Protein 6OZB (pdb70)

Sequence (565 aa):
VSLNQESVLRRITARIRQSLELEDIITATTTAEVRALLGTDRVMIYKFHPDGSGQVIAESIHENRLPSLLGLNFPADDDIPPQARELLVKSKVRSIVDVATGMIGQSPVHDEDICCYRPVDSCHVEYLTTAMGVKSSVVAPIFCQDELWGLLVSHHSENRTVSEDELEAMQMIVDQLAVAIAQSHLEHHHVSLNQESVLRRITARIRQSLELEDIITATTAEVRALLGTDRVMIYKFHPDGSGQVIAESIHENRLPSLLGLNFPADDIPPQARELLVKSKVRSIVDVATGMIGQSPVHISEDICCYRPVDSCHVEYLTAMGVKSSVVAPIFCQDELWGLLVSHHSENRTVSEDELEAMQMIVDQLAVAIAQSHLEHHVSLNQESVLRRITTARIRQSLELEDIITATTTAEVRALLGTDRVMIYKFHPDGSGQVIAESIHENRLPSLLGLNFPADDIPPQARELLVKSKVRSIVDVATGMIGQSPVHDLETGELISEDICCYRPVDSSCHVEYLTAMGVKSSVVAPIFCQDELWGLLVSHHSENNRTVSEDELEAMQMIVDQLAVAIAQSHLEHH

Nearest PDB structures (foldseek):
  6ozb-assembly1_A  TM=1.005E+00  e=5.981E-39  Nostoc sp. PCC 7120 = FACHB-418
  6ozb-assembly1_B  TM=9.951E-01  e=2.845E-36  Nostoc sp. PCC 7120 = FACHB-418
  4bwi-assembly1_B  TM=8.768E-01  e=5.166E-19  Synechocystis sp.
  4bwi-assembly1_A  TM=8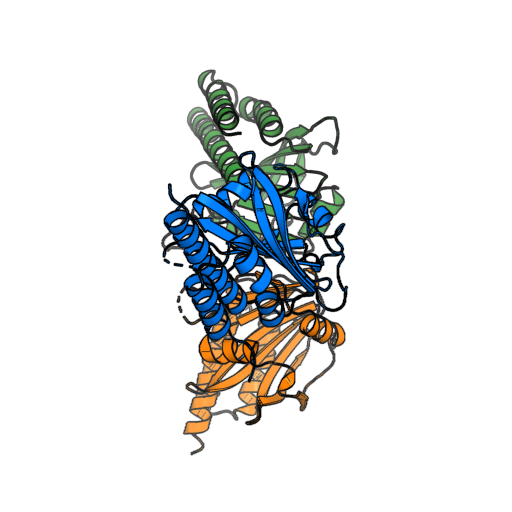.788E-01  e=8.853E-19  Synechocystis sp.
  6xhg-assembly2_B  TM=8.440E-01  e=4.360E-13  [Leptolyngbya] sp. JSC-1

CATH classification: 3.30.450.40

Organism: Nostoc sp. (strain PCC 7120 / SAG 25.82 / UTEX 2576) (NCBI:txid103690)

Secondary structure (DSSP, 8-state):
----HHHHHHHHHHHHHTT--HHHHHHHHHHHHHHHH--SEEEEEEE-TTS-EEEEEEEESTT-S---TT-EE-GGGS-HHHHHHHHHH--EEEEETTTTEEEEE-------EEEEPPHHHHHHHHHTT-SEEEEEEEEETTEEEEEEEEEESS-----HHHHHHHHHHHHHHHHHHHHHHHHT--/----HHHHHHHHHHHHHTT--HHHHHHHHHHHHHHHH--SEEEEEEE-TTS-EEEEEEEESTT-S---TT-EE-GGGS-HHHHHHHHHH--EEEEETTTTEEEEE------S-EEEEPPHHHHHHHHHHT-SEEEEEEEEETTEEEEEEEEEESS-----HHHHHHHHHHHHHHHHHHHHHHHHT-/-HHHHHHHHHHHHHHHHTT--HHHHHHHHHHHHHHHH--SEEEEEEE-TTS-EEEEEEEESTT-S---TT-EE-GGGS-HHHHHHHHHH--EEEEETTTTEEEEE-SS-STTS-------EEEEPPHHHHHHHHHTT-SEEEEEEEEETTEEEEEEEEEESS-----HHHHHHHHHHHHHHHHHHHHHHHHT-

InterPro domains:
  IPR003018 GAF domain [PF01590] (31-195)
  IPR003018 GAF domain [PF01590] (465-612)
  IPR003018 GAF domain [SM00065] (31-205)
  IPR003018 GAF domain [SM00065] (209-426)
  IPR003018 GAF domain [SM00065] (465-622)
  IPR003594 Histidine kinase/HSP90-like ATPase domain [PF02518] (796-914)
  IPR003594 Histidine kinase/HSP90-like ATPase domain [SM00387] (792-915)
  IPR003661 Signal transduction histidine kinase, dimerisation/phosphoacceptor domain [SM00388] (650-747)
  IPR003661 Signal transduction histidine kinase, dimerisation/phosphoacceptor domain [cd00082] (648-743)
  IPR004358 Signal transduction histidine kinase-related protein, C-terminal [PR00344] (843-857)
  IPR004358 Signal transduction histidine kinase-related protein, C-terminal [PR00344] (861-871)
  IPR004358 Signal transduction histidine kinase-related protein, C-terminal [PR00344] (874-892)
  IPR004358 Signal transduction histidine kinase-related protein, C-terminal [PR00344] (899-912)
  IPR005467 Histidine kinase domain [PS50109] (657-915)
  IPR013515 Phytochrome, central region [PF00360] (334-418)
  IPR016132 Phytochrome chromophore attachment domain [PS50046] (31-190)
  IPR016132 Phytochrome chromophore attachment domain [PS50046] (465-607)
  IPR029016 GAF-like domain superfamily [G3DSA:3.30.450.40] (10-211)
  IPR029016 GAF-like domain superfamily [G3DSA:3.30.450.40] (228-428)
  IPR029016 GAF-like domain superfamily [G3DSA:3.30.450.40] (429-637)

B-factor: mean 32.23, std 26.5, range [9.59, 204.29]

Solvent-accessible surface area: 28506 Å² total; per-residue (Å²): 208,95,66,70,30,89,16,0,32,154,82,0,49,30,32,22,179,122,66,64,83,18,106,77,4,3,84,43,0,1,56,31,1,33,54,40,21,46,2,0,1,0,7,0,18,82,23,63,148,110,12,20,0,54,4,46,3,37,20,43,68,135,138,90,10,86,74,21,100,38,89,96,32,80,31,129,51,34,69,114,124,40,52,88,64,13,67,152,35,85,6,30,16,5,4,8,35,76,17,16,0,11,0,32,8,45,59,137,192,205,68,17,58,11,84,11,15,63,51,93,63,32,112,76,3,77,93,36,33,1,86,3,4,0,28,0,4,1,16,12,153,110,117,33,29,0,12,0,12,0,8,23,21,96,62,56,54,16,39,104,106,27,3,90,10,0,28,66,0,4,71,28,1,22,81,1,1,28,69,11,97,128,91,105,149,215,208,87,76,69,30,96,17,0,34,153,87,0,59,25,31,25,170,115,57,82,95,33,121,77,5,6,78,37,0,0,47,33,0,33,52,41,20,47,2,6,1,0,9,0,19,79,20,70,146,108,12,20,0,57,3,54,2,36,23,46,67,106,144,140,11,84,78,22,100,38,88,95,43,76,33,127,49,33,69,113,115,40,50,101,60,12,57,150,19,80,6,7,16,4,3,9,32,70,17,16,1,12,0,30,0,34,43,152,193,58,75,100,20,38,13,75,10,17,68,71,93,64,32,114,80,3,80,92,40,38,1,96,3,4,2,28,1,4,0,12,15,142,108,114,36,24,0,11,0,12,2,9,31,31,109,60,57,47,13,38,92,107,24,3,86,9,0,25,73,0,4,77,31,2,21,80,2,1,23,62,14,94,129,84,124,212,96,62,163,86,10,75,26,9,29,150,130,0,30,43,25,34,192,127,91,66,100,22,116,78,6,5,80,39,0,2,52,49,0,35,69,29,24,46,2,12,2,0,8,0,18,81,21,69,149,111,12,20,0,53,3,49,3,36,19,42,74,141,141,125,12,93,74,22,98,38,86,96,42,75,35,124,51,31,70,112,119,40,51,94,62,14,51,105,5,75,6,23,15,6,5,10,30,74,16,15,1,12,0,29,0,16,37,86,42,107,97,157,37,145,83,92,72,78,113,18,56,13,76,9,16,65,47,91,64,32,112,83,2,78,92,45,39,1,96,2,4,0,27,0,5,1,21,11,161,112,117,30,23,0,11,0,12,1,10,30,8,106,64,52,52,14,39,80,79,23,1,97,0,0,31,42,0,3,77,30,1,23,80,2,0,29,74,19,91,134,121,131,208

Radius of gyration: 27.57 Å; Cα contacts (8 Å, |Δi|>4): 1089; chains: 3; bounding box: 80×82×38 Å

Structure (mmCIF, N/CA/C/O backbone):
data_6OZB
#
_entry.id   6OZB
#
_cell.length_a   78.967
_cell.length_b   78.967
_cell.length_c   209.299
_cell.angle_alpha   90.000
_cell.angle_beta   90.000
_cell.angle_gamma   120.000
#
_symmetry.space_group_name_H-M   'P 31 2 1'
#
loop_
_entity.id
_entity.type
_entity.pdbx_description
1 polymer 'Two-component sensor histidine kinase'
2 non-polymer PHYCOERYTHROBILIN
3 water water
#
loop_
_atom_site.group_PDB
_atom_site.id
_atom_site.type_symbol
_atom_site.label_atom_id
_atom_site.label_alt_id
_atom_site.label_comp_id
_atom_site.label_asym_id
_atom_site.label_entity_id
_atom_site.label_seq_id
_atom_site.pdbx_PDB_ins_code
_atom_site.Cartn_x
_atom_site.Cartn_y
_atom_site.Cartn_z
_atom_site.occupancy
_atom_site.B_iso_or_equiv
_atom_site.auth_seq_id
_atom_site.auth_comp_id
_atom_site.auth_asym_id
_atom_site.auth_atom_id
_atom_site.pdbx_PDB_model_num
ATOM 1 N N . VAL A 1 11 ? 47.713 -11.567 92.397 1.00 110.12 11 VAL A N 1
ATOM 2 C CA . VAL A 1 11 ? 47.772 -12.079 91.031 1.00 109.10 11 VAL A CA 1
ATOM 3 C C . VAL A 1 11 ? 49.025 -11.600 90.294 1.00 103.94 11 VAL A C 1
ATOM 4 O O . VAL A 1 11 ? 49.620 -12.364 89.532 1.00 93.60 11 VAL A O 1
ATOM 16 N N . SER A 1 12 ? 49.433 -10.352 90.513 1.00 107.32 12 SER A N 1
ATOM 17 C CA . SER A 1 12 ? 50.658 -9.851 89.888 1.00 104.27 12 SER A CA 1
ATOM 18 C C . SER A 1 12 ? 51.858 -9.945 90.832 1.00 84.61 12 SER A C 1
ATOM 19 O O . SER A 1 12 ? 51.724 -10.127 92.048 1.00 76.42 12 SER A O 1
ATOM 27 N N . LEU A 1 13 ? 53.033 -9.807 90.235 1.00 61.79 13 LEU A N 1
ATOM 28 C CA . LEU A 1 13 ? 54.300 -9.844 90.941 1.00 43.41 13 LEU A CA 1
ATOM 29 C C . LEU A 1 13 ? 54.415 -8.641 91.862 1.00 29.28 13 LEU A C 1
ATOM 30 O O . LEU A 1 13 ? 54.043 -7.547 91.477 1.00 29.73 13 LEU A O 1
ATOM 46 N N . ASN A 1 14 ? 54.820 -8.829 93.112 1.00 31.40 14 ASN A N 1
ATOM 47 C CA . ASN A 1 14 ? 55.184 -7.657 93.894 1.00 25.75 14 ASN A CA 1
ATOM 48 C C . ASN A 1 14 ? 56.593 -7.835 94.444 1.00 23.74 14 ASN A C 1
ATOM 49 O O . ASN A 1 14 ? 57.194 -8.921 94.352 1.00 20.11 14 ASN A O 1
ATOM 60 N N . GLN A 1 15 ? 57.111 -6.770 95.028 1.00 21.77 15 GLN A N 1
ATOM 61 C CA . GLN A 1 15 ? 58.454 -6.792 95.564 1.00 23.94 15 GLN A CA 1
ATOM 62 C C . GLN A 1 15 ? 58.585 -7.831 96.673 1.00 17.37 15 GLN A C 1
ATOM 63 O O . GLN A 1 15 ? 59.611 -8.499 96.751 1.00 20.02 15 GLN A O 1
ATOM 77 N N . GLU A 1 16 ? 57.549 -8.020 97.495 1.00 15.24 16 GLU A N 1
ATOM 78 C CA . GLU A 1 16 ? 57.654 -8.971 98.585 1.00 14.05 16 GLU A CA 1
ATOM 79 C C . GLU A 1 16 ? 57.878 -10.405 98.084 1.00 20.82 16 GLU A C 1
ATOM 80 O O . GLU A 1 16 ? 58.776 -11.098 98.607 1.00 15.78 16 GLU A O 1
ATOM 92 N N . SER A 1 17 ? 57.132 -10.828 97.044 1.00 17.51 17 SER A N 1
ATOM 93 C CA . SER A 1 17 ? 57.251 -12.207 96.539 1.00 15.37 17 SER A CA 1
ATOM 94 C C . SER A 1 17 ? 58.591 -12.352 95.808 1.00 14.94 17 SER A C 1
ATOM 95 O O . SER A 1 17 ? 59.217 -13.426 95.880 1.00 17.30 17 SER A O 1
ATOM 103 N N . VAL A 1 18 ? 59.082 -11.295 95.146 1.00 14.17 18 VAL A N 1
ATOM 104 C CA . VAL A 1 18 ? 60.399 -11.356 94.527 1.00 16.16 18 VAL A CA 1
ATOM 105 C C . VAL A 1 18 ? 61.470 -11.571 95.606 1.00 18.06 18 VAL A C 1
ATOM 106 O O . VAL A 1 18 ? 62.373 -12.383 95.429 1.00 13.59 18 VAL A O 1
ATOM 119 N N . LEU A 1 19 ? 61.385 -10.860 96.726 1.00 16.05 19 LEU A N 1
ATOM 120 C CA . LEU A 1 19 ? 62.374 -11.065 97.791 1.00 16.31 19 LEU A CA 1
ATOM 121 C C . LEU A 1 19 ? 62.295 -12.457 98.416 1.00 18.66 19 LEU A C 1
ATOM 122 O O . LEU A 1 19 ? 63.343 -13.045 98.783 1.00 15.40 19 LEU A O 1
ATOM 138 N N . ARG A 1 20 ? 61.087 -13.004 98.561 1.00 12.51 20 ARG A N 1
ATOM 139 C CA . ARG A 1 20 ? 60.944 -14.346 99.115 1.00 14.33 20 ARG A CA 1
ATOM 140 C C . ARG A 1 20 ? 61.673 -15.365 98.232 1.00 17.29 20 ARG A C 1
ATOM 141 O O . ARG A 1 20 ? 62.279 -16.295 98.737 1.00 16.45 20 ARG A O 1
ATOM 162 N N . ARG A 1 21 ? 61.614 -15.202 96.917 1.00 13.65 21 ARG A N 1
ATOM 163 C CA . ARG A 1 21 ? 62.299 -16.164 96.035 1.00 12.35 21 ARG A CA 1
ATOM 164 C C . ARG A 1 21 ? 63.816 -15.968 96.057 1.00 14.71 21 ARG A C 1
ATOM 165 O O . ARG A 1 21 ? 64.586 -16.947 95.988 1.00 15.90 21 ARG A O 1
ATOM 186 N N . ILE A 1 22 ? 64.283 -14.735 96.211 1.00 13.44 22 ILE A N 1
ATOM 187 C CA . ILE A 1 22 ? 65.725 -14.556 96.361 1.00 11.25 22 ILE A CA 1
ATOM 188 C C . ILE A 1 22 ? 66.166 -15.245 97.650 1.00 11.46 22 ILE A C 1
ATOM 189 O O . ILE A 1 22 ? 67.211 -15.904 97.695 1.00 14.07 22 ILE A O 1
ATOM 205 N N . THR A 1 23 ? 65.389 -15.081 98.708 1.00 11.72 23 THR A N 1
ATOM 206 C CA . THR A 1 23 ? 65.706 -15.691 99.992 1.00 11.77 23 THR A CA 1
ATOM 207 C C . THR A 1 23 ? 65.745 -17.238 99.845 1.00 16.00 23 THR A C 1
ATOM 208 O O . THR A 1 23 ? 66.632 -17.902 100.371 1.00 14.20 23 THR A O 1
ATOM 219 N N . ALA A 1 24 ? 64.825 -17.808 99.078 1.00 15.44 24 ALA A N 1
ATOM 220 C CA . ALA A 1 24 ? 64.805 -19.257 98.898 1.00 18.45 24 ALA A CA 1
ATOM 221 C C . ALA A 1 24 ? 66.070 -19.715 98.160 1.00 13.75 24 ALA A C 1
ATOM 222 O O . ALA A 1 24 ? 66.642 -20.779 98.472 1.00 15.86 24 ALA A O 1
ATOM 229 N N . ARG A 1 25 ? 66.501 -18.940 97.173 1.00 13.25 25 ARG A N 1
ATOM 230 C CA . ARG A 1 25 ? 67.720 -19.262 96.428 1.00 17.94 25 ARG A CA 1
ATOM 231 C C . ARG A 1 25 ? 68.949 -19.213 97.351 1.00 16.42 25 ARG A C 1
ATOM 232 O O . ARG A 1 25 ? 69.845 -20.022 97.245 1.00 14.82 25 ARG A O 1
ATOM 253 N N . ILE A 1 26 ? 68.978 -18.251 98.260 1.00 13.64 26 ILE A N 1
ATOM 254 C CA . ILE A 1 26 ? 70.052 -18.186 99.249 1.00 14.96 26 ILE A CA 1
ATOM 255 C C . ILE A 1 26 ? 70.054 -19.471 100.108 1.00 20.97 26 ILE A C 1
ATOM 256 O O . ILE A 1 26 ? 71.126 -20.036 100.417 1.00 16.62 26 ILE A O 1
ATOM 272 N N . ARG A 1 27 ? 68.866 -19.937 100.501 1.00 17.96 27 ARG A N 1
ATOM 273 C CA . ARG A 1 27 ? 68.763 -21.142 101.335 1.00 15.02 27 ARG A CA 1
ATOM 274 C C . ARG A 1 27 ? 69.293 -22.377 100.635 1.00 13.58 27 ARG A C 1
ATOM 275 O O . ARG A 1 27 ? 69.700 -23.333 101.284 1.00 21.18 27 ARG A O 1
ATOM 296 N N . GLN A 1 28 ? 69.222 -22.389 99.315 1.00 13.80 28 GLN A N 1
ATOM 297 C CA . GLN A 1 28 ? 69.727 -23.501 98.541 1.00 15.65 28 GLN A CA 1
ATOM 298 C C . GLN A 1 28 ? 71.238 -23.462 98.327 1.00 16.32 28 GLN A C 1
ATOM 299 O O . GLN A 1 28 ? 71.816 -24.438 97.840 1.00 15.05 28 GLN A O 1
ATOM 313 N N . SER A 1 29 ? 71.881 -22.379 98.752 1.00 15.06 29 SER A N 1
ATOM 314 C CA . SER A 1 29 ? 73.340 -22.193 98.582 1.00 14.40 29 SER A CA 1
ATOM 315 C C . SER A 1 29 ? 73.786 -22.347 97.123 1.00 14.95 29 SER A C 1
ATOM 316 O O . SER A 1 29 ? 74.869 -22.898 96.828 1.00 16.04 29 SER A O 1
ATOM 324 N N . LEU A 1 30 ? 72.952 -21.849 96.225 1.00 17.28 30 LEU A N 1
ATOM 325 C CA . LEU A 1 30 ? 73.296 -21.728 94.817 1.00 17.23 30 LEU A CA 1
ATOM 326 C C . LEU A 1 30 ? 74.518 -20.807 94.701 1.00 17.86 30 LEU A C 1
ATOM 327 O O . LEU A 1 30 ? 74.672 -19.899 95.514 1.00 14.82 30 LEU A O 1
ATOM 343 N N . GLU A 1 31 ? 75.365 -21.043 93.704 1.00 20.00 31 GLU A N 1
ATOM 344 C CA . GLU A 1 31 ? 76.455 -20.127 93.387 1.00 15.19 31 GLU A CA 1
ATOM 345 C C . GLU A 1 31 ? 75.864 -18.744 93.145 1.00 16.77 31 GLU A C 1
ATOM 346 O O . GLU A 1 31 ? 74.752 -18.594 92.630 1.00 18.17 31 GLU A O 1
ATOM 358 N N . LEU A 1 32 ? 76.580 -17.726 93.597 1.00 17.47 32 LEU A N 1
ATOM 359 C CA . LEU A 1 32 ? 76.066 -16.362 93.542 1.00 14.17 32 LEU A CA 1
ATOM 360 C C . LEU A 1 32 ? 75.614 -15.954 92.134 1.00 15.11 32 LEU A C 1
ATOM 361 O O . LEU A 1 32 ? 74.525 -15.402 91.947 1.00 17.68 32 LEU A O 1
ATOM 377 N N . GLU A 1 33 ? 76.403 -16.310 91.142 1.00 13.79 33 GLU A N 1
ATOM 378 C CA . GLU A 1 33 ? 76.105 -15.952 89.748 1.00 15.17 33 GLU A CA 1
ATOM 379 C C . GLU A 1 33 ? 74.743 -16.539 89.345 1.00 15.68 33 GLU A C 1
ATOM 380 O O . GLU A 1 33 ? 73.978 -15.903 88.607 1.00 19.02 33 GLU A O 1
ATOM 392 N N . ASP A 1 34 ? 74.445 -17.744 89.830 1.00 19.64 34 ASP A N 1
ATOM 393 C CA . ASP A 1 34 ? 73.176 -18.398 89.516 1.00 19.19 34 ASP A CA 1
ATOM 394 C C . ASP A 1 34 ? 71.995 -17.770 90.237 1.00 20.34 34 ASP A C 1
ATOM 395 O O . ASP A 1 34 ? 70.915 -17.679 89.668 1.00 20.16 34 ASP A O 1
ATOM 404 N N . ILE A 1 35 ? 72.192 -17.307 91.462 1.00 16.31 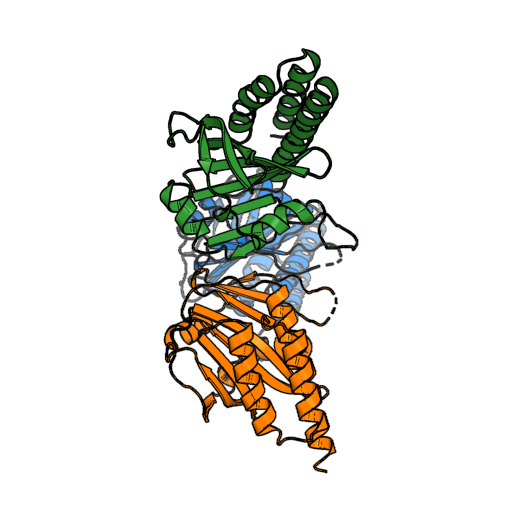35 ILE A N 1
ATOM 405 C CA . ILE A 1 35 ? 71.133 -16.568 92.153 1.00 14.82 35 ILE A CA 1
ATOM 406 C C . ILE A 1 35 ? 70.784 -15.307 91.373 1.00 19.95 35 ILE A C 1
ATOM 407 O O . ILE A 1 35 ? 69.612 -14.956 91.174 1.00 19.19 35 ILE A O 1
ATOM 423 N N . ILE A 1 36 ? 71.829 -14.624 90.942 1.00 17.13 36 ILE A N 1
ATOM 424 C CA . ILE A 1 36 ? 71.674 -13.355 90.252 1.00 20.61 36 ILE A CA 1
ATOM 425 C C . ILE A 1 36 ? 71.014 -13.567 88.882 1.00 20.58 36 ILE A C 1
ATOM 426 O O . ILE A 1 36 ? 70.120 -12.826 88.523 1.00 20.10 36 ILE A O 1
ATOM 442 N N . THR A 1 37 ? 71.433 -14.587 88.154 1.00 16.48 37 THR A N 1
ATOM 443 C CA . THR A 1 37 ? 70.851 -14.930 86.834 1.00 17.59 37 THR A CA 1
ATOM 444 C C . THR A 1 37 ? 69.359 -15.267 86.968 1.00 25.61 37 THR A C 1
ATOM 445 O O . THR A 1 37 ? 68.525 -14.800 86.192 1.00 24.72 37 THR A O 1
ATOM 456 N N . ALA A 1 38 ? 69.041 -16.071 87.974 1.00 23.79 38 ALA A N 1
ATOM 457 C CA . ALA A 1 38 ? 67.685 -16.519 88.246 1.00 24.29 38 ALA A CA 1
ATOM 458 C C . ALA A 1 38 ? 66.778 -15.382 88.714 1.00 28.17 38 ALA A C 1
ATOM 459 O O . ALA A 1 38 ? 65.568 -15.552 88.753 1.00 37.87 38 ALA A O 1
ATOM 466 N N . THR A 1 39 ? 67.368 -14.303 89.218 1.00 19.36 39 THR A N 1
ATOM 467 C CA . THR A 1 39 ? 66.616 -13.179 89.768 1.00 20.04 39 THR A CA 1
ATOM 468 C C . THR A 1 39 ? 66.261 -12.064 88.766 1.00 30.28 39 THR A C 1
ATOM 469 O O . THR A 1 39 ? 65.184 -11.467 88.837 1.00 21.90 39 THR A O 1
ATOM 480 N N A THR A 1 40 ? 67.177 -11.795 87.850 0.61 27.71 40 THR A N 1
ATOM 481 N N B THR A 1 40 ? 67.164 -11.767 87.833 0.39 27.12 40 THR A N 1
ATOM 482 C CA A THR A 1 40 ? 67.018 -10.695 86.909 0.61 25.90 40 THR A CA 1
ATOM 483 C CA B THR A 1 40 ? 66.927 -10.658 86.898 0.39 23.29 40 THR A CA 1
ATOM 484 C C A THR A 1 40 ? 65.715 -10.778 86.078 0.61 16.64 40 THR A C 1
ATOM 485 C C B THR A 1 40 ? 65.611 -10.770 86.144 0.39 17.96 40 THR A C 1
ATOM 486 O O A THR A 1 40 ? 65.118 -9.748 85.785 0.61 22.50 40 THR A O 1
ATOM 487 O O B THR A 1 40 ? 64.921 -9.771 85.958 0.39 20.31 40 THR A O 1
ATOM 508 N N . ALA A 1 41 ? 65.238 -11.962 85.692 1.00 20.00 41 ALA A N 1
ATOM 509 C CA . ALA A 1 41 ? 64.004 -12.065 84.910 1.00 22.38 41 ALA A CA 1
ATOM 510 C C . ALA A 1 41 ? 62.757 -11.622 85.682 1.00 22.06 41 ALA A C 1
ATOM 511 O O . ALA A 1 41 ? 61.871 -10.981 85.124 1.00 16.78 41 ALA A O 1
ATOM 519 N N . GLU A 1 42 ? 62.696 -11.944 86.975 1.00 27.05 42 GLU A N 1
ATOM 520 C CA . GLU A 1 42 ? 61.540 -11.563 87.773 1.00 21.36 42 GLU A CA 1
ATOM 521 C C . GLU A 1 42 ? 61.577 -10.076 88.042 1.00 13.92 42 GLU A C 1
ATOM 522 O O . GLU A 1 42 ? 60.523 -9.426 88.112 1.00 20.36 42 GLU A O 1
ATOM 534 N N . VAL A 1 43 ? 62.784 -9.551 88.200 1.00 15.49 43 VAL A N 1
ATOM 535 C CA . VAL A 1 43 ? 62.962 -8.117 88.441 1.00 13.30 43 VAL A CA 1
ATOM 536 C C . VAL A 1 43 ? 62.485 -7.351 87.201 1.00 14.01 43 VAL A C 1
ATOM 537 O O . VAL A 1 43 ? 61.747 -6.386 87.316 1.00 13.89 43 VAL A O 1
ATOM 550 N N . ARG A 1 44 ? 62.838 -7.820 86.012 1.00 14.03 44 ARG A N 1
ATOM 551 C CA . ARG A 1 44 ? 62.363 -7.153 84.808 1.00 12.96 44 ARG A CA 1
ATOM 552 C C . ARG A 1 44 ? 60.843 -7.216 84.717 1.00 14.40 44 ARG A C 1
ATOM 553 O O . ARG A 1 44 ? 60.200 -6.229 84.341 1.00 18.13 44 ARG A O 1
ATOM 574 N N . ALA A 1 45 ? 60.257 -8.360 85.031 1.00 17.49 45 ALA A N 1
ATOM 575 C CA . ALA A 1 45 ? 58.788 -8.477 84.963 1.00 24.61 45 ALA A CA 1
ATOM 576 C C . ALA A 1 45 ? 58.110 -7.532 85.979 1.00 27.12 45 ALA A C 1
ATOM 577 O O . ALA A 1 45 ? 57.055 -6.930 85.706 1.00 22.83 45 ALA A O 1
ATOM 584 N N . LEU A 1 46 ? 58.735 -7.393 87.144 1.00 19.98 46 LEU A N 1
ATOM 585 C CA . LEU A 1 46 ? 58.218 -6.500 88.180 1.00 19.99 46 LEU A CA 1
ATOM 586 C C . LEU A 1 46 ? 58.249 -5.037 87.726 1.00 18.54 46 LEU A C 1
ATOM 587 O O . LEU A 1 46 ? 57.260 -4.326 87.842 1.00 20.76 46 LEU A O 1
ATOM 603 N N . LEU A 1 47 ? 59.385 -4.590 87.212 1.00 20.39 47 LEU A N 1
ATOM 604 C CA . LEU A 1 47 ? 59.563 -3.189 86.849 1.00 17.26 47 LEU A CA 1
ATOM 605 C C . LEU A 1 47 ? 58.920 -2.858 85.503 1.00 17.65 47 LEU A C 1
ATOM 606 O O . LEU A 1 47 ? 58.553 -1.716 85.258 1.00 22.48 47 LEU A O 1
ATOM 622 N N . GLY A 1 48 ? 58.781 -3.862 84.650 1.00 22.65 48 GLY A N 1
ATOM 623 C CA . GLY A 1 48 ? 58.077 -3.718 83.379 1.00 21.55 48 GLY A CA 1
ATOM 624 C C . GLY A 1 48 ? 58.882 -3.060 82.256 1.00 24.47 48 GLY A C 1
ATOM 625 O O . GLY A 1 48 ? 58.345 -2.727 81.195 1.00 27.83 48 GLY A O 1
ATOM 629 N N . THR A 1 49 ? 60.178 -2.918 82.457 1.00 18.00 49 THR A N 1
ATOM 630 C CA . THR A 1 49 ? 61.007 -2.204 81.495 1.00 14.96 49 THR A CA 1
ATOM 631 C C . THR A 1 49 ? 61.585 -3.161 80.447 1.00 16.91 49 THR A C 1
ATOM 632 O O . THR A 1 49 ? 61.541 -4.386 80.617 1.00 14.47 49 THR A O 1
ATOM 643 N N . ASP A 1 50 ? 62.149 -2.606 79.372 1.00 15.14 50 ASP A N 1
ATOM 644 C CA . ASP A 1 50 ? 62.622 -3.422 78.273 1.00 13.64 50 ASP A CA 1
ATOM 645 C C . ASP A 1 50 ? 63.853 -4.250 78.613 1.00 12.46 50 ASP A C 1
ATOM 646 O O . ASP A 1 50 ? 64.028 -5.326 78.060 1.00 16.14 50 ASP A O 1
ATOM 655 N N . ARG A 1 51 ? 64.709 -3.749 79.499 1.00 12.84 51 ARG A N 1
ATOM 656 C CA . ARG A 1 51 ? 65.975 -4.404 79.773 1.00 13.83 51 ARG A CA 1
ATOM 657 C C . ARG A 1 51 ? 66.408 -4.131 81.196 1.00 18.63 51 ARG A C 1
ATOM 658 O O . ARG A 1 51 ? 66.570 -2.962 81.600 1.00 17.87 51 ARG A O 1
ATOM 679 N N . VAL A 1 52 ? 66.586 -5.205 81.959 1.00 12.02 52 VAL A N 1
ATOM 680 C CA . VAL A 1 52 ? 67.170 -5.096 83.305 1.00 10.71 52 VAL A CA 1
ATOM 681 C C . VAL A 1 52 ? 68.472 -5.886 83.325 1.00 13.40 52 VAL A C 1
ATOM 682 O O . VAL A 1 52 ? 68.535 -6.999 82.812 1.00 15.47 52 VAL A O 1
ATOM 695 N N . MET A 1 53 ? 69.504 -5.281 83.890 1.00 13.78 53 MET A N 1
ATOM 696 C CA . MET A 1 53 ? 70.841 -5.870 83.968 1.00 14.95 53 MET A CA 1
ATOM 697 C C . MET A 1 53 ? 71.399 -5.739 85.367 1.00 13.47 53 MET A C 1
ATOM 698 O O . MET A 1 53 ? 71.086 -4.779 86.100 1.00 15.28 53 MET A O 1
ATOM 712 N N . ILE A 1 54 ? 72.243 -6.698 85.741 1.00 13.37 54 ILE A N 1
ATOM 713 C CA . ILE A 1 54 ? 73.080 -6.540 86.924 1.00 12.65 54 ILE A CA 1
ATOM 714 C C . ILE A 1 54 ? 74.517 -6.398 86.446 1.00 12.11 54 ILE A C 1
ATOM 715 O O . ILE A 1 54 ? 75.035 -7.213 85.649 1.00 16.58 54 ILE A O 1
ATOM 731 N N . TYR A 1 55 ? 75.134 -5.316 86.904 1.00 12.99 55 TYR A N 1
ATOM 732 C CA . TYR A 1 55 ? 76.473 -4.894 86.494 1.00 15.59 55 TYR A CA 1
ATOM 733 C C . TYR A 1 55 ? 77.412 -5.099 87.671 1.00 14.77 55 TYR A C 1
ATOM 734 O O . TYR A 1 55 ? 77.121 -4.604 88.743 1.00 18.60 55 TYR A O 1
ATOM 752 N N . LYS A 1 56 ? 78.505 -5.829 87.493 1.00 14.28 56 LYS A N 1
ATOM 753 C CA . LYS A 1 56 ? 79.422 -6.080 88.594 1.00 15.15 56 LYS A CA 1
ATOM 754 C C . LYS A 1 56 ? 80.746 -5.372 88.373 1.00 18.18 56 LYS A C 1
ATOM 755 O O . LYS A 1 56 ? 81.344 -5.481 87.300 1.00 17.95 56 LYS A O 1
ATOM 774 N N . PHE A 1 57 ? 81.196 -4.642 89.387 1.00 14.70 57 PHE A N 1
ATOM 775 C CA . PHE A 1 57 ? 82.456 -3.893 89.277 1.00 14.68 57 PHE A CA 1
ATOM 776 C C . PHE A 1 57 ? 83.661 -4.773 89.448 1.00 23.77 57 PHE A C 1
ATOM 777 O O . PHE A 1 57 ? 83.710 -5.665 90.316 1.00 21.67 57 PHE A O 1
ATOM 794 N N . HIS A 1 58 ? 84.643 -4.501 88.604 1.00 24.97 58 HIS A N 1
ATOM 795 C CA . HIS A 1 58 ? 85.993 -4.998 88.807 1.00 24.04 58 HIS A CA 1
ATOM 796 C C . HIS A 1 58 ? 86.746 -4.106 89.769 1.00 23.05 58 HIS A C 1
ATOM 797 O O . HIS A 1 58 ? 86.378 -2.950 89.987 1.00 24.51 58 HIS A O 1
ATOM 811 N N . PRO A 1 59 ? 87.846 -4.619 90.318 1.00 32.22 59 PRO A N 1
ATOM 812 C CA . PRO A 1 59 ? 88.647 -3.799 91.230 1.00 35.00 59 PRO A CA 1
ATOM 813 C C . PRO A 1 59 ? 89.097 -2.435 90.651 1.00 37.42 59 PRO A C 1
ATOM 814 O O . PRO A 1 59 ? 89.156 -1.471 91.410 1.00 35.77 59 PRO A O 1
ATOM 825 N N . ASP A 1 60 ? 89.381 -2.327 89.354 1.00 36.16 60 ASP A N 1
ATOM 826 C CA . ASP A 1 60 ? 89.835 -1.047 88.803 1.00 33.44 60 ASP A CA 1
ATOM 827 C C . ASP A 1 60 ? 88.687 -0.101 88.460 1.00 29.46 60 ASP A C 1
ATOM 828 O O . ASP A 1 60 ? 88.936 0.995 87.946 1.00 31.63 60 ASP A O 1
ATOM 837 N N . GLY A 1 61 ? 87.447 -0.519 88.748 1.00 24.50 61 GLY A N 1
ATOM 838 C CA . GLY A 1 61 ? 86.295 0.337 88.552 1.00 27.13 61 GLY A CA 1
ATOM 839 C C . GLY A 1 61 ? 85.582 0.112 87.236 1.00 25.48 61 GLY A C 1
ATOM 840 O O . GLY A 1 61 ? 84.486 0.633 87.021 1.00 23.53 61 GLY A O 1
ATOM 844 N N . SER A 1 62 ? 86.214 -0.636 86.338 1.00 25.44 62 SER A N 1
ATOM 845 C CA . SER A 1 62 ? 85.520 -1.137 85.160 1.00 25.61 62 SER A CA 1
ATOM 846 C C . SER A 1 62 ? 84.500 -2.140 85.648 1.00 25.46 62 SER A C 1
ATOM 847 O O . SER A 1 62 ? 84.440 -2.442 86.837 1.00 23.08 62 SER A O 1
ATOM 855 N N . GLY A 1 63 ? 83.701 -2.673 84.742 1.00 18.23 63 GLY A N 1
ATOM 856 C CA . GLY A 1 63 ? 82.681 -3.620 85.144 1.00 16.30 63 GLY A CA 1
ATOM 857 C C . GLY A 1 63 ? 82.162 -4.461 83.997 1.00 19.58 63 GLY A C 1
ATOM 858 O O . GLY A 1 63 ? 82.548 -4.282 82.838 1.00 21.99 63 GLY A O 1
ATOM 862 N N . GLN A 1 64 ? 81.296 -5.393 84.349 1.00 17.38 64 GLN A N 1
ATOM 863 C CA . GLN A 1 64 ? 80.774 -6.364 83.403 1.00 19.76 64 GLN A CA 1
ATOM 864 C C . GLN A 1 64 ? 79.296 -6.595 83.636 1.00 15.37 64 GLN A C 1
ATOM 865 O O . GLN A 1 64 ? 78.846 -6.618 84.786 1.00 14.53 64 GLN A O 1
ATOM 879 N N . VAL A 1 65 ? 78.521 -6.714 82.556 1.00 13.62 65 VAL A N 1
ATOM 880 C CA . VAL A 1 65 ? 77.130 -7.134 82.678 1.00 15.37 65 VAL A CA 1
ATOM 881 C C . VAL A 1 65 ? 77.118 -8.632 82.909 1.00 16.58 65 VAL A C 1
ATOM 882 O O . VAL A 1 65 ? 77.511 -9.388 82.039 1.00 18.11 65 VAL A O 1
ATOM 895 N N . ILE A 1 66 ? 76.723 -9.058 84.108 1.00 15.33 66 ILE A N 1
ATOM 896 C CA . ILE A 1 66 ? 76.787 -10.468 84.463 1.00 15.57 66 ILE A CA 1
ATOM 897 C C . ILE A 1 66 ? 75.415 -11.136 84.433 1.00 16.60 66 ILE A C 1
ATOM 898 O O . ILE A 1 66 ? 75.322 -12.362 84.463 1.00 16.88 66 ILE A O 1
ATOM 914 N N . ALA A 1 67 ? 74.343 -10.344 84.345 1.00 15.51 67 ALA A N 1
ATOM 915 C CA . ALA A 1 67 ? 73.010 -10.927 84.170 1.00 13.90 67 ALA A CA 1
ATOM 916 C C . ALA A 1 67 ? 72.106 -9.931 83.452 1.00 16.47 67 ALA A C 1
ATOM 917 O O . ALA A 1 67 ? 72.281 -8.714 83.590 1.00 15.66 67 ALA A O 1
ATOM 924 N N . GLU A 1 68 ? 71.148 -10.446 82.694 1.00 17.22 68 GLU A N 1
ATOM 925 C CA . GLU A 1 68 ? 70.324 -9.591 81.845 1.00 14.89 68 GLU A CA 1
ATOM 926 C C . GLU A 1 68 ? 69.004 -10.267 81.505 1.00 18.86 68 GLU A C 1
ATOM 927 O O . GLU A 1 68 ? 68.975 -11.463 81.237 1.00 16.49 68 GLU A O 1
ATOM 939 N N . SER A 1 69 ? 67.918 -9.502 81.530 1.00 17.58 69 SER A N 1
ATOM 940 C CA . SER A 1 69 ? 66.627 -9.966 81.035 1.00 17.85 69 SER A CA 1
ATOM 941 C C . SER A 1 69 ? 66.004 -8.881 80.155 1.00 14.91 69 SER A C 1
ATOM 942 O O . SER A 1 69 ? 65.906 -7.733 80.584 1.00 15.34 69 SER A O 1
ATOM 950 N N . ILE A 1 70 ? 65.623 -9.261 78.936 1.00 15.76 70 ILE A N 1
ATOM 951 C CA . ILE A 1 70 ? 65.069 -8.343 77.948 1.00 15.99 70 ILE A CA 1
ATOM 952 C C . ILE A 1 70 ? 63.683 -8.777 77.501 1.00 17.05 70 ILE A C 1
ATOM 953 O O . ILE A 1 70 ? 63.439 -9.958 77.265 1.00 19.04 70 ILE A O 1
ATOM 969 N N . HIS A 1 71 ? 62.784 -7.808 77.361 1.00 16.82 71 HIS A N 1
ATOM 970 C CA . HIS A 1 71 ? 61.428 -8.065 76.874 1.00 16.83 71 HIS A CA 1
ATOM 971 C C . HIS A 1 71 ? 61.369 -8.021 75.344 1.00 15.95 71 HIS A C 1
ATOM 972 O O . HIS A 1 71 ? 61.604 -6.971 74.777 1.00 19.55 71 HIS A O 1
ATOM 986 N N . GLU A 1 72 ? 61.097 -9.164 74.720 1.00 18.04 72 GLU A N 1
ATOM 987 C CA . GLU A 1 72 ? 60.827 -9.252 73.275 1.00 21.21 72 GLU A CA 1
ATOM 988 C C . GLU A 1 72 ? 61.907 -8.581 72.415 1.00 18.47 72 GLU A C 1
ATOM 989 O O . GLU A 1 72 ? 61.603 -7.963 71.398 1.00 18.10 72 GLU A O 1
ATOM 1001 N N . ASN A 1 73 ? 63.167 -8.740 72.806 1.00 20.63 73 ASN A N 1
ATOM 1002 C CA . ASN A 1 73 ? 64.279 -8.167 72.034 1.00 17.39 73 ASN A CA 1
ATOM 1003 C C . ASN A 1 73 ? 64.163 -6.671 71.739 1.00 19.64 73 ASN A C 1
ATOM 1004 O O . ASN A 1 73 ? 64.558 -6.212 70.664 1.00 19.79 73 ASN A O 1
ATOM 1015 N N . ARG A 1 74 ? 63.592 -5.920 72.677 1.00 17.08 74 ARG A N 1
ATOM 1016 C CA . ARG A 1 74 ? 63.269 -4.514 72.436 1.00 15.17 74 ARG A CA 1
ATOM 1017 C C . ARG A 1 74 ? 64.508 -3.635 72.551 1.00 16.63 74 ARG A C 1
ATOM 1018 O O . ARG A 1 74 ? 64.521 -2.475 72.130 1.00 17.91 74 ARG A O 1
ATOM 1039 N N . LEU A 1 75 ? 65.513 -4.173 73.217 1.00 14.57 75 LEU A N 1
ATOM 1040 C CA . LEU A 1 75 ? 66.836 -3.588 73.254 1.00 15.57 75 LEU A CA 1
ATOM 1041 C C . LEU A 1 75 ? 67.868 -4.688 73.023 1.00 18.76 75 LEU A C 1
ATOM 1042 O O . LEU A 1 75 ? 67.584 -5.846 73.328 1.00 17.33 75 LEU A O 1
ATOM 1058 N N . PRO A 1 76 ? 69.068 -4.345 72.514 1.00 16.16 76 PRO A N 1
ATOM 1059 C CA . PRO A 1 76 ? 70.104 -5.362 72.301 1.00 14.87 76 PRO A CA 1
ATOM 1060 C C . PRO A 1 76 ? 70.608 -5.966 73.591 1.00 15.88 76 PRO A C 1
ATOM 1061 O O . PRO A 1 76 ? 70.442 -5.404 74.673 1.00 17.99 76 PRO A O 1
ATOM 1072 N N . SER A 1 77 ? 71.196 -7.144 73.466 1.00 16.78 77 SER A N 1
ATOM 1073 C CA . SER A 1 77 ? 71.789 -7.815 74.616 1.00 21.84 77 SER A CA 1
ATOM 1074 C C . SER A 1 77 ? 73.224 -7.337 74.874 1.00 18.37 77 SER A C 1
ATOM 1075 O O . SER A 1 77 ? 74.069 -7.342 73.962 1.00 20.85 77 SER A O 1
ATOM 1083 N N . LEU A 1 78 ? 73.482 -6.937 76.110 1.00 17.37 78 LEU A N 1
ATOM 1084 C CA . LEU A 1 78 ? 74.814 -6.510 76.539 1.00 16.20 78 LEU A CA 1
ATOM 1085 C C . LEU A 1 78 ? 75.476 -7.536 77.481 1.00 19.53 78 LEU A C 1
ATOM 1086 O O . LEU A 1 78 ? 76.540 -7.285 78.021 1.00 17.79 78 LEU A O 1
ATOM 1102 N N . LEU A 1 79 ? 74.846 -8.687 77.650 1.00 21.45 79 LEU A N 1
ATOM 1103 C CA . LEU A 1 79 ? 75.345 -9.726 78.558 1.00 21.20 79 LEU A CA 1
ATOM 1104 C C . LEU A 1 79 ? 76.791 -10.102 78.252 1.00 22.48 79 LEU A C 1
ATOM 1105 O O . LEU A 1 79 ? 77.144 -10.354 77.107 1.00 20.05 79 LEU A O 1
ATOM 1121 N N . GLY A 1 80 ? 77.618 -10.144 79.288 1.00 20.78 80 GLY A N 1
ATOM 1122 C CA . GLY A 1 80 ? 79.004 -10.520 79.147 1.00 19.71 80 GLY A CA 1
ATOM 1123 C C . GLY A 1 80 ? 79.931 -9.399 78.745 1.00 23.39 80 GLY A C 1
ATOM 1124 O O . GLY A 1 80 ? 81.133 -9.586 78.828 1.00 24.74 80 GLY A O 1
ATOM 1128 N N . LEU A 1 81 ? 79.397 -8.253 78.305 1.00 26.02 81 LEU A N 1
ATOM 1129 C CA . LEU A 1 81 ? 80.244 -7.152 77.850 1.00 21.66 81 LEU A CA 1
ATOM 1130 C C . LEU A 1 81 ? 80.856 -6.396 79.028 1.00 22.26 81 LEU A C 1
ATOM 1131 O O . LEU A 1 81 ? 80.226 -6.227 80.084 1.00 18.66 81 LEU A O 1
ATOM 1147 N N . ASN A 1 82 ? 82.094 -5.946 78.819 1.00 24.80 82 ASN A N 1
ATOM 1148 C CA . ASN A 1 82 ? 82.801 -5.126 79.792 1.00 22.32 82 ASN A CA 1
ATOM 1149 C C . ASN A 1 82 ? 82.720 -3.659 79.426 1.00 21.71 82 ASN A C 1
ATOM 1150 O O . ASN A 1 82 ? 82.747 -3.295 78.236 1.00 22.73 82 ASN A O 1
ATOM 1161 N N . PHE A 1 83 ? 82.625 -2.803 80.441 1.00 23.47 83 PHE A N 1
ATOM 1162 C CA . PHE A 1 83 ? 82.638 -1.345 80.234 1.00 23.26 83 PHE A CA 1
ATOM 1163 C C . PHE A 1 83 ? 83.740 -0.696 81.093 1.00 25.94 83 PHE A C 1
ATOM 1164 O O . PHE A 1 83 ? 83.998 -1.127 82.205 1.00 22.12 83 PHE A O 1
ATOM 1181 N N . PRO A 1 84 ? 84.429 0.316 80.559 1.00 22.88 84 PRO A N 1
ATOM 1182 C CA . PRO A 1 84 ? 85.575 0.879 81.283 1.00 26.29 84 PRO A CA 1
ATOM 1183 C C . PRO A 1 84 ? 85.179 1.740 82.485 1.00 26.30 84 PRO A C 1
ATOM 1184 O O . PRO A 1 84 ? 84.044 2.185 82.595 1.00 20.86 84 PRO A O 1
ATOM 1195 N N . ALA A 1 85 ? 86.127 1.953 83.387 1.00 24.48 85 ALA A N 1
ATOM 1196 C CA . ALA A 1 85 ? 85.887 2.765 84.571 1.00 24.81 85 ALA A CA 1
ATOM 1197 C C . ALA A 1 85 ? 85.396 4.185 84.250 1.00 25.68 85 ALA A C 1
ATOM 1198 O O . ALA A 1 85 ? 84.518 4.709 84.931 1.00 27.23 85 ALA A O 1
ATOM 1205 N N A ASP A 1 86 ? 85.962 4.789 83.216 0.52 21.27 86 ASP A N 1
ATOM 1206 N N B ASP A 1 86 ? 85.945 4.789 83.194 0.48 21.70 86 ASP A N 1
ATOM 1207 C CA A ASP A 1 86 ? 85.668 6.176 82.877 0.52 25.48 86 ASP A CA 1
ATOM 1208 C CA B ASP A 1 86 ? 85.649 6.189 82.875 0.48 25.53 86 ASP A CA 1
ATOM 1209 C C A ASP A 1 86 ? 84.207 6.416 82.465 0.52 24.28 86 ASP A C 1
ATOM 1210 C C B ASP A 1 86 ? 84.223 6.416 82.368 0.48 24.16 86 ASP A C 1
ATOM 1211 O O A ASP A 1 86 ? 83.785 7.567 82.331 0.52 27.43 86 ASP A O 1
ATOM 1212 O O B ASP A 1 86 ? 83.832 7.555 82.104 0.48 26.14 86 ASP A O 1
ATOM 1229 N N . ASP A 1 87 ? 83.442 5.348 82.238 1.00 22.71 87 ASP A N 1
ATOM 1230 C CA . ASP A 1 87 ? 82.017 5.494 81.881 1.00 15.80 87 ASP A CA 1
ATOM 1231 C C . ASP A 1 87 ? 81.259 6.117 83.033 1.00 17.76 87 ASP A C 1
ATOM 1232 O O . ASP A 1 87 ? 80.210 6.743 82.837 1.00 21.50 87 ASP A O 1
ATOM 1242 N N . ILE A 1 88 ? 81.809 5.932 84.227 1.00 18.45 88 ILE A N 1
ATOM 1243 C CA . ILE A 1 88 ? 81.259 6.497 85.456 1.00 21.01 88 ILE A CA 1
ATOM 1244 C C . ILE A 1 88 ? 82.331 7.362 86.105 1.00 23.37 88 ILE A C 1
ATOM 1245 O O . ILE A 1 88 ? 83.243 6.825 86.768 1.00 23.55 88 ILE A O 1
ATOM 1261 N N . PRO A 1 89 ? 82.267 8.691 85.899 1.00 22.44 89 PRO A N 1
ATOM 1262 C CA . PRO A 1 89 ? 83.300 9.596 86.431 1.00 21.77 89 PRO A CA 1
ATOM 1263 C C . PRO A 1 89 ? 83.311 9.692 87.944 1.00 27.46 89 PRO A C 1
ATOM 1264 O O . PRO A 1 89 ? 82.353 9.246 88.582 1.00 25.54 89 PRO A O 1
ATOM 1275 N N . PRO A 1 90 ? 84.387 10.265 88.515 1.00 23.95 90 PRO A N 1
ATOM 1276 C CA . PRO A 1 90 ? 84.559 10.328 89.979 1.00 29.08 90 PRO A CA 1
ATOM 1277 C C . PRO A 1 90 ? 83.368 10.947 90.738 1.00 23.46 90 PRO A C 1
ATOM 1278 O O . PRO A 1 90 ? 82.976 10.408 91.787 1.00 27.51 90 PRO A O 1
ATOM 1289 N N . GLN A 1 91 ? 82.827 12.050 90.231 1.00 28.70 91 GLN A N 1
ATOM 1290 C CA . GLN A 1 91 ? 81.680 12.719 90.854 1.00 31.27 91 GLN A CA 1
ATOM 1291 C C . GLN A 1 91 ? 80.493 11.758 90.982 1.00 29.03 91 GLN A C 1
ATOM 1292 O O . GLN A 1 91 ? 79.914 11.596 92.050 1.00 24.27 91 GLN A O 1
ATOM 1306 N N . ALA A 1 92 ? 80.155 11.104 89.878 1.00 22.20 92 ALA A N 1
ATOM 1307 C CA . ALA A 1 92 ? 79.054 10.135 89.852 1.00 25.00 92 ALA A CA 1
ATOM 1308 C C . ALA A 1 92 ? 79.326 8.958 90.777 1.00 23.88 92 ALA A C 1
ATOM 1309 O O . ALA A 1 92 ? 78.455 8.512 91.513 1.00 25.09 92 ALA A O 1
ATOM 1316 N N . ARG A 1 93 ? 80.549 8.453 90.750 1.00 24.36 93 ARG A N 1
ATOM 1317 C CA . ARG A 1 93 ? 80.909 7.299 91.556 1.00 24.70 93 ARG A CA 1
ATOM 1318 C C . ARG A 1 93 ? 80.810 7.632 93.064 1.00 29.75 93 ARG A C 1
ATOM 1319 O O . ARG A 1 93 ? 80.368 6.821 93.877 1.00 28.77 93 ARG A O 1
ATOM 1340 N N . GLU A 1 94 ? 81.182 8.851 93.417 1.00 30.39 94 GLU A N 1
ATOM 1341 C CA . GLU A 1 94 ? 81.142 9.294 94.803 1.00 27.35 94 GLU A CA 1
ATOM 1342 C C . GLU A 1 94 ? 79.709 9.341 95.351 1.00 24.37 94 GLU A C 1
ATOM 1343 O O . GLU A 1 94 ? 79.469 9.007 96.510 1.00 27.85 94 GLU A O 1
ATOM 1355 N N . LEU A 1 95 ? 78.774 9.778 94.514 1.00 24.63 95 LEU A N 1
ATOM 1356 C CA . LEU A 1 95 ? 77.365 9.790 94.874 1.00 26.81 95 LEU A CA 1
ATOM 1357 C C . LEU A 1 95 ? 76.871 8.372 95.145 1.00 26.62 95 LEU A C 1
ATOM 1358 O O . LEU A 1 95 ? 76.107 8.146 96.078 1.00 22.38 95 LEU A O 1
ATOM 1374 N N . LEU A 1 96 ? 77.307 7.417 94.328 1.00 23.05 96 LEU A N 1
ATOM 1375 C CA . LEU A 1 96 ? 76.931 6.034 94.547 1.00 19.84 96 LEU A CA 1
ATOM 1376 C C . LEU A 1 96 ? 77.437 5.553 95.882 1.00 22.58 96 LEU A C 1
ATOM 1377 O O . LEU A 1 96 ? 76.690 5.024 96.697 1.00 28.56 96 LEU A O 1
ATOM 1393 N N . VAL A 1 97 ? 78.724 5.777 96.116 1.00 27.10 97 VAL A N 1
ATOM 1394 C CA . VAL A 1 97 ? 79.401 5.252 97.285 1.00 28.70 97 VAL A CA 1
ATOM 1395 C C . VAL A 1 97 ? 78.929 5.932 98.575 1.00 27.83 97 VAL A C 1
ATOM 1396 O O . VAL A 1 97 ? 78.613 5.265 99.549 1.00 36.38 97 VAL A O 1
ATOM 1409 N N . LYS A 1 98 ? 78.867 7.257 98.579 1.00 27.85 98 LYS A N 1
ATOM 1410 C CA . LYS A 1 98 ? 78.600 7.988 99.816 1.00 36.44 98 LYS A CA 1
ATOM 1411 C C . LYS A 1 98 ? 77.110 8.203 100.118 1.00 32.79 98 LYS A C 1
ATOM 1412 O O . LYS A 1 98 ? 76.708 8.194 101.273 1.00 32.81 98 LYS A O 1
ATOM 1431 N N . SER A 1 99 ? 76.295 8.387 99.088 1.00 27.55 99 SER A N 1
ATOM 1432 C CA . SER A 1 99 ? 74.870 8.631 99.272 1.00 26.11 99 SER A CA 1
ATOM 1433 C C . SER A 1 99 ? 73.978 7.480 98.853 1.00 25.72 99 SER A C 1
ATOM 1434 O O . SER A 1 99 ? 72.758 7.573 98.994 1.00 26.13 99 SER A O 1
ATOM 1442 N N . LYS A 1 100 ? 74.562 6.417 98.307 1.00 18.31 100 LYS A N 1
ATOM 1443 C CA . LYS A 1 100 ? 73.782 5.323 97.754 1.00 17.41 100 LYS A CA 1
ATOM 1444 C C . LYS A 1 100 ? 72.714 5.900 96.821 1.00 18.18 100 LYS A C 1
ATOM 1445 O O . LYS A 1 100 ? 71.599 5.418 96.775 1.00 15.92 100 LYS A O 1
ATOM 1464 N N . VAL A 1 101 ? 73.085 6.910 96.040 1.00 17.14 101 VAL A N 1
ATOM 1465 C CA . VAL A 1 101 ? 72.107 7.576 95.174 1.00 15.58 101 VAL A CA 1
ATOM 1466 C C . VAL A 1 101 ? 71.443 6.638 94.167 1.00 17.41 101 VAL A C 1
ATOM 1467 O O . VAL A 1 101 ? 72.069 5.756 93.595 1.00 16.92 101 VAL A O 1
ATOM 1480 N N . ARG A 1 102 ? 70.144 6.856 93.974 1.00 14.91 102 ARG A N 1
ATOM 1481 C CA . ARG A 1 102 ? 69.378 6.250 92.900 1.00 14.04 102 ARG A CA 1
ATOM 1482 C C . ARG A 1 102 ? 69.185 7.332 91.851 1.00 12.66 102 ARG A C 1
ATOM 1483 O O . ARG A 1 102 ? 68.865 8.466 92.206 1.00 15.32 102 ARG A O 1
ATOM 1504 N N . SER A 1 103 ? 69.370 6.988 90.576 1.00 13.30 103 SER A N 1
ATOM 1505 C CA . SER A 1 103 ? 69.350 7.953 89.476 1.00 15.75 103 SER A CA 1
ATOM 1506 C C . SER A 1 103 ? 68.380 7.568 88.380 1.00 15.85 103 SER A C 1
ATOM 1507 O O . SER A 1 103 ? 68.373 6.430 87.898 1.00 17.72 103 SER A O 1
ATOM 1515 N N . ILE A 1 104 ? 67.593 8.563 87.967 1.00 12.70 104 ILE A N 1
ATOM 1516 C CA . ILE A 1 104 ? 66.621 8.449 86.911 1.00 11.81 104 ILE A CA 1
ATOM 1517 C C . ILE A 1 104 ? 66.986 9.412 85.785 1.00 15.00 104 ILE A C 1
ATOM 1518 O O . ILE A 1 104 ? 66.935 10.628 86.001 1.00 16.13 104 ILE A O 1
ATOM 1534 N N . VAL A 1 105 ? 67.347 8.900 84.609 1.00 13.38 105 VAL A N 1
ATOM 1535 C CA . VAL A 1 105 ? 67.618 9.761 83.450 1.00 14.74 105 VAL A CA 1
ATOM 1536 C C . VAL A 1 105 ? 66.445 9.751 82.495 1.00 14.36 105 VAL A C 1
ATOM 1537 O O . VAL A 1 105 ? 65.927 8.672 82.122 1.00 15.77 105 VAL A O 1
ATOM 1550 N N . ASP A 1 106 ? 66.003 10.966 82.148 1.00 13.92 106 ASP A N 1
ATOM 1551 C CA . ASP A 1 106 ? 64.913 11.206 81.213 1.00 14.79 106 ASP A CA 1
ATOM 1552 C C . ASP A 1 106 ? 65.454 11.904 79.975 1.00 13.21 106 ASP A C 1
ATOM 1553 O O . ASP A 1 106 ? 65.729 13.109 79.983 1.00 15.60 106 ASP A O 1
ATOM 1562 N N . VAL A 1 107 ? 65.630 11.139 78.903 1.00 13.67 107 VAL A N 1
ATOM 1563 C CA . VAL A 1 107 ? 66.237 11.660 77.714 1.00 16.12 107 VAL A CA 1
ATOM 1564 C C . VAL A 1 107 ? 65.396 12.767 77.095 1.00 14.54 107 VAL A C 1
ATOM 1565 O O . VAL A 1 107 ? 65.953 13.776 76.651 1.00 16.00 107 VAL A O 1
ATOM 1578 N N . ALA A 1 108 ? 64.073 12.614 77.067 1.00 17.26 108 ALA A N 1
ATOM 1579 C CA . ALA A 1 108 ? 63.233 13.619 76.417 1.00 16.81 108 ALA A CA 1
ATOM 1580 C C . ALA A 1 108 ? 63.392 15.028 76.994 1.00 15.67 108 ALA A C 1
ATOM 1581 O O . ALA A 1 108 ? 63.409 16.011 76.243 1.00 17.37 108 ALA A O 1
ATOM 1588 N N . THR A 1 109 ? 63.531 15.130 78.305 1.00 13.55 109 THR A N 1
ATOM 1589 C CA . THR A 1 109 ? 63.686 16.426 78.972 1.00 16.64 109 THR A CA 1
ATOM 1590 C C . THR A 1 109 ? 65.154 16.798 79.210 1.00 16.39 109 THR A C 1
ATOM 1591 O O . THR A 1 109 ? 65.447 17.936 79.583 1.00 18.41 109 THR A O 1
ATOM 1602 N N . GLY A 1 110 ? 66.055 15.836 79.039 1.00 17.08 110 GLY A N 1
ATOM 1603 C CA . GLY A 1 110 ? 67.470 16.072 79.282 1.00 16.91 110 GLY A CA 1
ATOM 1604 C C . GLY A 1 110 ? 67.813 16.230 80.754 1.00 18.38 110 GLY A C 1
ATOM 1605 O O . GLY A 1 110 ? 68.817 16.878 81.110 1.00 17.19 110 GLY A O 1
ATOM 1609 N N . MET A 1 111 ? 66.991 15.628 81.614 1.00 13.70 111 MET A N 1
ATOM 1610 C CA . MET A 1 111 ? 67.159 15.751 83.052 1.00 13.03 111 MET A CA 1
ATOM 1611 C C . MET A 1 111 ? 67.510 14.425 83.734 1.00 16.88 111 MET A C 1
ATOM 1612 O O . MET A 1 111 ? 67.172 13.338 83.258 1.00 17.96 111 MET A O 1
ATOM 1626 N N . ILE A 1 112 ? 68.208 14.543 84.857 1.00 16.20 112 ILE A N 1
ATOM 1627 C CA . ILE A 1 112 ? 68.482 13.397 85.711 1.00 13.87 112 ILE A CA 1
ATOM 1628 C C . ILE A 1 112 ? 67.975 13.698 87.092 1.00 17.68 112 ILE A C 1
ATOM 1629 O O . ILE A 1 112 ? 68.192 14.782 87.621 1.00 15.63 112 ILE A O 1
ATOM 1645 N N . GLY A 1 113 ? 67.254 12.743 87.664 1.00 15.78 113 GLY A N 1
ATOM 1646 C CA . GLY A 1 113 ? 66.720 12.908 88.990 1.00 15.40 113 GLY A CA 1
ATOM 1647 C C . GLY A 1 113 ? 67.455 11.999 89.947 1.00 17.29 113 GLY A C 1
ATOM 1648 O O . GLY A 1 113 ? 67.680 10.839 89.632 1.00 19.57 113 GLY A O 1
ATOM 1652 N N . GLN A 1 114 ? 67.820 12.521 91.107 1.00 14.21 114 GLN A N 1
ATOM 1653 C CA . GLN A 1 114 ? 68.632 11.761 92.029 1.00 16.87 114 GLN A CA 1
ATOM 1654 C C . GLN A 1 114 ? 68.004 11.780 93.394 1.00 19.48 114 GLN A C 1
ATOM 1655 O O . GLN A 1 114 ? 67.492 12.804 93.863 1.00 17.95 114 GLN A O 1
ATOM 1669 N N . SER A 1 115 ? 68.043 10.603 94.005 1.00 16.36 115 SER A N 1
ATOM 1670 C CA . SER A 1 115 ? 67.407 10.342 95.279 1.00 16.12 115 SER A CA 1
ATOM 1671 C C . SER A 1 115 ? 68.403 9.608 96.176 1.00 21.51 115 SER A C 1
ATOM 1672 O O . SER A 1 115 ? 68.692 8.429 95.955 1.00 18.66 115 SER A O 1
ATOM 1680 N N . PRO A 1 116 ? 68.921 10.284 97.204 1.00 24.90 116 PRO A N 1
ATOM 1681 C CA . PRO A 1 116 ? 69.795 9.596 98.154 1.00 25.67 116 PRO A CA 1
ATOM 1682 C C . PRO A 1 116 ? 69.005 8.669 99.038 1.00 37.76 116 PRO A C 1
ATOM 1683 O O . PRO A 1 116 ? 67.792 8.801 99.161 1.00 38.99 116 PRO A O 1
ATOM 1694 N N . VAL A 1 117 ? 69.699 7.731 99.653 1.00 37.02 117 VAL A N 1
ATOM 1695 C CA . VAL A 1 117 ? 69.068 6.894 100.658 1.00 38.72 117 VAL A CA 1
ATOM 1696 C C . VAL A 1 117 ? 69.045 7.632 102.002 1.00 59.50 117 VAL A C 1
ATOM 1697 O O . VAL A 1 117 ? 68.056 7.525 102.728 1.00 69.88 117 VAL A O 1
ATOM 1710 N N . HIS A 1 118 ? 70.106 8.374 102.332 1.00 83.64 118 HIS A N 1
ATOM 1711 C CA . HIS A 1 118 ? 70.163 9.107 103.606 1.00 105.03 118 HIS A CA 1
ATOM 1712 C C . HIS A 1 118 ? 69.965 8.122 104.767 1.00 117.70 118 HIS A C 1
ATOM 1713 O O . HIS A 1 118 ? 70.495 7.010 104.736 1.00 118.48 118 HIS A O 1
ATOM 1727 N N . ASP A 1 119 ? 69.252 8.550 105.808 1.00 127.27 119 ASP A N 1
ATOM 1728 C CA . ASP A 1 119 ? 69.210 7.826 107.062 1.00 132.83 119 ASP A CA 1
ATOM 1729 C C . ASP A 1 119 ? 67.769 7.737 107.558 1.00 136.63 119 ASP A C 1
ATOM 1730 O O . ASP A 1 119 ? 67.073 8.751 107.647 1.00 137.09 119 ASP A O 1
ATOM 1739 N N . GLU A 1 128 ? 63.456 13.682 102.183 1.00 112.03 128 GLU A N 1
ATOM 1740 C CA . GLU A 1 128 ? 63.287 14.400 100.923 1.00 116.68 128 GLU A CA 1
ATOM 1741 C C . GLU A 1 128 ? 62.943 13.506 99.735 1.00 117.22 128 GLU A C 1
ATOM 1742 O O . GLU A 1 128 ? 62.978 12.279 99.812 1.00 117.87 128 GLU A O 1
ATOM 1753 N N . ASP A 1 129 ? 62.622 14.172 98.633 1.00 107.85 129 ASP A N 1
ATOM 1754 C CA . ASP A 1 129 ? 62.239 13.536 97.384 1.00 99.91 129 ASP A CA 1
ATOM 1755 C C . ASP A 1 129 ? 63.303 13.553 96.268 1.00 73.59 129 ASP A C 1
ATOM 1756 O O . ASP A 1 129 ? 64.504 13.675 96.522 1.00 64.16 129 ASP A O 1
ATOM 1765 N N . ILE A 1 130 ? 62.840 13.339 95.040 1.00 50.09 130 ILE A N 1
ATOM 1766 C CA . ILE A 1 130 ? 63.692 13.266 93.867 1.00 31.44 130 ILE A CA 1
ATOM 1767 C C . ILE A 1 130 ? 63.869 14.651 93.238 1.00 30.47 130 ILE A C 1
ATOM 1768 O O . ILE A 1 130 ? 62.891 15.316 92.826 1.00 34.11 130 ILE A O 1
ATOM 1784 N N A CYS A 1 131 ? 65.126 15.056 93.096 0.58 27.20 131 CYS A N 1
ATOM 1785 N N B CYS A 1 131 ? 65.116 15.097 93.159 0.42 28.25 131 CYS A N 1
ATOM 1786 C CA A CYS A 1 131 ? 65.456 16.395 92.618 0.58 24.00 131 CYS A CA 1
ATOM 1787 C CA B CYS A 1 131 ? 65.411 16.408 92.590 0.42 24.54 131 CYS A CA 1
ATOM 1788 C C A CYS A 1 131 ? 66.082 16.259 91.236 0.58 25.68 131 CYS A C 1
ATOM 1789 C C B CYS A 1 131 ? 66.044 16.228 91.229 0.42 25.35 131 CYS A C 1
ATOM 1790 O O A CYS A 1 131 ? 67.037 15.490 91.055 0.58 22.86 131 CYS A O 1
ATOM 1791 O O B CYS A 1 131 ? 66.977 15.431 91.062 0.42 21.56 131 CYS A O 1
ATOM 1806 N N . TYR A 1 132 ? 65.502 16.946 90.254 1.00 20.54 132 TYR A N 1
ATOM 1807 C CA . TYR A 1 132 ? 65.955 16.842 88.868 1.00 17.88 132 TYR A CA 1
ATOM 1808 C C . TYR A 1 132 ? 66.829 18.032 88.455 1.00 15.60 132 TYR A C 1
ATOM 1809 O O . TYR A 1 132 ? 66.529 19.179 88.761 1.00 19.26 132 TYR A O 1
ATOM 1828 N N . ARG A 1 133 ? 67.883 17.721 87.696 1.00 16.77 133 ARG A N 1
ATOM 1829 C CA . ARG A 1 133 ? 68.828 18.712 87.167 1.00 18.19 133 ARG A CA 1
ATOM 1830 C C . ARG A 1 133 ? 69.234 18.298 85.757 1.00 15.02 133 ARG A C 1
ATOM 1831 O O . ARG A 1 133 ? 68.965 17.191 85.331 1.00 16.81 133 ARG A O 1
ATOM 1852 N N . PRO A 1 134 ? 69.871 19.199 85.011 1.00 15.49 134 PRO A N 1
ATOM 1853 C CA . PRO A 1 134 ? 70.303 18.796 83.667 1.00 15.02 134 PRO A CA 1
ATOM 1854 C C . PRO A 1 134 ? 71.363 17.718 83.720 1.00 19.20 134 PRO A C 1
ATOM 1855 O O . PRO A 1 134 ? 72.258 17.793 84.568 1.00 16.16 134 PRO A O 1
ATOM 1866 N N . VAL A 1 135 ? 71.236 16.717 82.850 1.00 16.80 135 VAL A N 1
ATOM 1867 C CA . VAL A 1 135 ? 72.185 15.613 82.841 1.00 16.48 135 VAL A CA 1
ATOM 1868 C C . VAL A 1 135 ? 73.308 15.921 81.853 1.00 18.90 135 VAL A C 1
ATOM 1869 O O . VAL A 1 135 ? 73.095 16.549 80.833 1.00 17.26 135 VAL A O 1
ATOM 1882 N N . ASP A 1 136 ? 74.518 15.506 82.173 1.00 17.78 136 ASP A N 1
ATOM 1883 C CA . ASP A 1 136 ? 75.647 15.756 81.271 1.00 18.61 136 ASP A CA 1
ATOM 1884 C C . ASP A 1 136 ? 75.382 15.176 79.883 1.00 18.02 136 ASP A C 1
ATOM 1885 O O . ASP A 1 136 ? 74.864 14.054 79.743 1.00 17.40 136 ASP A O 1
ATOM 1894 N N . SER A 1 137 ? 75.691 15.950 78.849 1.00 15.45 137 SER A N 1
ATOM 1895 C CA . SER A 1 137 ? 75.377 15.523 77.489 1.00 18.37 137 SER A CA 1
ATOM 1896 C C . SER A 1 137 ? 76.179 14.273 77.091 1.00 19.60 137 SER A C 1
ATOM 1897 O O . SER A 1 137 ? 75.732 13.513 76.240 1.00 18.37 137 SER A O 1
ATOM 1905 N N . CYS A 1 138 ? 77.336 14.025 77.711 1.00 21.78 138 CYS A N 1
ATOM 1906 C CA . CYS A 1 138 ? 78.069 12.796 77.388 1.00 20.75 138 CYS A CA 1
ATOM 1907 C C . CYS A 1 138 ? 77.247 11.556 77.761 1.00 22.49 138 CYS A C 1
ATOM 1908 O O . CYS A 1 138 ? 77.229 10.550 77.035 1.00 19.41 138 CYS A O 1
ATOM 1915 N N . HIS A 1 139 ? 76.592 11.628 78.919 1.00 19.70 139 HIS A N 1
ATOM 1916 C CA . HIS A 1 139 ? 75.795 10.520 79.415 1.00 19.60 139 HIS A CA 1
ATOM 1917 C C . HIS A 1 139 ? 74.527 10.377 78.607 1.00 18.51 139 HIS A C 1
ATOM 1918 O O . HIS A 1 139 ? 74.085 9.262 78.355 1.00 19.16 139 HIS A O 1
ATOM 1932 N N . VAL A 1 140 ? 73.937 11.496 78.194 1.00 16.62 140 VAL A N 1
ATOM 1933 C CA . VAL A 1 140 ? 72.756 11.454 77.339 1.00 17.88 140 VAL A CA 1
ATOM 1934 C C . VAL A 1 140 ? 73.092 10.698 76.072 1.00 16.39 140 VAL A C 1
ATOM 1935 O O . VAL A 1 140 ? 72.355 9.825 75.609 1.00 21.77 140 VAL A O 1
ATOM 1948 N N . GLU A 1 141 ? 74.222 11.071 75.504 1.00 15.06 141 GLU A N 1
ATOM 1949 C CA . GLU A 1 141 ? 74.656 10.497 74.227 1.00 17.86 141 GLU A CA 1
ATOM 1950 C C . GLU A 1 141 ? 74.961 9.013 74.371 1.00 19.51 141 GLU A C 1
ATOM 1951 O O . GLU A 1 141 ? 74.657 8.228 73.483 1.00 18.50 141 GLU A O 1
ATOM 1963 N N . TYR A 1 142 ? 75.535 8.642 75.509 1.00 18.30 142 TYR A N 1
ATOM 1964 C CA . TYR A 1 142 ? 75.829 7.242 75.848 1.00 17.44 142 TYR A CA 1
ATOM 1965 C C . TYR A 1 142 ? 74.572 6.389 75.834 1.00 14.69 142 TYR A C 1
ATOM 1966 O O . TYR A 1 142 ? 74.552 5.297 75.266 1.00 16.55 142 TYR A O 1
ATOM 1984 N N . LEU A 1 143 ? 73.533 6.893 76.489 1.00 14.81 143 LEU A N 1
ATOM 1985 C CA . LEU A 1 143 ? 72.263 6.193 76.574 1.00 15.93 143 LEU A CA 1
ATOM 1986 C C . LEU A 1 143 ? 71.549 6.140 75.205 1.00 15.83 143 LEU A C 1
ATOM 1987 O O . LEU A 1 143 ? 71.026 5.093 74.831 1.00 17.83 143 LEU A O 1
ATOM 2003 N N A THR A 1 144 ? 71.521 7.269 74.502 0.59 17.59 144 THR A N 1
ATOM 2004 N N B THR A 1 144 ? 71.504 7.243 74.471 0.41 17.03 144 THR A N 1
ATOM 2005 C CA A THR A 1 144 ? 70.886 7.351 73.197 0.59 13.98 144 THR A CA 1
ATOM 2006 C CA B THR A 1 144 ? 70.805 7.226 73.195 0.41 15.36 144 THR A CA 1
ATOM 2007 C C A THR A 1 144 ? 71.546 6.352 72.240 0.59 18.84 144 THR A C 1
ATOM 2008 C C B THR A 1 144 ? 71.547 6.335 72.196 0.41 19.07 144 THR A C 1
ATOM 2009 O O A THR A 1 144 ? 70.850 5.636 71.501 0.59 17.83 144 THR A O 1
ATOM 2010 O O B THR A 1 144 ? 70.910 5.710 71.340 0.41 20.40 144 THR A O 1
ATOM 2031 N N . ALA A 1 145 ? 72.877 6.238 72.310 1.00 14.11 145 ALA A N 1
ATOM 2032 C CA . ALA A 1 145 ? 73.622 5.316 71.434 1.00 19.27 145 ALA A CA 1
ATOM 2033 C C . ALA A 1 145 ? 73.244 3.861 71.704 1.00 15.64 145 ALA A C 1
ATOM 2034 O O . ALA A 1 145 ? 73.395 3.025 70.818 1.00 15.48 145 ALA A O 1
ATOM 2042 N N . MET A 1 146 ? 72.751 3.574 72.915 1.00 15.33 146 MET A N 1
ATOM 2043 C CA . MET A 1 146 ? 72.280 2.234 73.269 1.00 16.44 146 MET A CA 1
ATOM 2044 C C . MET A 1 146 ? 70.811 2.032 72.897 1.00 18.60 146 MET A C 1
ATOM 2045 O O . MET A 1 146 ? 70.277 0.940 73.037 1.00 22.12 146 MET A O 1
ATOM 2059 N N . GLY A 1 147 ? 70.166 3.099 72.445 1.00 14.67 147 GLY A N 1
ATOM 2060 C CA . GLY A 1 147 ? 68.740 3.074 72.126 1.00 15.79 147 GLY A CA 1
ATOM 2061 C C . GLY A 1 147 ? 67.827 3.269 73.334 1.00 15.61 147 GLY A C 1
ATOM 2062 O O . GLY A 1 147 ? 66.625 2.934 73.286 1.00 17.42 147 GLY A O 1
ATOM 2066 N N . VAL A 1 148 ? 68.402 3.808 74.410 1.00 15.80 148 VAL A N 1
ATOM 2067 C CA . VAL A 1 148 ? 67.726 3.976 75.680 1.00 13.06 148 VAL A CA 1
ATOM 2068 C C . VAL A 1 148 ? 67.162 5.373 75.843 1.00 17.34 148 VAL A C 1
ATOM 2069 O O . VAL A 1 148 ? 67.881 6.344 75.632 1.00 18.57 148 VAL A O 1
ATOM 2082 N N . LYS A 1 149 ? 65.877 5.468 76.212 1.00 12.93 149 LYS A N 1
ATOM 2083 C CA . LYS A 1 149 ? 65.240 6.765 76.477 1.00 11.39 149 LYS A CA 1
ATOM 2084 C C . LYS A 1 149 ? 64.980 7.015 77.973 1.00 17.78 149 LYS A C 1
ATOM 2085 O O . LYS A 1 149 ? 64.831 8.163 78.417 1.00 16.06 149 LYS A O 1
ATOM 2104 N N . SER A 1 150 ? 64.981 5.936 78.747 1.00 17.13 150 SER A N 1
ATOM 2105 C CA . SER A 1 150 ? 64.792 5.975 80.191 1.00 12.67 150 SER A CA 1
ATOM 2106 C C . SER A 1 150 ? 65.780 5.043 80.876 1.00 12.82 150 SER A C 1
ATOM 2107 O O . SER A 1 150 ? 65.856 3.885 80.518 1.00 13.56 150 SER A O 1
ATOM 2115 N N . SER A 1 151 ? 66.517 5.549 81.865 1.00 13.14 151 SER A N 1
ATOM 2116 C CA . SER A 1 151 ? 67.425 4.740 82.665 1.00 13.66 151 SER A CA 1
ATOM 2117 C C . SER A 1 151 ? 67.158 4.956 84.142 1.00 13.63 151 SER A C 1
ATOM 2118 O O . SER A 1 151 ? 66.972 6.092 84.590 1.00 13.77 151 SER A O 1
ATOM 2126 N N . VAL A 1 152 ? 67.145 3.864 84.904 1.00 11.41 152 VAL A N 1
ATOM 2127 C CA . VAL A 1 152 ? 67.049 3.948 86.355 1.00 10.17 152 VAL A CA 1
ATOM 2128 C C . VAL A 1 152 ? 68.113 3.037 86.939 1.00 17.40 152 VAL A C 1
ATOM 2129 O O . VAL A 1 152 ? 68.189 1.868 86.553 1.00 13.46 152 VAL A O 1
ATOM 2142 N N . VAL A 1 153 ? 68.955 3.571 87.830 1.00 11.62 153 VAL A N 1
ATOM 2143 C CA . VAL A 1 153 ? 70.089 2.825 88.388 1.00 13.12 153 VAL A CA 1
ATOM 2144 C C . VAL A 1 153 ? 70.103 2.905 89.909 1.00 15.27 153 VAL A C 1
ATOM 2145 O O . VAL A 1 153 ? 69.920 3.982 90.488 1.00 14.12 153 VAL A O 1
ATOM 2158 N N . ALA A 1 154 ? 70.282 1.756 90.558 1.00 9.59 154 ALA A N 1
ATOM 2159 C CA . ALA A 1 154 ? 70.507 1.711 92.004 1.00 11.58 154 ALA A CA 1
ATOM 2160 C C . ALA A 1 154 ? 71.745 0.854 92.309 1.00 10.71 154 ALA A C 1
ATOM 2161 O O . ALA A 1 154 ? 71.888 -0.232 91.753 1.00 12.56 154 ALA A O 1
ATOM 2168 N N . PRO A 1 155 ? 72.618 1.333 93.198 1.00 13.99 155 PRO A N 1
ATOM 2169 C CA . PRO A 1 155 ? 73.841 0.604 93.526 1.00 12.97 155 PRO A CA 1
ATOM 2170 C C . PRO A 1 155 ? 73.589 -0.633 94.389 1.00 17.14 155 PRO A C 1
ATOM 2171 O O . PRO A 1 155 ? 72.628 -0.694 95.180 1.00 16.43 155 PRO A O 1
ATOM 2182 N N . ILE A 1 156 ? 74.457 -1.622 94.196 1.00 17.51 156 ILE A N 1
ATOM 2183 C CA . ILE A 1 156 ? 74.489 -2.832 94.996 1.00 15.01 156 ILE A CA 1
ATOM 2184 C C . ILE A 1 156 ? 75.771 -2.850 95.830 1.00 17.46 156 ILE A C 1
ATOM 2185 O O . ILE A 1 156 ? 76.874 -2.660 95.304 1.00 15.12 156 ILE A O 1
ATOM 2201 N N . PHE A 1 157 ? 75.619 -3.090 97.126 1.00 16.11 157 PHE A N 1
ATOM 2202 C CA . PHE A 1 157 ? 76.728 -3.139 98.067 1.00 14.27 157 PHE A CA 1
ATOM 2203 C C . PHE A 1 157 ? 76.967 -4.538 98.630 1.00 18.03 157 PHE A C 1
ATOM 2204 O O . PHE A 1 157 ? 76.099 -5.414 98.570 1.00 22.38 157 PHE A O 1
ATOM 2221 N N . CYS A 1 158 ? 78.184 -4.759 99.081 1.00 19.47 158 CYS A N 1
ATOM 2222 C CA . CYS A 1 158 ? 78.477 -5.907 99.928 1.00 19.96 158 CYS A CA 1
ATOM 2223 C C . CYS A 1 158 ? 79.120 -5.333 101.144 1.00 25.01 158 CYS A C 1
ATOM 2224 O O . CYS A 1 158 ? 80.209 -4.732 101.070 1.00 20.27 158 CYS A O 1
ATOM 2232 N N . GLN A 1 159 ? 78.416 -5.481 102.260 1.00 28.21 159 GLN A N 1
ATOM 2233 C CA . GLN A 1 159 ? 78.767 -4.765 103.469 1.00 26.23 159 GLN A CA 1
ATOM 2234 C C . GLN A 1 159 ? 78.816 -3.293 103.088 1.00 28.55 159 GLN A C 1
ATOM 2235 O O . GLN A 1 159 ? 77.780 -2.749 102.708 1.00 30.69 159 GLN A O 1
ATOM 2249 N N . ASP A 1 160 ? 79.989 -2.662 103.170 1.00 24.22 160 ASP A N 1
ATOM 2250 C CA . ASP A 1 160 ? 80.147 -1.244 102.853 1.00 30.20 160 ASP A CA 1
ATOM 2251 C C . ASP A 1 160 ? 80.834 -0.937 101.519 1.00 38.59 160 ASP A C 1
ATOM 2252 O O . ASP A 1 160 ? 81.163 0.211 101.249 1.00 36.05 160 ASP A O 1
ATOM 2261 N N . GLU A 1 161 ? 81.088 -1.960 100.714 1.00 29.18 161 GLU A N 1
ATOM 2262 C CA . GLU A 1 161 ? 81.812 -1.817 99.459 1.00 29.30 161 GLU A CA 1
ATOM 2263 C C . GLU A 1 161 ? 80.824 -1.794 98.300 1.00 18.25 161 GLU A C 1
ATOM 2264 O O . GLU A 1 161 ? 79.940 -2.638 98.233 1.00 18.31 161 GLU A O 1
ATOM 2276 N N . LEU A 1 162 ? 81.014 -0.867 97.388 1.00 18.47 162 LEU A N 1
ATOM 2277 C CA . LEU A 1 162 ? 80.216 -0.804 96.163 1.00 20.85 162 LEU A CA 1
ATOM 2278 C C . LEU A 1 162 ? 80.544 -2.014 95.299 1.00 25.28 162 LEU A C 1
ATOM 2279 O O . LEU A 1 162 ? 81.652 -2.134 94.804 1.00 28.09 162 LEU A O 1
ATOM 2295 N N . TRP A 1 163 ? 79.569 -2.895 95.112 1.00 16.06 163 TRP A N 1
ATOM 2296 C CA . TRP A 1 163 ? 79.793 -4.175 94.437 1.00 15.88 163 TRP A CA 1
ATOM 2297 C C . TRP A 1 163 ? 79.324 -4.169 92.983 1.00 16.67 163 TRP A C 1
ATOM 2298 O O . TRP A 1 163 ? 79.930 -4.809 92.117 1.00 15.97 163 TRP A O 1
ATOM 2319 N N . GLY A 1 164 ? 78.230 -3.470 92.711 1.00 16.30 164 GLY A N 1
ATOM 2320 C CA . GLY A 1 164 ? 77.652 -3.451 91.368 1.00 15.84 164 GLY A CA 1
ATOM 2321 C C . GLY A 1 164 ? 76.483 -2.497 91.241 1.00 11.42 164 GLY A C 1
ATOM 2322 O O . GLY A 1 164 ? 76.306 -1.626 92.067 1.00 14.15 164 GLY A O 1
ATOM 2326 N N . LEU A 1 165 ? 75.713 -2.661 90.178 1.00 14.19 165 LEU A N 1
ATOM 2327 C CA . LEU A 1 165 ? 74.546 -1.844 89.903 1.00 14.93 165 LEU A CA 1
ATOM 2328 C C . LEU A 1 165 ? 73.399 -2.709 89.420 1.00 10.86 165 LEU A C 1
ATOM 2329 O O . LEU A 1 165 ? 73.617 -3.657 88.672 1.00 14.69 165 LEU A O 1
ATOM 2345 N N . LEU A 1 166 ? 72.190 -2.322 89.802 1.00 11.45 166 LEU A N 1
ATOM 2346 C CA . LEU A 1 166 ? 70.950 -2.775 89.197 1.00 10.80 166 LEU A CA 1
ATOM 2347 C C . LEU A 1 166 ? 70.548 -1.700 88.185 1.00 12.82 166 LEU A C 1
ATOM 2348 O O . LEU A 1 166 ? 70.354 -0.542 88.560 1.00 13.33 166 LEU A O 1
ATOM 2364 N N . VAL A 1 167 ? 70.459 -2.096 86.927 1.00 11.46 167 VAL A N 1
ATOM 2365 C CA . VAL A 1 167 ? 70.246 -1.135 85.810 1.00 12.88 167 VAL A CA 1
ATOM 2366 C C . VAL A 1 167 ? 68.958 -1.478 85.087 1.00 12.63 167 VAL A C 1
ATOM 2367 O O . VAL A 1 167 ? 68.768 -2.606 84.635 1.00 16.72 167 VAL A O 1
ATOM 2380 N N . SER A 1 168 ? 68.075 -0.495 84.974 1.00 11.42 168 SER A N 1
ATOM 2381 C CA . SER A 1 168 ? 66.800 -0.675 84.320 1.00 11.62 168 SER A CA 1
ATOM 2382 C C . SER A 1 168 ? 66.669 0.320 83.174 1.00 12.40 168 SER A C 1
ATOM 2383 O O . SER A 1 168 ? 66.664 1.521 83.394 1.00 14.60 168 SER A O 1
ATOM 2391 N N . HIS A 1 169 ? 66.614 -0.207 81.951 1.00 11.92 169 HIS A N 1
ATOM 2392 C CA . HIS A 1 169 ? 66.573 0.582 80.731 1.00 11.76 169 HIS A CA 1
ATOM 2393 C C . HIS A 1 169 ? 65.294 0.392 79.959 1.00 16.94 169 HIS A C 1
ATOM 2394 O O . HIS A 1 169 ? 64.799 -0.735 79.837 1.00 15.31 169 HIS A O 1
ATOM 2408 N N . HIS A 1 170 ? 64.814 1.467 79.350 1.00 14.99 170 HIS A N 1
ATOM 2409 C CA . HIS A 1 170 ? 63.629 1.375 78.498 1.00 13.03 170 HIS A CA 1
ATOM 2410 C C . HIS A 1 170 ? 63.836 2.131 77.194 1.00 14.34 170 HIS A C 1
ATOM 2411 O O . HIS A 1 170 ? 64.503 3.156 77.190 1.00 14.12 170 HIS A O 1
ATOM 2425 N N . SER A 1 171 ? 63.295 1.590 76.101 1.00 14.11 171 SER A N 1
ATOM 2426 C CA . SER A 1 171 ? 63.438 2.175 74.762 1.00 15.57 171 SER A CA 1
ATOM 2427 C C . SER A 1 171 ? 62.458 3.326 74.470 1.00 23.36 171 SER A C 1
ATOM 2428 O O . SER A 1 171 ? 62.498 3.903 73.370 1.00 19.15 171 SER A O 1
ATOM 2436 N N . GLU A 1 172 ? 61.548 3.592 75.405 1.00 21.07 172 GLU A N 1
ATOM 2437 C CA . GLU A 1 172 ? 60.590 4.696 75.279 1.00 16.92 172 GLU A CA 1
ATOM 2438 C C . GLU A 1 172 ? 60.577 5.563 76.527 1.00 17.70 172 GLU A C 1
ATOM 2439 O O . GLU A 1 172 ? 60.918 5.091 77.602 1.00 14.74 172 GLU A O 1
ATOM 2451 N N . ASN A 1 173 ? 60.222 6.842 76.387 1.00 21.40 173 ASN A N 1
ATOM 2452 C CA . ASN A 1 173 ? 60.235 7.711 77.567 1.00 23.27 173 ASN A CA 1
ATOM 2453 C C . ASN A 1 173 ? 59.133 7.290 78.508 1.00 17.43 173 ASN A C 1
ATOM 2454 O O . ASN A 1 173 ? 58.138 6.715 78.107 1.00 18.81 173 ASN A O 1
ATOM 2465 N N . ARG A 1 174 ? 59.383 7.482 79.790 1.00 19.30 174 ARG A N 1
ATOM 2466 C CA . ARG A 1 174 ? 58.378 7.183 80.797 1.00 19.86 174 ARG A CA 1
ATOM 2467 C C . ARG A 1 174 ? 58.629 7.988 82.053 1.00 15.68 174 ARG A C 1
ATOM 2468 O O . ARG A 1 174 ? 59.668 8.612 82.193 1.00 21.63 174 ARG A O 1
ATOM 2489 N N . THR A 1 175 ? 57.642 8.026 82.936 1.00 19.01 175 THR A N 1
ATOM 2490 C CA . THR A 1 175 ? 57.807 8.632 84.255 1.00 21.48 175 THR A CA 1
ATOM 2491 C C . THR A 1 175 ? 58.234 7.565 85.266 1.00 23.79 175 THR A C 1
ATOM 2492 O O . THR A 1 175 ? 57.962 6.388 85.081 1.00 20.26 175 THR A O 1
ATOM 2503 N N . VAL A 1 176 ? 58.951 7.969 86.304 1.00 15.35 176 VAL A N 1
ATOM 2504 C CA . VAL A 1 176 ? 59.385 7.051 87.333 1.00 15.38 176 VAL A CA 1
ATOM 2505 C C . VAL A 1 176 ? 58.977 7.610 88.692 1.00 19.24 176 VAL A C 1
ATOM 2506 O O . VAL A 1 176 ? 59.241 8.754 89.002 1.00 19.10 176 VAL A O 1
ATOM 2519 N N . SER A 1 177 ? 58.285 6.782 89.458 1.00 19.83 177 SER A N 1
ATOM 2520 C CA . SER A 1 177 ? 57.758 7.123 90.773 1.00 23.20 177 SER A CA 1
ATOM 2521 C C . SER A 1 177 ? 58.636 6.666 91.926 1.00 20.98 177 SER A C 1
ATOM 2522 O O . SER A 1 177 ? 59.468 5.786 91.779 1.00 20.90 177 SER A O 1
ATOM 2530 N N . GLU A 1 178 ? 58.385 7.214 93.104 1.00 21.20 178 GLU A N 1
ATOM 2531 C CA . GLU A 1 178 ? 59.064 6.731 94.312 1.00 21.88 178 GLU A CA 1
ATOM 2532 C C . GLU A 1 178 ? 58.841 5.253 94.591 1.00 21.96 178 GLU A C 1
ATOM 2533 O O . GLU A 1 178 ? 59.725 4.576 95.091 1.00 22.40 178 GLU A O 1
ATOM 2545 N N . ASP A 1 179 ? 57.660 4.746 94.297 1.00 21.04 179 ASP A N 1
ATOM 2546 C CA . ASP A 1 179 ? 57.388 3.332 94.515 1.00 22.36 179 ASP A CA 1
ATOM 2547 C C . ASP A 1 179 ? 58.333 2.435 93.718 1.00 20.86 179 ASP A C 1
ATOM 2548 O O . ASP A 1 179 ? 58.782 1.398 94.196 1.00 20.82 179 ASP A O 1
ATOM 2557 N N . GLU A 1 180 ? 58.649 2.822 92.497 1.00 14.51 180 GLU A N 1
ATOM 2558 C CA . GLU A 1 180 ? 59.560 2.023 91.694 1.00 11.88 180 GLU A CA 1
ATOM 2559 C C . GLU A 1 180 ? 60.973 2.050 92.303 1.00 14.25 180 GLU A C 1
ATOM 2560 O O . GLU A 1 180 ? 61.701 1.040 92.321 1.00 16.52 180 GLU A O 1
ATOM 2572 N N . LEU A 1 181 ? 61.372 3.200 92.841 1.00 18.33 181 LEU A N 1
ATOM 2573 C CA . LEU A 1 181 ? 62.694 3.275 93.469 1.00 17.52 181 LEU A CA 1
ATOM 2574 C C . LEU A 1 181 ? 62.690 2.406 94.722 1.00 15.09 181 LEU A C 1
ATOM 2575 O O . LEU A 1 181 ? 63.697 1.761 95.027 1.00 15.04 181 LEU A O 1
ATOM 2591 N N . GLU A 1 182 ? 61.569 2.380 95.451 1.00 16.37 182 GLU A N 1
ATOM 2592 C CA . GLU A 1 182 ? 61.477 1.567 96.678 1.00 19.37 182 GLU A CA 1
ATOM 2593 C C . GLU A 1 182 ? 61.636 0.084 96.349 1.00 18.99 182 GLU A C 1
ATOM 2594 O O . GLU A 1 182 ? 62.357 -0.638 97.032 1.00 14.17 182 GLU A O 1
ATOM 2606 N N . ALA A 1 183 ? 61.001 -0.357 95.269 1.00 17.98 183 ALA A N 1
ATOM 2607 C CA . ALA A 1 183 ? 61.142 -1.745 94.815 1.00 14.43 183 ALA A CA 1
ATOM 2608 C C . ALA A 1 183 ? 62.597 -2.058 94.467 1.00 16.53 183 ALA A C 1
ATOM 2609 O O . ALA A 1 183 ? 63.142 -3.098 94.842 1.00 13.93 183 ALA A O 1
ATOM 2616 N N . MET A 1 184 ? 63.236 -1.171 93.713 1.00 13.82 184 MET A N 1
ATOM 2617 C CA . MET A 1 184 ? 64.644 -1.386 93.353 1.00 12.04 184 MET A CA 1
ATOM 2618 C C . MET A 1 184 ? 65.528 -1.422 94.616 1.00 10.59 184 MET A C 1
ATOM 2619 O O . MET A 1 184 ? 66.454 -2.262 94.723 1.00 11.93 184 MET A O 1
ATOM 2633 N N . GLN A 1 185 ? 65.217 -0.569 95.578 1.00 13.08 185 GLN A N 1
ATOM 2634 C CA . GLN A 1 185 ? 66.019 -0.487 96.809 1.00 13.95 185 GLN A CA 1
ATOM 2635 C C . GLN A 1 185 ? 65.854 -1.809 97.606 1.00 15.52 185 GLN A C 1
ATOM 2636 O O . GLN A 1 185 ? 66.840 -2.364 98.122 1.00 12.44 185 GLN A O 1
ATOM 2650 N N . MET A 1 186 ? 64.642 -2.363 97.639 1.00 14.47 186 MET A N 1
ATOM 2651 C CA . MET A 1 186 ? 64.417 -3.639 98.342 1.00 17.19 186 MET A CA 1
ATOM 2652 C C . MET A 1 186 ? 65.216 -4.741 97.661 1.00 13.86 186 MET A C 1
ATOM 2653 O O . MET A 1 186 ? 65.835 -5.595 98.307 1.00 14.11 186 MET A O 1
ATOM 2667 N N . ILE A 1 187 ? 65.174 -4.745 96.333 1.00 12.72 187 ILE A N 1
ATOM 2668 C CA . ILE A 1 187 ? 65.891 -5.758 95.583 1.00 13.41 187 ILE A CA 1
ATOM 2669 C C . ILE A 1 187 ? 67.427 -5.647 95.793 1.00 12.31 187 ILE A C 1
ATOM 2670 O O . ILE A 1 187 ? 68.060 -6.668 96.052 1.00 13.67 187 ILE A O 1
ATOM 2686 N N . VAL A 1 188 ? 68.026 -4.457 95.712 1.00 11.75 188 VAL A N 1
ATOM 2687 C CA . VAL A 1 188 ? 69.482 -4.395 95.907 1.00 11.49 188 VAL A CA 1
ATOM 2688 C C . VAL A 1 188 ? 69.871 -4.688 97.367 1.00 12.16 188 VAL A C 1
ATOM 2689 O O . VAL A 1 188 ? 70.929 -5.261 97.605 1.00 14.19 188 VAL A O 1
ATOM 2702 N N . ASP A 1 189 ? 69.029 -4.333 98.332 1.00 11.35 189 ASP A N 1
ATOM 2703 C CA . ASP A 1 189 ? 69.288 -4.697 99.729 1.00 12.34 189 ASP A CA 1
ATOM 2704 C C . ASP A 1 189 ? 69.259 -6.230 99.909 1.00 13.77 189 ASP A C 1
ATOM 2705 O O . ASP A 1 189 ? 70.053 -6.796 100.664 1.00 13.91 189 ASP A O 1
ATOM 2714 N N . GLN A 1 190 ? 68.345 -6.910 99.230 1.00 11.58 190 GLN A N 1
ATOM 2715 C CA . GLN A 1 190 ? 68.263 -8.376 99.350 1.00 12.15 190 GLN A CA 1
ATOM 2716 C C . GLN A 1 190 ? 69.455 -9.034 98.648 1.00 15.62 190 GLN A C 1
ATOM 2717 O O . GLN A 1 190 ? 69.972 -10.078 99.093 1.00 15.21 190 GLN A O 1
ATOM 2731 N N . LEU A 1 191 ? 69.894 -8.442 97.532 1.00 13.15 191 LEU A N 1
ATOM 2732 C CA . LEU A 1 191 ? 71.064 -8.940 96.844 1.00 12.35 191 LEU A CA 1
ATOM 2733 C C . LEU A 1 191 ? 72.312 -8.757 97.687 1.00 15.54 191 LEU A C 1
ATOM 2734 O O . LEU A 1 191 ? 73.214 -9.620 97.672 1.00 13.72 191 LEU A O 1
ATOM 2750 N N . ALA A 1 192 ? 72.402 -7.645 98.414 1.00 14.03 192 ALA A N 1
ATOM 2751 C CA . ALA A 1 192 ? 73.538 -7.457 99.327 1.00 14.07 192 ALA A CA 1
ATOM 2752 C C . ALA A 1 192 ? 73.610 -8.594 100.344 1.00 16.87 192 ALA A C 1
ATOM 2753 O O . ALA A 1 192 ? 74.691 -9.060 100.708 1.00 15.48 192 ALA A O 1
ATOM 2760 N N . VAL A 1 193 ? 72.451 -9.021 100.823 1.00 13.50 193 VAL A N 1
ATOM 2761 C CA . VAL A 1 193 ? 72.398 -10.162 101.742 1.00 14.83 193 VAL A CA 1
ATOM 2762 C C . VAL A 1 193 ? 72.857 -11.451 101.058 1.00 11.64 193 VAL A C 1
ATOM 2763 O O . VAL A 1 193 ? 73.588 -12.249 101.661 1.00 13.01 193 VAL A O 1
ATOM 2776 N N . ALA A 1 194 ? 72.428 -11.681 99.817 1.00 12.16 194 ALA A N 1
ATOM 2777 C CA . ALA A 1 194 ? 72.865 -12.850 99.086 1.00 16.14 194 ALA A CA 1
ATOM 2778 C C . ALA A 1 194 ? 74.388 -12.865 98.917 1.00 14.84 194 ALA A C 1
ATOM 2779 O O . ALA A 1 194 ? 75.032 -13.900 99.078 1.00 13.06 194 ALA A O 1
ATOM 2786 N N . ILE A 1 195 ? 74.963 -11.725 98.550 1.00 15.06 195 ILE A N 1
ATOM 2787 C CA . ILE A 1 195 ? 76.406 -11.648 98.366 1.00 12.09 195 ILE A CA 1
ATOM 2788 C C . ILE A 1 195 ? 77.142 -11.911 99.661 1.00 13.99 195 ILE A C 1
ATOM 2789 O O . ILE A 1 195 ? 78.049 -12.724 99.705 1.00 15.29 195 ILE A O 1
ATOM 2805 N N . ALA A 1 196 ? 76.742 -11.235 100.732 1.00 12.89 196 ALA A N 1
ATOM 2806 C CA . ALA A 1 196 ? 77.374 -11.441 102.028 1.00 13.66 196 ALA A CA 1
ATOM 2807 C C . ALA A 1 196 ? 77.276 -12.899 102.502 1.00 13.84 196 ALA A C 1
ATOM 2808 O O . ALA A 1 196 ? 78.232 -13.449 103.033 1.00 14.57 196 ALA A O 1
ATOM 2815 N N . GLN A 1 197 ? 76.107 -13.514 102.351 1.00 13.82 197 GLN A N 1
ATOM 2816 C CA . GLN A 1 197 ? 75.929 -14.891 102.784 1.00 14.24 197 GLN A CA 1
ATOM 2817 C C . GLN A 1 197 ? 76.797 -15.800 101.916 1.00 13.71 197 GLN A C 1
ATOM 2818 O O . GLN A 1 197 ? 77.383 -16.732 102.407 1.00 16.09 197 GLN A O 1
ATOM 2832 N N . SER A 1 198 ? 76.884 -15.493 100.629 1.00 13.38 198 SER A N 1
ATOM 2833 C CA . SER A 1 198 ? 77.714 -16.280 99.709 1.00 15.08 198 SER A CA 1
ATOM 2834 C C . SER A 1 198 ? 79.185 -16.212 100.110 1.00 14.62 198 SER A C 1
ATOM 2835 O O . SER A 1 198 ? 79.857 -17.226 100.145 1.00 15.26 198 SER A O 1
ATOM 2843 N N . HIS A 1 199 ? 79.689 -15.028 100.454 1.00 14.83 199 HIS A N 1
ATOM 2844 C CA . HIS A 1 199 ? 81.074 -14.894 100.909 1.00 17.28 199 HIS A CA 1
ATOM 2845 C C . HIS A 1 199 ? 81.353 -15.733 102.161 1.00 16.49 199 HIS A C 1
ATOM 2846 O O . HIS A 1 199 ? 82.371 -16.410 102.274 1.00 17.40 199 HIS A O 1
ATOM 2860 N N . LEU A 1 200 ? 80.411 -15.721 103.102 1.00 16.13 200 LEU A N 1
ATOM 2861 C CA . LEU A 1 200 ? 80.607 -16.452 104.327 1.00 16.80 200 LEU A CA 1
ATOM 2862 C C . LEU A 1 200 ? 80.607 -17.946 104.080 1.00 16.93 200 LEU A C 1
ATOM 2863 O O . LEU A 1 200 ? 81.399 -18.670 104.676 1.00 17.83 200 LEU A O 1
ATOM 2879 N N . GLU A 1 201 ? 79.744 -18.393 103.177 1.00 16.16 201 GLU A N 1
ATOM 2880 C CA . GLU A 1 201 ? 79.614 -19.836 102.955 1.00 16.35 201 GLU A CA 1
ATOM 2881 C C . GLU A 1 201 ? 80.810 -20.381 102.171 1.00 18.79 201 GLU A C 1
ATOM 2882 O O . GLU A 1 201 ? 81.241 -21.527 102.378 1.00 20.93 201 GLU A O 1
ATOM 2894 N N . HIS A 1 202 ? 81.447 -19.519 101.384 1.00 17.76 202 HIS A N 1
ATOM 2895 C CA . HIS A 1 202 ? 82.577 -19.934 100.560 1.00 20.21 202 HIS A CA 1
ATOM 2896 C C . HIS A 1 202 ? 83.919 -19.652 101.222 1.00 23.59 202 HIS A C 1
ATOM 2897 O O . HIS A 1 202 ? 84.955 -19.930 100.647 1.00 32.47 202 HIS A O 1
ATOM 2912 N N . HIS A 1 203 ? 83.889 -19.178 102.467 1.00 19.83 203 HIS A N 1
ATOM 2913 C CA . HIS A 1 203 ? 85.090 -18.874 103.230 1.00 28.18 203 HIS A CA 1
ATOM 2914 C C . HIS A 1 203 ? 85.923 -20.145 103.456 1.00 36.80 203 HIS A C 1
ATOM 2915 O O . HIS A 1 203 ? 85.369 -21.211 103.749 1.00 34.27 203 HIS A O 1
ATOM 2929 N N . HIS A 1 204 ? 87.243 -20.025 103.327 1.00 45.96 204 HIS A N 1
ATOM 2930 C CA . HIS A 1 204 ? 88.145 -21.175 103.461 1.00 68.77 204 HIS A CA 1
ATOM 2931 C C . HIS A 1 204 ? 88.084 -21.793 104.854 1.00 59.91 204 HIS A C 1
ATOM 2932 O O . HIS A 1 204 ? 88.906 -21.480 105.711 1.00 56.41 204 HIS A O 1
ATOM 2946 N N . VAL B 1 11 ? 43.914 50.424 93.653 1.00 103.40 11 VAL B N 1
ATOM 2947 C CA . VAL B 1 11 ? 43.880 50.727 92.225 1.00 108.29 11 VAL B CA 1
ATOM 2948 C C . VAL B 1 11 ? 44.187 49.493 91.370 1.00 107.10 11 VAL 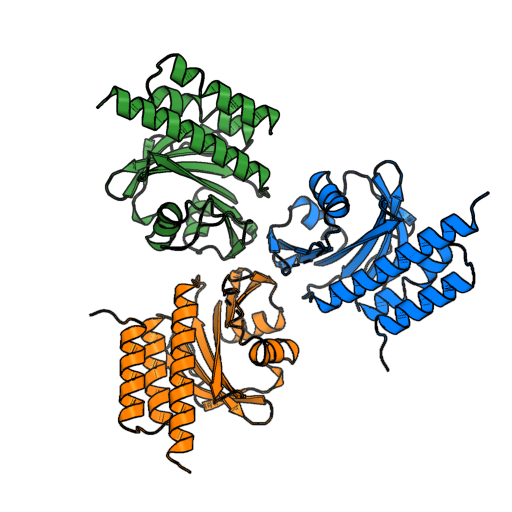B C 1
ATOM 2949 O O . VAL B 1 11 ? 43.532 49.263 90.351 1.00 96.04 11 VAL B O 1
ATOM 2961 N N . SER B 1 12 ? 45.170 48.702 91.793 1.00 113.04 12 SER B N 1
ATOM 2962 C CA . SER B 1 12 ? 45.493 47.442 91.127 1.00 111.00 12 SER B CA 1
ATOM 2963 C C . SER B 1 12 ? 44.881 46.260 91.886 1.00 104.47 12 SER B C 1
ATOM 2964 O O . SER B 1 12 ? 44.755 46.292 93.114 1.00 101.17 12 SER B O 1
ATOM 2972 N N . LEU B 1 13 ? 44.504 45.222 91.145 1.00 92.87 13 LEU B N 1
ATOM 2973 C CA . LEU B 1 13 ? 43.941 44.007 91.725 1.00 74.93 13 LEU B CA 1
ATOM 2974 C C . LEU B 1 13 ? 44.971 43.234 92.540 1.00 45.89 13 LEU B C 1
ATOM 2975 O O . LEU B 1 13 ? 46.079 42.992 92.073 1.00 41.89 13 LEU B O 1
ATOM 2991 N N . ASN B 1 14 ? 44.626 42.899 93.780 1.00 45.40 14 ASN B N 1
ATOM 2992 C CA . ASN B 1 14 ? 45.444 41.985 94.574 1.00 23.34 14 ASN B CA 1
ATOM 2993 C C . ASN B 1 14 ? 44.609 40.876 95.179 1.00 20.46 14 ASN B C 1
ATOM 2994 O O . ASN B 1 14 ? 43.370 40.912 95.187 1.00 21.74 14 ASN B O 1
ATOM 3005 N N . GLN B 1 15 ? 45.287 39.861 95.679 1.00 21.27 15 GLN B N 1
ATOM 3006 C CA . GLN B 1 15 ? 44.569 38.744 96.224 1.00 18.78 15 GLN B CA 1
ATOM 3007 C C . GLN B 1 15 ? 43.717 39.210 97.381 1.00 12.89 15 GLN B C 1
ATOM 3008 O O . GLN B 1 15 ? 42.637 38.660 97.587 1.00 16.68 15 GLN B O 1
ATOM 3022 N N . GLU B 1 16 ? 44.180 40.202 98.145 1.00 13.81 16 GLU B N 1
ATOM 3023 C CA . GLU B 1 16 ? 43.410 40.635 99.322 1.00 17.04 16 GLU B CA 1
ATOM 3024 C C . GLU B 1 16 ? 42.035 41.197 98.908 1.00 15.25 16 GLU B C 1
ATOM 3025 O O . GLU B 1 16 ? 41.003 40.916 99.559 1.00 13.95 16 GLU B O 1
ATOM 3037 N N . SER B 1 17 ? 42.008 41.981 97.835 1.00 15.22 17 SER B N 1
ATOM 3038 C CA . SER B 1 17 ? 40.743 42.624 97.448 1.00 18.37 17 SER B CA 1
ATOM 3039 C C . SER B 1 17 ? 39.825 41.575 96.820 1.00 19.23 17 SER B C 1
ATOM 3040 O O . SER B 1 17 ? 38.608 41.611 97.035 1.00 16.09 17 SER B O 1
ATOM 3048 N N . VAL B 1 18 ? 40.386 40.588 96.120 1.00 15.10 18 VAL B N 1
ATOM 3049 C CA . VAL B 1 18 ? 39.581 39.490 95.580 1.00 14.14 18 VAL B CA 1
ATOM 3050 C C . VAL B 1 18 ? 38.908 38.696 96.709 1.00 16.51 18 VAL B C 1
ATOM 3051 O O . VAL B 1 18 ? 37.703 38.438 96.676 1.00 14.83 18 VAL B O 1
ATOM 3064 N N . LEU B 1 19 ? 39.661 38.366 97.752 1.00 17.33 19 LEU B N 1
ATOM 3065 C CA . LEU B 1 19 ? 39.061 37.677 98.872 1.00 16.24 19 LEU B CA 1
ATOM 3066 C C . LEU B 1 19 ? 38.026 38.502 99.612 1.00 18.89 19 LEU B C 1
ATOM 3067 O O . LEU B 1 19 ? 37.050 37.954 100.109 1.00 16.73 19 LEU B O 1
ATOM 3083 N N . ARG B 1 20 ? 38.250 39.804 99.729 1.00 15.87 20 ARG B N 1
ATOM 3084 C CA . ARG B 1 20 ? 37.311 40.667 100.444 1.00 15.20 20 ARG B CA 1
ATOM 3085 C C . ARG B 1 20 ? 35.966 40.612 99.730 1.00 13.79 20 ARG B C 1
ATOM 3086 O O . ARG B 1 20 ? 34.920 40.559 100.382 1.00 13.49 20 ARG B O 1
ATOM 3107 N N . ARG B 1 21 ? 35.987 40.584 98.398 1.00 14.02 21 ARG B N 1
ATOM 3108 C CA . ARG B 1 21 ? 34.738 40.502 97.651 1.00 14.18 21 ARG B CA 1
ATOM 3109 C C . ARG B 1 21 ? 34.062 39.154 97.746 1.00 14.50 21 ARG B C 1
ATOM 3110 O O . ARG B 1 21 ? 32.836 39.110 97.817 1.00 15.34 21 ARG B O 1
ATOM 3131 N N . ILE B 1 22 ? 34.832 38.064 97.796 1.00 17.03 22 ILE B N 1
ATOM 3132 C CA . ILE B 1 22 ? 34.233 36.753 97.989 1.00 12.57 22 ILE B CA 1
ATOM 3133 C C . ILE B 1 22 ? 33.574 36.739 99.364 1.00 13.05 22 ILE B C 1
ATOM 3134 O O . ILE B 1 22 ? 32.425 36.285 99.509 1.00 16.16 22 ILE B O 1
ATOM 3150 N N . THR B 1 23 ? 34.275 37.265 100.366 1.00 12.32 23 THR B N 1
ATOM 3151 C CA . THR B 1 23 ? 33.723 37.299 101.719 1.00 12.89 23 THR B CA 1
ATOM 3152 C C . THR B 1 23 ? 32.388 38.094 101.786 1.00 14.11 23 THR B C 1
ATOM 3153 O O . THR B 1 23 ? 31.458 37.700 102.491 1.00 14.79 23 THR B O 1
ATOM 3164 N N . ALA B 1 24 ? 32.309 39.222 101.093 1.00 14.09 24 ALA B N 1
ATOM 3165 C CA . ALA B 1 24 ? 31.059 40.007 101.027 1.00 17.69 24 ALA B CA 1
ATOM 3166 C C . ALA B 1 24 ? 29.935 39.219 100.338 1.00 17.11 24 ALA B C 1
ATOM 3167 O O . ALA B 1 24 ? 28.775 39.274 100.744 1.00 15.77 24 ALA B O 1
ATOM 3174 N N . ARG B 1 25 ? 30.281 38.508 99.265 1.00 15.73 25 ARG B N 1
ATOM 3175 C CA . ARG B 1 25 ? 29.306 37.685 98.559 1.00 14.21 25 ARG B CA 1
ATOM 3176 C C . ARG B 1 25 ? 28.728 36.575 99.449 1.00 17.68 25 ARG B C 1
ATOM 3177 O O . ARG B 1 25 ? 27.524 36.312 99.415 1.00 16.65 25 ARG B O 1
ATOM 3198 N N . ILE B 1 26 ? 29.584 35.950 100.247 1.00 15.80 26 ILE B N 1
ATOM 3199 C CA . ILE B 1 26 ? 29.167 34.965 101.222 1.00 13.04 26 ILE B CA 1
ATOM 3200 C C . ILE B 1 26 ? 28.246 35.624 102.267 1.00 15.61 26 ILE B C 1
ATOM 3201 O O . ILE B 1 26 ? 27.197 35.076 102.652 1.00 15.55 26 ILE B O 1
ATOM 3217 N N . ARG B 1 27 ? 28.655 36.802 102.735 1.00 17.67 27 ARG B N 1
ATOM 3218 C CA . ARG B 1 27 ? 27.904 37.534 103.754 1.00 16.88 27 ARG B CA 1
ATOM 3219 C C . ARG B 1 27 ? 26.505 37.900 103.276 1.00 17.18 27 ARG B C 1
ATOM 3220 O O . ARG B 1 27 ? 25.559 37.826 104.060 1.00 15.87 27 ARG B O 1
ATOM 3241 N N . GLN B 1 28 ? 26.375 38.207 101.984 1.00 14.97 28 GLN B N 1
ATOM 3242 C CA . GLN B 1 28 ? 25.090 38.537 101.384 1.00 17.97 28 GLN B CA 1
ATOM 3243 C C . GLN B 1 28 ? 24.312 37.297 100.915 1.00 21.72 28 GLN B C 1
ATOM 3244 O O . GLN B 1 28 ? 23.224 37.424 100.377 1.00 20.23 28 GLN B O 1
ATOM 3258 N N . SER B 1 29 ? 24.880 36.109 101.101 1.00 16.88 29 SER B N 1
ATOM 3259 C CA . SER B 1 29 ? 24.220 34.858 100.718 1.00 14.73 29 SER B CA 1
ATOM 3260 C C . SER B 1 29 ? 23.840 34.866 99.244 1.00 16.23 29 SER B C 1
ATOM 3261 O O . SER B 1 29 ? 22.764 34.416 98.882 1.00 23.36 29 SER B O 1
ATOM 3269 N N . LEU B 1 30 ? 24.703 35.402 98.401 1.00 14.06 30 LEU B N 1
ATOM 3270 C CA . LEU B 1 30 ? 24.478 35.331 96.952 1.00 13.98 30 LEU B CA 1
ATOM 3271 C C . LEU B 1 30 ? 24.469 33.862 96.522 1.00 24.97 30 LEU B C 1
ATOM 3272 O O . LEU B 1 30 ? 25.072 33.019 97.173 1.00 17.60 30 LEU B O 1
ATOM 3288 N N . GLU B 1 31 ? 23.776 33.553 95.435 1.00 18.43 31 GLU B N 1
ATOM 3289 C CA . GLU B 1 31 ? 23.691 32.171 94.958 1.00 16.55 31 GLU B CA 1
ATOM 3290 C C . GLU B 1 31 ? 25.082 31.624 94.669 1.00 17.48 31 GLU B C 1
ATOM 3291 O O . GLU B 1 31 ? 25.912 32.297 94.048 1.00 18.21 31 GLU B O 1
ATOM 3303 N N . LEU B 1 32 ? 25.337 30.395 95.114 1.00 18.48 32 LEU B N 1
ATOM 3304 C CA . LEU B 1 32 ? 26.688 29.845 95.035 1.00 16.17 32 LEU B CA 1
ATOM 3305 C C . LEU B 1 32 ? 27.229 29.834 93.605 1.00 14.74 32 LEU B C 1
ATOM 3306 O O . LEU B 1 32 ? 28.384 30.205 93.352 1.00 15.94 32 LEU B O 1
ATOM 3322 N N . GLU B 1 33 ? 26.391 29.463 92.651 1.00 15.45 33 GLU B N 1
ATOM 3323 C CA . GLU B 1 33 ? 26.840 29.422 91.252 1.00 14.20 33 GLU B CA 1
ATOM 3324 C C . GLU B 1 33 ? 27.286 30.815 90.786 1.00 16.21 33 GLU B C 1
ATOM 3325 O O . GLU B 1 33 ? 28.222 30.945 89.982 1.00 15.41 33 GLU B O 1
ATOM 3337 N N . ASP B 1 34 ? 26.606 31.859 91.273 1.00 17.47 34 ASP B N 1
ATOM 3338 C CA . ASP B 1 34 ? 26.971 33.237 90.936 1.00 21.10 34 ASP B CA 1
ATOM 3339 C C . ASP B 1 34 ? 28.252 33.667 91.657 1.00 16.94 34 ASP B C 1
ATOM 3340 O O . ASP B 1 34 ? 29.048 34.449 91.125 1.00 16.17 34 ASP B O 1
ATOM 3349 N N . ILE B 1 35 ? 28.469 33.184 92.879 1.00 17.32 35 ILE B N 1
ATOM 3350 C CA . ILE B 1 35 ? 29.737 33.448 93.546 1.00 16.00 35 ILE B CA 1
ATOM 3351 C C . ILE B 1 35 ? 30.905 32.835 92.760 1.00 19.67 35 ILE B C 1
ATOM 3352 O O . ILE B 1 35 ? 31.951 33.459 92.547 1.00 17.68 35 ILE B O 1
ATOM 3368 N N . ILE B 1 36 ? 30.709 31.610 92.302 1.00 14.79 36 ILE B N 1
ATOM 3369 C CA . ILE B 1 36 ? 31.736 30.893 91.568 1.00 15.61 36 ILE B CA 1
ATOM 3370 C C . ILE B 1 36 ? 31.994 31.591 90.225 1.00 15.93 36 ILE B C 1
ATOM 3371 O O . ILE B 1 36 ? 33.160 31.806 89.847 1.00 17.51 36 ILE B O 1
ATOM 3387 N N . THR B 1 37 ? 30.939 31.999 89.531 1.00 15.71 37 THR B N 1
ATOM 3388 C CA . THR B 1 37 ? 31.105 32.694 88.240 1.00 18.22 37 THR B CA 1
ATOM 3389 C C . THR B 1 37 ? 31.848 34.022 88.386 1.00 26.42 37 THR B C 1
ATOM 3390 O O . THR B 1 37 ? 32.815 34.293 87.649 1.00 19.10 37 THR B O 1
ATOM 3401 N N . ALA B 1 38 ? 31.413 34.855 89.333 1.00 19.29 38 ALA B N 1
ATOM 3402 C CA . ALA B 1 38 ? 32.012 36.165 89.498 1.00 21.62 38 ALA B CA 1
ATOM 3403 C C . ALA B 1 38 ? 33.438 36.056 89.987 1.00 20.85 38 ALA B C 1
ATOM 3404 O O . ALA B 1 38 ? 34.292 36.840 89.578 1.00 19.70 38 ALA B O 1
ATOM 3411 N N . THR B 1 39 ? 33.743 35.013 90.765 1.00 21.69 39 THR B N 1
ATOM 3412 C CA . THR B 1 39 ? 35.071 34.905 91.347 1.00 17.95 39 THR B CA 1
ATOM 3413 C C . THR B 1 39 ? 36.045 34.445 90.252 1.00 24.95 39 THR B C 1
ATOM 3414 O O . THR B 1 39 ? 37.195 34.867 90.202 1.00 19.62 39 THR B O 1
ATOM 3425 N N . THR B 1 40 ? 35.578 33.566 89.378 1.00 20.26 40 THR B N 1
ATOM 3426 C CA . THR B 1 40 ? 36.401 33.052 88.290 1.00 13.36 40 THR B CA 1
ATOM 3427 C C . THR B 1 40 ? 36.901 34.207 87.409 1.00 13.29 40 THR B C 1
ATOM 3428 O O . THR B 1 40 ? 38.088 34.250 87.020 1.00 18.16 40 THR B O 1
ATOM 3439 N N . ALA B 1 41 ? 36.032 35.170 87.135 1.00 14.98 41 ALA B N 1
ATOM 3440 C CA . ALA B 1 41 ? 36.446 36.319 86.311 1.00 19.15 41 ALA B CA 1
ATOM 3441 C C . ALA B 1 41 ? 37.539 37.158 86.986 1.00 18.72 41 ALA B C 1
ATOM 3442 O O . ALA B 1 41 ? 38.441 37.667 86.314 1.00 16.62 41 ALA B O 1
ATOM 3449 N N . GLU B 1 42 ? 37.463 37.323 88.310 1.00 21.09 42 GLU B N 1
ATOM 3450 C CA . GLU B 1 42 ? 38.457 38.118 89.013 1.00 18.23 42 GLU B CA 1
ATOM 3451 C C . GLU B 1 42 ? 39.761 37.368 89.128 1.00 19.10 42 GLU B C 1
ATOM 3452 O O . GLU B 1 42 ? 40.838 37.972 89.074 1.00 23.12 42 GLU B O 1
ATOM 3464 N N . VAL B 1 43 ? 39.698 36.053 89.275 1.00 13.69 43 VAL B N 1
ATOM 3465 C CA . VAL B 1 43 ? 40.925 35.284 89.299 1.00 10.46 43 VAL B CA 1
ATOM 3466 C C . VAL B 1 43 ? 41.643 35.414 87.967 1.00 12.61 43 VAL B C 1
ATOM 3467 O O . VAL B 1 43 ? 42.870 35.551 87.936 1.00 16.31 43 VAL B O 1
ATOM 3480 N N . ARG B 1 44 ? 40.912 35.359 86.843 1.00 14.89 44 ARG B N 1
ATOM 3481 C CA . ARG B 1 44 ? 41.592 35.495 85.558 1.00 15.81 44 ARG B CA 1
ATOM 3482 C C . ARG B 1 44 ? 42.256 36.868 85.454 1.00 17.04 44 ARG B C 1
ATOM 3483 O O . ARG B 1 44 ? 43.381 36.981 85.006 1.00 16.60 44 ARG B O 1
ATOM 3504 N N . ALA B 1 45 ? 41.554 37.912 85.880 1.00 16.40 45 ALA B N 1
ATOM 3505 C CA . ALA B 1 45 ? 42.113 39.252 85.829 1.00 17.16 45 ALA B CA 1
ATOM 3506 C C . ALA B 1 45 ? 43.342 39.358 86.723 1.00 18.20 45 ALA B C 1
ATOM 3507 O O . ALA B 1 45 ? 44.332 40.006 86.367 1.00 18.96 45 ALA B O 1
ATOM 3514 N N . LEU B 1 46 ? 43.276 38.724 87.886 1.00 18.14 46 LEU B N 1
ATOM 3515 C CA . LEU B 1 46 ? 44.391 38.741 88.807 1.00 22.08 46 LEU B CA 1
ATOM 3516 C C . LEU B 1 46 ? 45.624 38.024 88.239 1.00 16.84 46 LEU B C 1
ATOM 3517 O O . LEU B 1 46 ? 46.721 38.532 88.338 1.00 19.46 46 LEU B O 1
ATOM 3533 N N . LEU B 1 47 ? 45.452 36.840 87.664 1.00 17.87 47 LEU B N 1
ATOM 3534 C CA . LEU B 1 47 ? 46.588 36.075 87.145 1.00 17.74 47 LEU B CA 1
ATOM 3535 C C . LEU B 1 47 ? 47.064 36.519 85.780 1.00 21.09 47 LEU B C 1
ATOM 3536 O O . LEU B 1 47 ? 48.204 36.287 85.416 1.00 21.86 47 LEU B O 1
ATOM 3552 N N . GLY B 1 48 ? 46.179 37.143 85.012 1.00 20.77 48 GLY B N 1
ATOM 3553 C CA . GLY B 1 48 ? 46.529 37.642 83.691 1.00 18.70 48 GLY B CA 1
ATOM 3554 C C . GLY B 1 48 ? 46.587 36.564 82.606 1.00 20.39 48 GLY B C 1
ATOM 3555 O O . GLY B 1 48 ? 47.060 36.832 81.501 1.00 22.44 48 GLY B O 1
ATOM 3559 N N . THR B 1 49 ? 46.080 35.370 82.885 1.00 16.29 49 THR B N 1
ATOM 3560 C CA . THR B 1 49 ? 46.163 34.261 81.937 1.00 18.08 49 THR B CA 1
ATOM 3561 C C . THR B 1 49 ? 44.974 34.228 80.967 1.00 19.66 49 THR B C 1
ATOM 3562 O O . THR B 1 49 ? 43.971 34.913 81.170 1.00 17.63 49 THR B O 1
ATOM 3573 N N . ASP B 1 50 ? 45.088 33.425 79.911 1.00 13.06 50 ASP B N 1
ATOM 3574 C CA . ASP B 1 50 ? 44.096 33.435 78.838 1.00 14.72 50 ASP B CA 1
ATOM 3575 C C . ASP B 1 50 ? 42.781 32.801 79.235 1.00 11.50 50 ASP B C 1
ATOM 3576 O O . ASP B 1 50 ? 41.741 33.220 78.727 1.00 18.71 50 ASP B O 1
ATOM 3585 N N . ARG B 1 51 ? 42.810 31.821 80.124 1.00 13.69 51 ARG B N 1
ATOM 3586 C CA . ARG B 1 51 ? 41.590 31.085 80.479 1.00 14.71 51 ARG B CA 1
ATOM 3587 C C . ARG B 1 51 ? 41.672 30.545 81.883 1.00 15.13 51 ARG B C 1
ATOM 3588 O O . ARG B 1 51 ? 42.632 29.827 82.225 1.00 17.54 51 ARG B O 1
ATOM 3609 N N . VAL B 1 52 ? 40.693 30.912 82.707 1.00 11.07 52 VAL B N 1
ATOM 3610 C CA . VAL B 1 52 ? 40.594 30.375 84.043 1.00 9.87 52 VAL B CA 1
ATOM 3611 C C . VAL B 1 52 ? 39.230 29.694 84.170 1.00 15.89 52 VAL B C 1
ATOM 3612 O O . VAL B 1 52 ? 38.213 30.221 83.727 1.00 14.96 52 VAL B O 1
ATOM 3625 N N . MET B 1 53 ? 39.236 28.502 84.745 1.00 15.45 53 MET B N 1
ATOM 3626 C CA . MET B 1 53 ? 38.012 27.736 84.913 1.00 13.90 53 MET B CA 1
ATOM 3627 C C . MET B 1 53 ? 37.875 27.189 86.309 1.00 12.67 53 MET B C 1
ATOM 3628 O O . MET B 1 53 ? 38.865 27.005 87.033 1.00 16.61 53 MET B O 1
ATOM 3642 N N . ILE B 1 54 ? 36.633 26.984 86.722 1.00 13.37 54 ILE B N 1
ATOM 3643 C CA . ILE B 1 54 ? 36.368 26.155 87.871 1.00 12.86 54 ILE B CA 1
ATOM 3644 C C . ILE B 1 54 ? 35.681 24.870 87.389 1.00 15.60 54 ILE B C 1
ATOM 3645 O O . ILE B 1 54 ? 34.693 24.881 86.638 1.00 17.25 54 ILE B O 1
ATOM 3661 N N . TYR B 1 55 ? 36.271 23.763 87.816 1.00 12.92 55 TYR B N 1
ATOM 3662 C CA . TYR B 1 55 ? 35.892 22.419 87.406 1.00 14.35 55 TYR B CA 1
ATOM 3663 C C . TYR B 1 55 ? 35.298 21.742 88.620 1.00 19.28 55 TYR B C 1
ATOM 3664 O O . TYR B 1 55 ? 35.937 21.720 89.660 1.00 20.00 55 TYR B O 1
ATOM 3682 N N . LYS B 1 56 ? 34.099 21.196 88.500 1.00 14.22 56 LYS B N 1
ATOM 3683 C CA . LYS B 1 56 ? 33.426 20.562 89.620 1.00 16.57 56 LYS B CA 1
ATOM 3684 C C . LYS B 1 56 ? 33.316 19.050 89.387 1.00 18.36 56 LYS B C 1
ATOM 3685 O O . LYS B 1 56 ? 32.867 18.596 88.325 1.00 17.84 56 LYS B O 1
ATOM 3704 N N . PHE B 1 57 ? 33.739 18.273 90.375 1.00 16.26 57 PHE B N 1
ATOM 3705 C CA . PHE B 1 57 ? 33.693 16.815 90.261 1.00 15.56 57 PHE B CA 1
ATOM 3706 C C . PHE B 1 57 ? 32.296 16.280 90.497 1.00 19.74 57 PHE B C 1
ATOM 3707 O O . PHE B 1 57 ? 31.563 16.762 91.376 1.00 23.42 57 PHE B O 1
ATOM 3724 N N . HIS B 1 58 ? 31.936 15.305 89.676 1.00 20.33 58 HIS B N 1
ATOM 3725 C CA . HIS B 1 58 ? 30.800 14.417 89.916 1.00 23.24 58 HIS B CA 1
ATOM 3726 C C . HIS B 1 58 ? 31.236 13.293 90.834 1.00 22.23 58 HIS B C 1
ATOM 3727 O O . HIS B 1 58 ? 32.424 13.080 91.033 1.00 26.28 58 HIS B O 1
ATOM 3741 N N . PRO B 1 59 ? 30.267 12.570 91.412 1.00 35.35 59 PRO B N 1
ATOM 3742 C CA . PRO B 1 59 ? 30.590 11.450 92.302 1.00 35.37 59 PRO B CA 1
ATOM 3743 C C . PRO B 1 59 ? 31.512 10.388 91.673 1.00 37.51 59 PRO B C 1
ATOM 3744 O O . PRO B 1 59 ? 32.356 9.840 92.382 1.00 39.70 59 PRO B O 1
ATOM 3755 N N . ASP B 1 60 ? 31.385 10.113 90.377 1.00 31.07 60 ASP B N 1
ATOM 3756 C CA . ASP B 1 60 ? 32.227 9.072 89.764 1.00 33.32 60 ASP B CA 1
ATOM 3757 C C . ASP B 1 60 ? 33.613 9.552 89.369 1.00 33.05 60 ASP B C 1
ATOM 3758 O O . ASP B 1 60 ? 34.387 8.776 88.819 1.00 35.38 60 ASP B O 1
ATOM 3767 N N . GLY B 1 61 ? 33.935 10.815 89.647 1.00 34.31 61 GLY B N 1
ATOM 3768 C CA . GLY B 1 61 ? 35.268 11.319 89.394 1.00 33.51 61 GLY B CA 1
ATOM 3769 C C . GLY B 1 61 ? 35.408 12.056 88.071 1.00 24.35 61 GLY B C 1
ATOM 3770 O O . GLY B 1 61 ? 36.423 12.718 87.838 1.00 22.17 61 GLY B O 1
ATOM 3774 N N . SER B 1 62 ? 34.408 11.924 87.200 1.00 26.91 62 SER B N 1
ATOM 3775 C CA . SER B 1 62 ? 34.317 12.793 86.039 1.00 23.92 62 SER B CA 1
ATOM 3776 C C . SER B 1 62 ? 33.998 14.168 86.571 1.00 25.39 62 SER B C 1
ATOM 3777 O O . SER B 1 62 ? 33.799 14.351 87.772 1.00 23.43 62 SER B O 1
ATOM 3785 N N . GLY B 1 63 ? 33.932 15.151 85.690 1.00 20.47 63 GLY B N 1
ATOM 3786 C CA . GLY B 1 63 ? 33.632 16.487 86.156 1.00 16.29 63 GLY B CA 1
ATOM 3787 C C . GLY B 1 63 ? 33.144 17.381 85.049 1.00 18.28 63 GLY B C 1
ATOM 3788 O O . GLY B 1 63 ? 33.138 16.961 83.898 1.00 20.12 63 GLY B O 1
ATOM 3792 N N . GLN B 1 64 ? 32.801 18.619 85.408 1.00 16.93 64 GLN B N 1
ATOM 3793 C CA . GLN B 1 64 ? 32.219 19.587 84.470 1.00 15.85 64 GLN B CA 1
ATOM 3794 C C . GLN B 1 64 ? 32.813 20.968 84.678 1.00 13.83 64 GLN B C 1
ATOM 3795 O O . GLN B 1 64 ? 33.016 21.423 85.831 1.00 15.24 64 GLN B O 1
ATOM 3809 N N . VAL B 1 65 ? 33.074 21.665 83.576 1.00 14.66 65 VAL B N 1
ATOM 3810 C CA . VAL B 1 65 ? 33.487 23.072 83.672 1.00 19.10 65 VAL B CA 1
ATOM 3811 C C . VAL B 1 65 ? 32.252 23.931 83.999 1.00 17.05 65 VAL B C 1
ATOM 3812 O O . VAL B 1 65 ? 31.346 24.056 83.161 1.00 18.55 65 VAL B O 1
ATOM 3825 N N . ILE B 1 66 ? 32.184 24.488 85.208 1.00 15.03 66 ILE B N 1
ATOM 3826 C CA . ILE B 1 66 ? 30.981 25.207 85.640 1.00 16.90 66 ILE B CA 1
ATOM 3827 C C . ILE B 1 66 ? 31.140 26.737 85.639 1.00 17.86 66 ILE B C 1
ATOM 3828 O O . ILE B 1 66 ? 30.165 27.482 85.792 1.00 16.32 66 ILE B O 1
ATOM 3844 N N . ALA B 1 67 ? 32.363 27.211 85.461 1.00 14.55 67 ALA B N 1
ATOM 3845 C CA . ALA B 1 67 ? 32.620 28.650 85.304 1.00 14.33 67 ALA B CA 1
ATOM 3846 C C . ALA B 1 67 ? 33.885 28.805 84.490 1.00 18.00 67 ALA B C 1
ATOM 3847 O O . ALA B 1 67 ? 34.794 27.972 84.560 1.00 16.09 67 ALA B O 1
ATOM 3854 N N . GLU B 1 68 ? 33.939 29.878 83.721 1.00 17.94 68 GLU B N 1
ATOM 3855 C CA . GLU B 1 68 ? 35.051 30.095 82.804 1.00 13.96 68 GLU B CA 1
ATOM 3856 C C . GLU B 1 68 ? 35.152 31.567 82.463 1.00 18.38 68 GLU B C 1
ATOM 3857 O O . GLU B 1 68 ? 34.144 32.222 82.197 1.00 17.72 68 GLU B O 1
ATOM 3869 N N . SER B 1 69 ? 36.373 32.078 82.461 1.00 14.85 69 SER B N 1
ATOM 3870 C CA . SER B 1 69 ? 36.626 33.427 82.012 1.00 13.72 69 SER B CA 1
ATOM 3871 C C . SER B 1 69 ? 37.819 33.410 81.063 1.00 14.22 69 SER B C 1
ATOM 3872 O O . SER B 1 69 ? 38.880 32.893 81.405 1.00 17.50 69 SER B O 1
ATOM 3880 N N . ILE B 1 70 ? 37.619 33.934 79.863 1.00 12.65 70 ILE B N 1
ATOM 3881 C CA . ILE B 1 70 ? 38.631 33.875 78.822 1.00 13.85 70 ILE B CA 1
ATOM 3882 C C . ILE B 1 70 ? 38.974 35.262 78.382 1.00 21.45 70 ILE B C 1
ATOM 3883 O O . ILE B 1 70 ? 38.104 36.080 78.174 1.00 18.21 70 ILE B O 1
ATOM 3899 N N . HIS B 1 71 ? 40.257 35.508 78.186 1.00 15.48 71 HIS B N 1
ATOM 3900 C CA . HIS B 1 71 ? 40.706 36.791 77.662 1.00 21.29 71 HIS B CA 1
ATOM 3901 C C . HIS B 1 71 ? 40.706 36.853 76.127 1.00 19.79 71 HIS B C 1
ATOM 3902 O O . HIS B 1 71 ? 41.442 36.100 75.481 1.00 18.85 71 HIS B O 1
ATOM 3916 N N . GLU B 1 72 ? 39.876 37.733 75.567 1.00 16.04 72 GLU B N 1
ATOM 3917 C CA . GLU B 1 72 ? 39.913 38.083 74.132 1.00 18.56 72 GLU B CA 1
ATOM 3918 C C . GLU B 1 72 ? 39.824 36.860 73.187 1.00 17.32 72 GLU B C 1
ATOM 3919 O O . GLU B 1 72 ? 40.478 36.826 72.132 1.00 18.03 72 GLU B O 1
ATOM 3931 N N . ASN B 1 73 ? 39.006 35.876 73.574 1.00 16.75 73 ASN B N 1
ATOM 3932 C CA . ASN B 1 73 ? 38.756 34.698 72.750 1.00 21.71 73 ASN B CA 1
ATOM 3933 C C . ASN B 1 73 ? 40.038 33.954 72.384 1.00 19.80 73 ASN B C 1
ATOM 3934 O O . ASN B 1 73 ? 40.098 33.254 71.378 1.00 18.67 73 ASN B O 1
ATOM 3945 N N . ARG B 1 74 ? 41.055 34.043 73.230 1.00 18.26 74 ARG B N 1
ATOM 3946 C CA . ARG B 1 74 ? 42.373 33.491 72.889 1.00 19.31 74 ARG B CA 1
ATOM 3947 C C . ARG B 1 74 ? 42.453 31.971 73.024 1.00 17.04 74 ARG B C 1
ATOM 3948 O O . ARG B 1 74 ? 43.334 31.339 72.450 1.00 19.87 74 ARG B O 1
ATOM 3969 N N . LEU B 1 75 ? 41.559 31.396 73.813 1.00 17.59 75 LEU B N 1
ATOM 3970 C CA . LEU B 1 75 ? 41.419 29.941 73.902 1.00 17.10 75 LEU B CA 1
ATOM 3971 C C . LEU B 1 75 ? 39.926 29.616 73.746 1.00 21.04 75 LEU B C 1
ATOM 3972 O O . LEU B 1 75 ? 39.070 30.457 74.049 1.00 19.08 75 LEU B O 1
ATOM 3988 N N . PRO B 1 76 ? 39.602 28.407 73.271 1.00 19.33 76 PRO B N 1
ATOM 3989 C CA . PRO B 1 76 ? 38.192 28.047 73.067 1.00 22.38 76 PRO B CA 1
ATOM 3990 C C . PRO B 1 76 ? 37.435 27.979 74.371 1.00 20.34 76 PRO B C 1
ATOM 3991 O O . PRO B 1 76 ? 38.052 27.772 75.407 1.00 16.60 76 PRO B O 1
ATOM 4002 N N . SER B 1 77 ? 36.116 28.115 74.311 1.00 20.71 77 SER B N 1
ATOM 4003 C CA . SER B 1 77 ? 35.290 28.009 75.506 1.00 21.70 77 SER B CA 1
ATOM 4004 C C . SER B 1 77 ? 34.957 26.555 75.821 1.00 15.28 77 SER B C 1
ATOM 4005 O O . SER B 1 77 ? 34.484 25.830 74.944 1.00 21.59 77 SER B O 1
ATOM 4013 N N . LEU B 1 78 ? 35.221 26.146 77.060 1.00 16.69 78 LEU B N 1
ATOM 4014 C CA . LEU B 1 78 ? 34.900 24.806 77.533 1.00 18.18 78 LEU B CA 1
ATOM 4015 C C . LEU B 1 78 ? 33.747 24.812 78.537 1.00 23.48 78 LEU B C 1
ATOM 4016 O O . LEU B 1 78 ? 33.442 23.778 79.112 1.00 18.93 78 LEU B O 1
ATOM 4032 N N . LEU B 1 79 ? 33.131 25.971 78.769 1.00 21.12 79 LEU B N 1
ATOM 4033 C CA . LEU B 1 79 ? 32.029 26.076 79.730 1.00 19.66 79 LEU B CA 1
ATOM 4034 C C . LEU B 1 79 ? 30.940 25.057 79.424 1.00 19.95 79 LEU B C 1
ATOM 4035 O O . LEU B 1 79 ? 30.502 24.911 78.274 1.00 18.25 79 LEU B O 1
ATOM 4051 N N . GLY B 1 80 ? 30.485 24.364 80.463 1.00 20.20 80 GLY B N 1
ATOM 4052 C CA . GLY B 1 80 ? 29.443 23.347 80.290 1.00 19.69 80 GLY B CA 1
ATOM 4053 C C . GLY B 1 80 ? 29.906 21.947 79.893 1.00 22.56 80 GLY B C 1
ATOM 4054 O O . GLY B 1 80 ? 29.130 20.994 80.013 1.00 23.47 80 GLY B O 1
ATOM 4058 N N . LEU B 1 81 ? 31.153 21.801 79.445 1.00 22.62 81 LEU B N 1
ATOM 4059 C CA . LEU B 1 81 ? 31.640 20.512 78.973 1.00 23.48 81 LEU B CA 1
ATOM 4060 C C . LEU B 1 81 ? 31.997 19.576 80.115 1.00 20.99 81 LEU B C 1
ATOM 4061 O O . LEU B 1 81 ? 32.426 20.017 81.179 1.00 19.54 81 LEU B O 1
ATOM 4077 N N . ASN B 1 82 ? 31.777 18.284 79.876 1.00 22.98 82 ASN B N 1
ATOM 4078 C CA . ASN B 1 82 ? 32.163 17.222 80.805 1.00 20.28 82 ASN B CA 1
ATOM 4079 C C . ASN B 1 82 ? 33.409 16.505 80.374 1.00 23.06 82 ASN B C 1
ATOM 4080 O O . ASN B 1 82 ? 33.591 16.272 79.177 1.00 22.13 82 ASN B O 1
ATOM 4091 N N . PHE B 1 83 ? 34.240 16.119 81.343 1.00 22.08 83 PHE B N 1
ATOM 4092 C CA . PHE B 1 83 ? 35.445 15.341 81.079 1.00 21.60 83 PHE B CA 1
ATOM 4093 C C . PHE B 1 83 ? 35.446 14.107 81.968 1.00 23.70 83 PHE B C 1
ATOM 4094 O O . PHE B 1 83 ? 34.972 14.168 83.098 1.00 26.78 83 PHE B O 1
ATOM 4111 N N . PRO B 1 84 ? 35.935 12.975 81.444 1.00 18.70 84 PRO B N 1
ATOM 4112 C CA . PRO B 1 84 ? 35.885 11.692 82.161 1.00 23.78 84 PRO B CA 1
ATOM 4113 C C . PRO B 1 84 ? 36.859 11.578 83.320 1.00 24.40 84 PRO B C 1
ATOM 4114 O O . PRO B 1 84 ? 37.833 12.320 83.413 1.00 23.85 84 PRO B O 1
ATOM 4125 N N . ALA B 1 85 ? 36.567 10.648 84.218 1.00 26.81 85 ALA B N 1
ATOM 4126 C CA . ALA B 1 85 ? 37.421 10.390 85.367 1.00 30.24 85 ALA B CA 1
ATOM 4127 C C . ALA B 1 85 ? 38.852 10.059 84.960 1.00 26.01 85 ALA B C 1
ATOM 4128 O O . ALA B 1 85 ? 39.798 10.495 85.612 1.00 33.86 85 ALA B O 1
ATOM 4135 N N . ASP B 1 86 ? 38.995 9.304 83.869 1.00 26.62 86 ASP B N 1
ATOM 4136 C CA . ASP B 1 86 ? 40.293 8.808 83.396 1.00 31.53 86 ASP B CA 1
ATOM 4137 C C . ASP B 1 86 ? 41.275 9.889 82.984 1.00 23.63 86 ASP B C 1
ATOM 4138 O O . ASP B 1 86 ? 42.462 9.598 82.785 1.00 23.33 86 ASP B O 1
ATOM 4147 N N . ASP B 1 87 ? 40.793 11.116 82.791 1.00 22.83 87 ASP B N 1
ATOM 4148 C CA . ASP B 1 87 ? 41.698 12.222 82.434 1.00 18.76 87 ASP B CA 1
ATOM 4149 C C . ASP B 1 87 ? 42.646 12.513 83.606 1.00 21.62 87 ASP B C 1
ATOM 4150 O O . ASP B 1 87 ? 43.733 13.052 83.425 1.00 24.03 87 ASP B O 1
ATOM 4159 N N . ILE B 1 88 ? 42.205 12.153 84.808 1.00 22.66 88 ILE B N 1
ATOM 4160 C CA . ILE B 1 88 ? 43.025 12.308 86.001 1.00 21.41 88 ILE B CA 1
ATOM 4161 C C . ILE B 1 88 ? 43.210 10.949 86.644 1.00 26.99 88 ILE B C 1
ATOM 4162 O O . ILE B 1 88 ? 42.342 10.499 87.390 1.00 28.84 88 ILE B O 1
ATOM 4178 N N . PRO B 1 89 ? 44.344 10.287 86.362 1.00 23.58 89 PRO B N 1
ATOM 4179 C CA . PRO B 1 89 ? 44.534 8.924 86.869 1.00 26.52 89 PRO B CA 1
ATOM 4180 C C . PRO B 1 89 ? 44.665 8.873 88.377 1.00 26.53 89 PRO B C 1
ATOM 4181 O O . PRO B 1 89 ? 44.867 9.910 88.998 1.00 23.90 89 PRO B O 1
ATOM 4192 N N . PRO B 1 90 ? 44.582 7.663 88.956 1.00 24.94 90 PRO B N 1
ATOM 4193 C CA . PRO B 1 90 ? 44.573 7.466 90.406 1.00 29.33 90 PRO B CA 1
ATOM 4194 C C . PRO B 1 90 ? 45.734 8.145 91.139 1.00 23.68 90 PRO B C 1
ATOM 4195 O O . PRO B 1 90 ? 45.520 8.757 92.190 1.00 29.11 90 PRO B O 1
ATOM 4206 N N . GLN B 1 91 ? 46.938 8.014 90.600 1.00 24.35 91 GLN B N 1
ATOM 4207 C CA . GLN B 1 91 ? 48.128 8.587 91.211 1.00 27.49 91 GLN B CA 1
ATOM 4208 C C . GLN B 1 91 ? 47.998 10.112 91.366 1.00 18.86 91 GLN B C 1
ATOM 4209 O O . GLN B 1 91 ? 48.249 10.671 92.440 1.00 25.28 91 GLN B O 1
ATOM 4223 N N . ALA B 1 92 ? 47.598 10.779 90.288 1.00 23.41 92 ALA B N 1
ATOM 4224 C CA . ALA B 1 92 ? 47.408 12.225 90.308 1.00 24.35 92 ALA B CA 1
ATOM 4225 C C . ALA B 1 92 ? 46.285 12.582 91.250 1.00 25.82 92 ALA B C 1
ATOM 4226 O O . ALA B 1 92 ? 46.359 13.576 91.981 1.00 25.34 92 ALA B O 1
ATOM 4233 N N . ARG B 1 93 ? 45.220 11.792 91.215 1.00 20.07 93 ARG B N 1
ATOM 4234 C CA . ARG B 1 93 ? 44.064 12.082 92.049 1.00 23.23 93 ARG B CA 1
ATOM 4235 C C . ARG B 1 93 ? 44.438 11.962 93.526 1.00 23.34 93 ARG B C 1
ATOM 4236 O O . ARG B 1 93 ? 44.004 12.748 94.367 1.00 27.39 93 ARG B O 1
ATOM 4257 N N . GLU B 1 94 ? 45.276 10.980 93.824 1.00 26.84 94 GLU B N 1
ATOM 4258 C CA . GLU B 1 94 ? 45.714 10.749 95.188 1.00 29.65 94 GLU B CA 1
ATOM 4259 C C . GLU B 1 94 ? 46.522 11.940 95.718 1.00 21.47 94 GLU B C 1
ATOM 4260 O O . GLU B 1 94 ? 46.390 12.301 96.891 1.00 29.78 94 GLU B O 1
ATOM 4272 N N . LEU B 1 95 ? 47.350 12.535 94.856 1.00 24.32 95 LEU B N 1
ATOM 4273 C CA . LEU B 1 95 ? 48.119 13.715 95.233 1.00 20.50 95 LEU B CA 1
ATOM 4274 C C . LEU B 1 95 ? 47.223 14.896 95.566 1.00 24.36 95 LEU B C 1
ATOM 4275 O O . LEU B 1 95 ? 47.518 15.672 96.473 1.00 24.11 95 LEU B O 1
ATOM 4291 N N . LEU B 1 96 ? 46.148 15.051 94.802 1.00 21.69 96 LEU B N 1
ATOM 4292 C CA . LEU B 1 96 ? 45.144 16.075 95.087 1.00 19.33 96 LEU B CA 1
ATOM 4293 C C . LEU B 1 96 ? 44.490 15.838 96.454 1.00 20.61 96 LEU B C 1
ATOM 4294 O O . LEU B 1 96 ? 44.412 16.734 97.283 1.00 31.11 96 LEU B O 1
ATOM 4310 N N . VAL B 1 97 ? 44.028 14.613 96.681 1.00 26.97 97 VAL B N 1
ATOM 4311 C CA . VAL B 1 97 ? 43.268 14.309 97.885 1.00 30.03 97 VAL B CA 1
ATOM 4312 C C . VAL B 1 97 ? 44.128 14.377 99.128 1.00 31.96 97 VAL B C 1
ATOM 4313 O O . VAL B 1 97 ? 43.760 15.028 100.109 1.00 38.66 97 VAL B O 1
ATOM 4326 N N . LYS B 1 98 ? 45.268 13.702 99.093 1.00 27.68 98 LYS B N 1
ATOM 4327 C CA . LYS B 1 98 ? 46.066 13.553 100.308 1.00 41.25 98 LYS B CA 1
ATOM 4328 C C . LYS B 1 98 ? 47.095 14.666 100.525 1.00 36.47 98 LYS B C 1
ATOM 4329 O O . LYS B 1 98 ? 47.409 14.992 101.665 1.00 32.94 98 LYS B O 1
ATOM 4348 N N . SER B 1 99 ? 47.653 15.223 99.459 1.00 26.85 99 SER B N 1
ATOM 4349 C CA . SER B 1 99 ? 48.662 16.274 99.620 1.00 28.90 99 SER B CA 1
ATOM 4350 C C . SER B 1 99 ? 48.171 17.671 99.250 1.00 28.87 99 SER B C 1
ATOM 4351 O O . SER B 1 99 ? 48.897 18.662 99.443 1.00 24.04 99 SER B O 1
ATOM 4359 N N . LYS B 1 100 ? 46.944 17.752 98.733 1.00 21.52 100 LYS B N 1
ATOM 4360 C CA . LYS B 1 100 ? 46.405 19.003 98.240 1.00 22.33 100 LYS B CA 1
ATOM 4361 C C . LYS B 1 100 ? 47.430 19.640 97.306 1.00 23.14 100 LYS B C 1
ATOM 4362 O O . LYS B 1 100 ? 47.677 20.841 97.359 1.00 19.10 100 LYS B O 1
ATOM 4381 N N . VAL B 1 101 ? 48.035 18.820 96.455 1.00 20.04 101 VAL B N 1
ATOM 4382 C CA . VAL B 1 101 ? 49.096 19.319 95.573 1.00 18.45 101 VAL B CA 1
ATOM 4383 C C . VAL B 1 101 ? 48.603 20.393 94.598 1.00 15.76 101 VAL B C 1
ATOM 4384 O O . VAL B 1 101 ? 47.494 20.313 94.059 1.00 16.56 101 VAL B O 1
ATOM 4397 N N . ARG B 1 102 ? 49.453 21.402 94.392 1.00 18.42 102 ARG B N 1
ATOM 4398 C CA . ARG B 1 102 ? 49.286 22.413 93.346 1.00 14.44 102 ARG B CA 1
ATOM 4399 C C . ARG B 1 102 ? 50.283 22.018 92.254 1.00 15.27 102 ARG B C 1
ATOM 4400 O O . ARG B 1 102 ? 51.400 21.645 92.577 1.00 14.55 102 ARG B O 1
ATOM 4421 N N . SER B 1 103 ? 49.863 22.072 90.998 1.00 13.71 103 SER B N 1
ATOM 4422 C CA . SER B 1 103 ? 50.654 21.568 89.881 1.00 15.62 103 SER B CA 1
ATOM 4423 C C . SER B 1 103 ? 50.796 22.599 88.783 1.00 16.80 103 SER B C 1
ATOM 4424 O O . SER B 1 103 ? 49.809 23.170 88.337 1.00 16.57 103 SER B O 1
ATOM 4432 N N . ILE B 1 104 ? 52.038 22.794 88.325 1.00 12.91 104 ILE B N 1
ATOM 4433 C CA . ILE B 1 104 ? 52.370 23.706 87.250 1.00 12.34 104 ILE B CA 1
ATOM 4434 C C . ILE B 1 104 ? 52.955 22.911 86.091 1.00 10.92 104 ILE B C 1
ATOM 4435 O O . ILE B 1 104 ? 54.014 22.328 86.253 1.00 15.32 104 ILE B O 1
ATOM 4451 N N . VAL B 1 105 ? 52.286 22.873 84.945 1.00 11.46 105 VAL B N 1
ATOM 4452 C CA . VAL B 1 105 ? 52.829 22.171 83.791 1.00 12.20 105 VAL B CA 1
ATOM 4453 C C . VAL B 1 105 ? 53.417 23.165 82.818 1.00 11.98 105 VAL B C 1
ATOM 4454 O O . VAL B 1 105 ? 52.748 24.101 82.410 1.00 16.36 105 VAL B O 1
ATOM 4467 N N . ASP B 1 106 ? 54.686 22.923 82.452 1.00 14.61 106 ASP B N 1
ATOM 4468 C CA . ASP B 1 106 ? 55.405 23.727 81.489 1.00 14.66 106 ASP B CA 1
ATOM 4469 C C . ASP B 1 106 ? 55.659 22.874 80.250 1.00 15.06 106 ASP B C 1
ATOM 4470 O O . ASP B 1 106 ? 56.543 22.002 80.238 1.00 14.42 106 ASP B O 1
ATOM 4479 N N . VAL B 1 107 ? 54.866 23.090 79.203 1.00 14.78 107 VAL B N 1
ATOM 4480 C CA . VAL B 1 107 ? 54.965 22.238 78.034 1.00 16.51 107 VAL B CA 1
ATOM 4481 C C . VAL B 1 107 ? 56.310 22.349 77.353 1.00 16.62 107 VAL B C 1
ATOM 4482 O O . VAL B 1 107 ? 56.877 21.326 76.914 1.00 16.29 107 VAL B O 1
ATOM 4495 N N . ALA B 1 108 ? 56.840 23.562 77.246 1.00 17.43 108 ALA B N 1
ATOM 4496 C CA . ALA B 1 108 ? 58.116 23.754 76.536 1.00 19.08 108 ALA B CA 1
ATOM 4497 C C . ALA B 1 108 ? 59.262 22.911 77.108 1.00 18.98 108 ALA B C 1
ATOM 4498 O O . ALA B 1 108 ? 60.079 22.408 76.361 1.00 17.77 108 ALA B O 1
ATOM 4505 N N . THR B 1 109 ? 59.332 22.764 78.418 1.00 13.51 109 THR B N 1
ATOM 4506 C CA . THR B 1 109 ? 60.403 21.992 79.040 1.00 13.92 109 THR B CA 1
ATOM 4507 C C . THR B 1 109 ? 59.985 20.532 79.305 1.00 17.31 109 THR B C 1
ATOM 4508 O O . THR B 1 109 ? 60.827 19.689 79.601 1.00 16.63 109 THR B O 1
ATOM 4519 N N . GLY B 1 110 ? 58.697 20.240 79.185 1.00 17.11 110 GLY B N 1
ATOM 4520 C CA . GLY B 1 110 ? 58.187 18.895 79.436 1.00 16.34 110 GLY B CA 1
ATOM 4521 C C . GLY B 1 110 ? 58.215 18.566 80.920 1.00 13.55 110 GLY B C 1
ATOM 4522 O O . GLY B 1 110 ? 58.332 17.388 81.306 1.00 15.65 110 GLY B O 1
ATOM 4526 N N . MET B 1 111 ? 58.134 19.599 81.755 1.00 14.02 111 MET B N 1
ATOM 4527 C CA . MET B 1 111 ? 58.198 19.413 83.224 1.00 13.17 111 MET B CA 1
ATOM 4528 C C . MET B 1 111 ? 56.915 19.788 83.936 1.00 17.66 111 MET B C 1
ATOM 4529 O O . MET B 1 111 ? 56.182 20.644 83.482 1.00 17.08 111 MET B O 1
ATOM 4543 N N . ILE B 1 112 ? 56.687 19.152 85.082 1.00 14.79 112 ILE B N 1
ATOM 4544 C CA . ILE B 1 112 ? 55.594 19.524 85.983 1.00 12.33 112 ILE B CA 1
ATOM 4545 C C . ILE B 1 112 ? 56.206 19.825 87.339 1.00 14.22 112 ILE B C 1
ATOM 4546 O O . ILE B 1 112 ? 57.044 19.064 87.859 1.00 13.59 112 ILE B O 1
ATOM 4562 N N . GLY B 1 113 ? 55.773 20.936 87.911 1.00 16.18 113 GLY B N 1
ATOM 4563 C CA . GLY B 1 113 ? 56.244 21.387 89.200 1.00 16.16 113 GLY B CA 1
ATOM 4564 C C . GLY B 1 113 ? 55.111 21.172 90.194 1.00 16.43 113 GLY B C 1
ATOM 4565 O O . GLY B 1 113 ? 53.974 21.587 89.937 1.00 17.39 113 GLY B O 1
ATOM 4569 N N . GLN B 1 114 ? 55.432 20.561 91.324 1.00 15.20 114 GLN B N 1
ATOM 4570 C CA . GLN B 1 114 ? 54.408 20.234 92.311 1.00 14.30 114 GLN B CA 1
ATOM 4571 C C . GLN B 1 114 ? 54.817 20.722 93.677 1.00 14.00 114 GLN B C 1
ATOM 4572 O O . GLN B 1 114 ? 55.991 20.699 94.069 1.00 17.53 114 GLN B O 1
ATOM 4586 N N . SER B 1 115 ? 53.811 21.231 94.368 1.00 17.77 115 SER B N 1
ATOM 4587 C CA . SER B 1 115 ? 53.970 21.843 95.679 1.00 23.62 115 SER B CA 1
ATOM 4588 C C . SER B 1 115 ? 52.819 21.348 96.540 1.00 19.97 115 SER B C 1
ATOM 4589 O O . SER B 1 115 ? 51.660 21.689 96.241 1.00 18.67 115 SER B O 1
ATOM 4597 N N . PRO B 1 116 ? 53.111 20.514 97.547 1.00 25.81 116 PRO B N 1
ATOM 4598 C CA . PRO B 1 116 ? 52.079 20.120 98.499 1.00 29.96 116 PRO B CA 1
ATOM 4599 C C . PRO B 1 116 ? 51.786 21.238 99.477 1.00 37.26 116 PRO B C 1
ATOM 4600 O O . PRO B 1 116 ? 52.610 22.135 99.646 1.00 45.29 116 PRO B O 1
ATOM 4611 N N . VAL B 1 117 ? 50.612 21.207 100.091 1.00 40.28 117 VAL B N 1
ATOM 4612 C CA . VAL B 1 117 ? 50.309 22.139 101.176 1.00 47.06 117 VAL B CA 1
ATOM 4613 C C . VAL B 1 117 ? 50.714 21.554 102.532 1.00 72.49 117 VAL B C 1
ATOM 4614 O O . VAL B 1 117 ? 51.388 22.221 103.325 1.00 76.57 117 VAL B O 1
ATOM 4627 N N . HIS B 1 118 ? 50.354 20.287 102.745 1.00 100.91 118 HIS B N 1
ATOM 4628 C CA . HIS B 1 118 ? 50.621 19.560 103.991 1.00 111.52 118 HIS B CA 1
ATOM 4629 C C . HIS B 1 118 ? 50.410 20.423 105.241 1.00 105.91 118 HIS B C 1
ATOM 4630 O O . HIS B 1 118 ? 49.520 20.163 106.053 1.00 96.07 118 HIS B O 1
ATOM 4644 N N . ILE B 1 126 ? 55.239 23.993 105.167 1.00 117.90 126 ILE B N 1
ATOM 4645 C CA . ILE B 1 126 ? 56.441 24.692 104.725 1.00 119.88 126 ILE B CA 1
ATOM 4646 C C . ILE B 1 126 ? 57.007 23.971 103.493 1.00 127.28 126 ILE B C 1
ATOM 4647 O O . ILE B 1 126 ? 57.919 24.472 102.830 1.00 124.29 126 ILE B O 1
ATOM 4662 N N . SER B 1 127 ? 56.432 22.813 103.162 1.00 134.16 127 SER B N 1
ATOM 4663 C CA . SER B 1 127 ? 56.816 22.074 101.957 1.00 136.01 127 SER B CA 1
ATOM 4664 C C . SER B 1 127 ? 56.343 22.798 100.709 1.00 136.16 127 SER B C 1
ATOM 4665 O O . SER B 1 127 ? 55.810 22.174 99.802 1.00 134.26 127 SER B O 1
ATOM 4673 N N . GLU B 1 128 ? 56.558 24.108 100.648 1.00 137.99 128 GLU B N 1
ATOM 4674 C CA . GLU B 1 128 ? 55.967 24.922 99.596 1.00 130.22 128 GLU B CA 1
ATOM 4675 C C . GLU B 1 128 ? 57.053 25.476 98.691 1.00 114.19 128 GLU B C 1
ATOM 4676 O O . GLU B 1 128 ? 56.977 26.609 98.212 1.00 117.36 128 GLU B O 1
ATOM 4688 N N . ASP B 1 129 ? 58.056 24.638 98.455 1.00 84.59 129 ASP B N 1
ATOM 4689 C CA . ASP B 1 129 ? 59.038 24.908 97.427 1.00 70.94 129 ASP B CA 1
ATOM 4690 C C . ASP B 1 129 ? 58.580 24.018 96.292 1.00 44.81 129 ASP B C 1
ATOM 4691 O O . ASP B 1 129 ? 58.117 22.893 96.499 1.00 34.99 129 ASP B O 1
ATOM 4700 N N . ILE B 1 130 ? 58.648 24.564 95.096 1.00 33.94 130 ILE B N 1
ATOM 4701 C CA . ILE B 1 130 ? 58.130 23.885 93.926 1.00 24.31 130 ILE B CA 1
ATOM 4702 C C . ILE B 1 130 ? 59.236 22.993 93.364 1.00 29.89 130 ILE B C 1
ATOM 4703 O O . ILE B 1 130 ? 60.350 23.444 93.076 1.00 31.21 130 ILE B O 1
ATOM 4719 N N A CYS B 1 131 ? 58.903 21.716 93.214 0.64 23.31 131 CYS B N 1
ATOM 4720 N N B CYS B 1 131 ? 58.922 21.715 93.210 0.36 22.60 131 CYS B N 1
ATOM 4721 C CA A CYS B 1 131 ? 59.841 20.691 92.776 0.64 20.59 131 CYS B CA 1
ATOM 4722 C CA B CYS B 1 131 ? 59.895 20.751 92.722 0.36 19.70 131 CYS B CA 1
ATOM 4723 C C A CYS B 1 131 ? 59.414 20.246 91.378 0.64 22.36 131 CYS B C 1
ATOM 4724 C C B CYS B 1 131 ? 59.435 20.223 91.380 0.36 20.56 131 CYS B C 1
ATOM 4725 O O A CYS B 1 131 ? 58.276 19.798 91.214 0.64 14.98 131 CYS B O 1
ATOM 4726 O O B CYS B 1 131 ? 58.319 19.716 91.252 0.36 17.12 131 CYS B O 1
ATOM 4741 N N . TYR B 1 132 ? 60.301 20.366 90.384 1.00 15.37 132 TYR B N 1
ATOM 4742 C CA . TYR B 1 132 ? 59.966 20.019 88.998 1.00 14.65 132 TYR B CA 1
ATOM 4743 C C . TYR B 1 132 ? 60.505 18.642 88.591 1.00 15.26 132 TYR B C 1
ATOM 4744 O O . TYR B 1 132 ? 61.640 18.283 88.919 1.00 17.05 132 TYR B O 1
ATOM 4763 N N . ARG B 1 133 ? 59.672 17.896 87.853 1.00 14.92 133 ARG B N 1
ATOM 4764 C CA . ARG B 1 133 ? 60.028 16.567 87.353 1.00 16.18 133 ARG B CA 1
ATOM 4765 C C . ARG B 1 133 ? 59.427 16.391 85.971 1.00 15.08 133 ARG B C 1
ATOM 4766 O O . ARG B 1 133 ? 58.550 17.159 85.585 1.00 14.30 133 ARG B O 1
ATOM 4787 N N . PRO B 1 134 ? 59.859 15.360 85.238 1.00 15.66 134 PRO B N 1
ATOM 4788 C CA . PRO B 1 134 ? 59.257 15.153 83.919 1.00 15.38 134 PRO B CA 1
ATOM 4789 C C . PRO B 1 134 ? 57.782 14.810 84.042 1.00 17.99 134 PRO B C 1
ATOM 4790 O O . PRO B 1 134 ? 57.429 14.015 84.924 1.00 17.36 134 PRO B O 1
ATOM 4801 N N . VAL B 1 135 ? 56.946 15.429 83.205 1.00 15.54 135 VAL B N 1
ATOM 4802 C CA . VAL B 1 135 ? 55.518 15.143 83.171 1.00 14.16 135 VAL B CA 1
ATOM 4803 C C . VAL B 1 135 ? 55.202 14.053 82.147 1.00 14.75 135 VAL B C 1
ATOM 4804 O O . VAL B 1 135 ? 55.869 13.921 81.120 1.00 18.62 135 VAL B O 1
ATOM 4817 N N . ASP B 1 136 ? 54.229 13.221 82.466 1.00 15.69 136 ASP B N 1
ATOM 4818 C CA . ASP B 1 136 ? 53.798 12.163 81.540 1.00 17.62 136 ASP B CA 1
ATOM 4819 C C . ASP B 1 136 ? 53.397 12.736 80.173 1.00 15.53 136 ASP B C 1
ATOM 4820 O O . ASP B 1 136 ? 52.647 13.734 80.079 1.00 16.21 136 ASP B O 1
ATOM 4829 N N . SER B 1 137 ? 53.854 12.090 79.109 1.00 16.30 137 SER B N 1
ATOM 4830 C CA . SER B 1 137 ? 53.620 12.580 77.755 1.00 21.50 137 SER B CA 1
ATOM 4831 C C . SER B 1 137 ? 52.125 12.573 77.410 1.00 20.83 137 SER B C 1
ATOM 4832 O O . SER B 1 137 ? 51.682 13.364 76.582 1.00 20.77 137 SER B O 1
ATOM 4840 N N . CYS B 1 138 ? 51.328 11.724 78.054 1.00 21.36 138 CYS B N 1
ATOM 4841 C CA . CYS B 1 138 ? 49.904 11.738 77.769 1.00 18.96 138 CYS B CA 1
ATOM 4842 C C . CYS B 1 138 ? 49.296 13.096 78.134 1.00 20.10 138 CYS B C 1
ATOM 4843 O O . CYS B 1 138 ? 48.430 13.624 77.429 1.00 20.31 138 CYS B O 1
ATOM 4850 N N . HIS B 1 139 ? 49.722 13.618 79.275 1.00 17.64 139 HIS B N 1
ATOM 4851 C CA . HIS B 1 139 ? 49.219 14.879 79.796 1.00 15.12 139 HIS B CA 1
ATOM 4852 C C . HIS B 1 139 ? 49.751 16.056 78.977 1.00 16.28 139 HIS B C 1
ATOM 4853 O O . HIS B 1 139 ? 49.032 17.044 78.736 1.00 17.35 139 HIS B O 1
ATOM 4867 N N . VAL B 1 140 ? 51.002 15.971 78.541 1.00 20.84 140 VAL B N 1
ATOM 4868 C CA . VAL B 1 140 ? 51.539 16.984 77.640 1.00 22.71 140 VAL B CA 1
ATOM 4869 C C . VAL B 1 140 ? 50.715 17.059 76.370 1.00 22.15 140 VAL B C 1
ATOM 4870 O O . VAL B 1 140 ? 50.342 18.146 75.913 1.00 21.54 140 VAL B O 1
ATOM 4883 N N . GLU B 1 141 ? 50.427 15.895 75.806 1.00 18.04 141 GLU B N 1
ATOM 4884 C CA . GLU B 1 141 ? 49.673 15.818 74.549 1.00 20.09 141 GLU B CA 1
ATOM 4885 C C . GLU B 1 141 ? 48.255 16.349 74.731 1.00 18.04 141 GLU B C 1
ATOM 4886 O O . GLU B 1 141 ? 47.708 17.028 73.848 1.00 21.22 141 GLU B O 1
ATOM 4898 N N . TYR B 1 142 ? 47.668 16.063 75.885 1.00 17.80 142 TYR B N 1
ATOM 4899 C CA . TYR B 1 142 ? 46.331 16.552 76.246 1.00 16.90 142 TYR B CA 1
ATOM 4900 C C . TYR B 1 142 ? 46.253 18.076 76.251 1.00 22.37 142 TYR B C 1
ATOM 4901 O O . TYR B 1 142 ? 45.318 18.684 75.718 1.00 16.27 142 TYR B O 1
ATOM 4919 N N . LEU B 1 143 ? 47.241 18.681 76.883 1.00 16.40 143 LEU B N 1
ATOM 4920 C CA . LEU B 1 143 ? 47.308 20.144 76.981 1.00 16.50 143 LEU B CA 1
ATOM 4921 C C . LEU B 1 143 ? 47.591 20.760 75.612 1.00 18.65 143 LEU B C 1
ATOM 4922 O O . LEU B 1 143 ? 47.005 21.774 75.245 1.00 15.06 143 LEU B O 1
ATOM 4938 N N . THR B 1 144 ? 48.522 20.173 74.874 1.00 18.20 144 THR B N 1
ATOM 4939 C CA . THR B 1 144 ? 48.846 20.670 73.533 1.00 16.37 144 THR B CA 1
ATOM 4940 C C . THR B 1 144 ? 47.622 20.634 72.611 1.00 22.46 144 THR B C 1
ATOM 4941 O O . THR B 1 144 ? 47.405 21.544 71.805 1.00 20.45 144 THR B O 1
ATOM 4952 N N . ALA B 1 145 ? 46.797 19.605 72.741 1.00 19.68 145 ALA B N 1
ATOM 4953 C CA . ALA B 1 145 ? 45.626 19.497 71.899 1.00 25.16 145 ALA B CA 1
ATOM 4954 C C . ALA B 1 145 ? 44.639 20.628 72.181 1.00 18.86 145 ALA B C 1
ATOM 4955 O O . ALA B 1 145 ? 43.906 21.044 71.301 1.00 19.32 145 ALA B O 1
ATOM 4962 N N . MET B 1 146 ? 44.667 21.156 73.395 1.00 16.06 146 MET B N 1
ATOM 4963 C CA . MET B 1 146 ? 43.773 22.242 73.779 1.00 18.03 146 MET B CA 1
ATOM 4964 C C . MET B 1 146 ? 44.348 23.596 73.400 1.00 21.37 146 MET B C 1
ATOM 4965 O O . MET B 1 146 ? 43.651 24.599 73.505 1.00 21.99 146 MET B O 1
ATOM 4979 N N . GLY B 1 147 ? 45.595 23.609 72.931 1.00 18.05 147 GLY B N 1
ATOM 4980 C CA . GLY B 1 147 ? 46.321 24.840 72.627 1.00 21.23 147 GLY B CA 1
ATOM 4981 C C . GLY B 1 147 ? 46.955 25.481 73.847 1.00 17.58 147 GLY B C 1
ATOM 4982 O O . GLY B 1 147 ? 47.328 26.661 73.837 1.00 17.81 147 GLY B O 1
ATOM 4986 N N . VAL B 1 148 ? 47.133 24.692 74.899 1.00 16.14 148 VAL B N 1
ATOM 4987 C CA . VAL B 1 148 ? 47.646 25.201 76.176 1.00 14.52 148 VAL B CA 1
ATOM 4988 C C . VAL B 1 148 ? 49.148 24.935 76.305 1.00 17.77 148 VAL B C 1
ATOM 4989 O O . VAL B 1 148 ? 49.593 23.809 76.130 1.00 19.44 148 VAL B O 1
ATOM 5002 N N . LYS B 1 149 ? 49.927 25.965 76.622 1.00 14.09 149 LYS B N 1
ATOM 5003 C CA . LYS B 1 149 ? 51.367 25.782 76.864 1.00 11.75 149 LYS B CA 1
ATOM 5004 C C . LYS B 1 149 ? 51.745 25.847 78.358 1.00 15.99 149 LYS B C 1
ATOM 5005 O O . LYS B 1 149 ? 52.828 25.408 78.762 1.00 16.14 149 LYS B O 1
ATOM 5024 N N . SER B 1 150 ? 50.854 26.395 79.167 1.00 14.33 150 SER B N 1
ATOM 5025 C CA . SER B 1 150 ? 51.063 26.524 80.580 1.00 15.93 150 SER B CA 1
ATOM 5026 C C . SER B 1 150 ? 49.763 26.215 81.307 1.00 18.49 150 SER B C 1
ATOM 5027 O O . SER B 1 150 ? 48.730 26.798 80.972 1.00 14.42 150 SER B O 1
ATOM 5035 N N . SER B 1 151 ? 49.828 25.309 82.291 1.00 15.37 151 SER B N 1
ATOM 5036 C CA . SER B 1 151 ? 48.679 24.957 83.138 1.00 11.36 151 SER B CA 1
ATOM 5037 C C . SER B 1 151 ? 49.043 25.068 84.598 1.00 13.51 151 SER B C 1
ATOM 5038 O O . SER B 1 151 ? 50.153 24.683 84.993 1.00 13.43 151 SER B O 1
ATOM 5046 N N . VAL B 1 152 ? 48.142 25.654 85.402 1.00 12.20 152 VAL B N 1
ATOM 5047 C CA . VAL B 1 152 ? 48.312 25.687 86.854 1.00 10.98 152 VAL B CA 1
ATOM 5048 C C . VAL B 1 152 ? 46.976 25.268 87.488 1.00 12.79 152 VAL B C 1
ATOM 5049 O O . VAL B 1 152 ? 45.922 25.786 87.102 1.00 14.51 152 VAL B O 1
ATOM 5062 N N . VAL B 1 153 ? 47.017 24.291 88.390 1.00 13.57 153 VAL B N 1
ATOM 5063 C CA . VAL B 1 153 ? 45.830 23.711 88.982 1.00 12.47 153 VAL B CA 1
ATOM 5064 C C . VAL B 1 153 ? 45.969 23.663 90.490 1.00 14.83 153 VAL B C 1
ATOM 5065 O O . VAL B 1 153 ? 47.007 23.224 91.004 1.00 14.90 153 VAL B O 1
ATOM 5078 N N . ALA B 1 154 ? 44.932 24.114 91.195 1.00 11.97 154 ALA B N 1
ATOM 5079 C CA . ALA B 1 154 ? 44.840 23.949 92.643 1.00 12.71 154 ALA B CA 1
ATOM 5080 C C . ALA B 1 154 ? 43.485 23.336 92.977 1.00 13.12 154 ALA B C 1
ATOM 5081 O O . ALA B 1 154 ? 42.459 23.779 92.461 1.00 14.53 154 ALA B O 1
ATOM 5088 N N . PRO B 1 155 ? 43.470 22.321 93.841 1.00 13.09 155 PRO B N 1
ATOM 5089 C CA .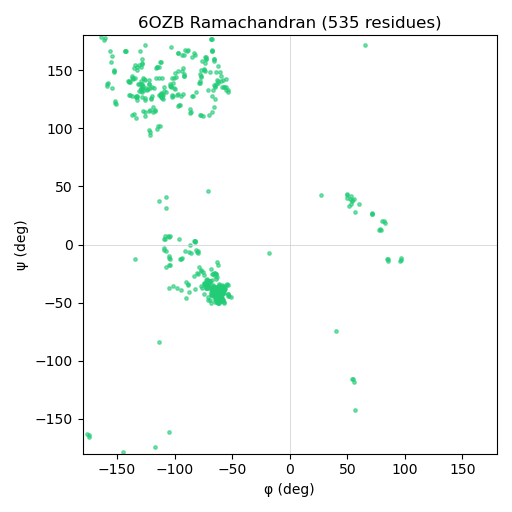 PRO B 1 155 ? 42.188 21.689 94.177 1.00 12.98 155 PRO B CA 1
ATOM 5090 C C . PRO B 1 155 ? 41.318 22.534 95.105 1.00 17.26 155 PRO B C 1
ATOM 5091 O O . PRO B 1 155 ? 41.826 23.324 95.897 1.00 18.41 155 PRO B O 1
ATOM 5102 N N . ILE B 1 156 ? 40.012 22.362 94.980 1.00 15.74 156 ILE B N 1
ATOM 5103 C CA . ILE B 1 156 ? 39.019 22.989 95.847 1.00 12.45 156 ILE B CA 1
ATOM 5104 C C . ILE B 1 156 ? 38.360 21.911 96.697 1.00 19.25 156 ILE B C 1
ATOM 5105 O O . ILE B 1 156 ? 37.928 20.897 96.160 1.00 15.90 156 ILE B O 1
ATOM 5121 N N . PHE B 1 157 ? 38.303 22.125 98.012 1.00 17.03 157 PHE B N 1
ATOM 5122 C CA . PHE B 1 157 ? 37.689 21.204 98.958 1.00 14.09 157 PHE B CA 1
ATOM 5123 C C . PHE B 1 157 ? 36.423 21.792 99.552 1.00 25.29 157 PHE B C 1
ATOM 5124 O O . PHE B 1 157 ? 36.191 23.002 99.511 1.00 25.36 157 PHE B O 1
ATOM 5141 N N . CYS B 1 158 ? 35.552 20.920 100.026 1.00 23.89 158 CYS B N 1
ATOM 5142 C CA . CYS B 1 158 ? 34.447 21.352 100.876 1.00 21.65 158 CYS B CA 1
ATOM 5143 C C . CYS B 1 158 ? 34.538 20.481 102.090 1.00 25.38 158 CYS B C 1
ATOM 5144 O O . CYS B 1 158 ? 34.442 19.249 102.010 1.00 23.35 158 CYS B O 1
ATOM 5152 N N . GLN B 1 159 ? 34.818 21.136 103.209 1.00 28.06 159 GLN B N 1
ATOM 5153 C CA . GLN B 1 159 ? 35.250 20.443 104.402 1.00 38.45 159 GLN B CA 1
ATOM 5154 C C . GLN B 1 159 ? 36.487 19.612 104.011 1.00 26.20 159 GLN B C 1
ATOM 5155 O O . GLN B 1 159 ? 37.478 20.188 103.591 1.00 35.49 159 GLN B O 1
ATOM 5169 N N . ASP B 1 160 ? 36.437 18.293 104.116 1.00 38.81 160 ASP B N 1
ATOM 5170 C CA . ASP B 1 160 ? 37.626 17.492 103.826 1.00 42.89 160 ASP B CA 1
ATOM 5171 C C . ASP B 1 160 ? 37.555 16.783 102.491 1.00 35.66 160 ASP B C 1
ATOM 5172 O O . ASP B 1 160 ? 38.435 15.993 102.179 1.00 38.91 160 ASP B O 1
ATOM 5181 N N . GLU B 1 161 ? 36.514 17.064 101.709 1.00 29.42 161 GLU B N 1
ATOM 5182 C CA . GLU B 1 161 ? 36.258 16.326 100.468 1.00 29.65 161 GLU B CA 1
ATOM 5183 C C . GLU B 1 161 ? 36.649 17.117 99.236 1.00 18.45 161 GLU B C 1
ATOM 5184 O O . GLU B 1 161 ? 36.340 18.306 99.122 1.00 22.78 161 GLU B O 1
ATOM 5196 N N . LEU B 1 162 ? 37.297 16.445 98.300 1.00 16.96 162 LEU B N 1
ATOM 5197 C CA . LEU B 1 162 ? 37.682 17.069 97.051 1.00 19.38 162 LEU B CA 1
ATOM 5198 C C . LEU B 1 162 ? 36.430 17.420 96.264 1.00 20.13 162 LEU B C 1
ATOM 5199 O O . LEU B 1 162 ? 35.628 16.559 95.973 1.00 29.41 162 LEU B O 1
ATOM 5215 N N . TRP B 1 163 ? 36.249 18.707 96.007 1.00 17.17 163 TRP B N 1
ATOM 5216 C CA . TRP B 1 163 ? 35.031 19.239 95.403 1.00 23.37 163 TRP B CA 1
ATOM 5217 C C . TRP B 1 163 ? 35.244 19.602 93.937 1.00 18.95 163 TRP B C 1
ATOM 5218 O O . TRP B 1 163 ? 34.359 19.397 93.106 1.00 17.01 163 TRP B O 1
ATOM 5239 N N . GLY B 1 164 ? 36.425 20.136 93.627 1.00 14.31 164 GLY B N 1
ATOM 5240 C CA . GLY B 1 164 ? 36.718 20.599 92.277 1.00 12.69 164 GLY B CA 1
ATOM 5241 C C . GLY B 1 164 ? 38.134 21.092 92.102 1.00 16.40 164 GLY B C 1
ATOM 5242 O O . GLY B 1 164 ? 38.980 20.819 92.943 1.00 15.77 164 GLY B O 1
ATOM 5246 N N . LEU B 1 165 ? 38.376 21.836 91.018 1.00 13.42 165 LEU B N 1
ATOM 5247 C CA . LEU B 1 165 ? 39.676 22.400 90.692 1.00 16.56 165 LEU B CA 1
ATOM 5248 C C . LEU B 1 165 ? 39.538 23.849 90.225 1.00 13.50 165 LEU B C 1
ATOM 5249 O O . LEU B 1 165 ? 38.622 24.188 89.495 1.00 14.29 165 LEU B O 1
ATOM 5265 N N . LEU B 1 166 ? 40.499 24.679 90.602 1.00 11.35 166 LEU B N 1
ATOM 5266 C CA . LEU B 1 166 ? 40.719 25.975 89.991 1.00 10.82 166 LEU B CA 1
ATOM 5267 C C . LEU B 1 166 ? 41.810 25.777 88.943 1.00 16.15 166 LEU B C 1
ATOM 5268 O O . LEU B 1 166 ? 42.896 25.358 89.294 1.00 13.26 166 LEU B O 1
ATOM 5284 N N . VAL B 1 167 ? 41.504 26.058 87.683 1.00 14.07 167 VAL B N 1
ATOM 5285 C CA . VAL B 1 167 ? 42.403 25.738 86.558 1.00 14.10 167 VAL B CA 1
ATOM 5286 C C . VAL B 1 167 ? 42.780 26.997 85.797 1.00 16.68 167 VAL B C 1
ATOM 5287 O O . VAL B 1 167 ? 41.919 27.785 85.421 1.00 16.64 167 VAL B O 1
ATOM 5300 N N . SER B 1 168 ? 44.078 27.222 85.632 1.00 13.85 168 SER B N 1
ATOM 5301 C CA . SER B 1 168 ? 44.551 28.382 84.881 1.00 13.16 168 SER B CA 1
ATOM 5302 C C . SER B 1 168 ? 45.350 27.913 83.672 1.00 12.25 168 SER B C 1
ATOM 5303 O O . SER B 1 168 ? 46.324 27.194 83.824 1.00 17.44 168 SER B O 1
ATOM 5311 N N . HIS B 1 169 ? 44.876 28.260 82.467 1.00 11.58 169 HIS B N 1
ATOM 5312 C CA . HIS B 1 169 ? 45.506 27.899 81.203 1.00 15.01 169 HIS B CA 1
ATOM 5313 C C . HIS B 1 169 ? 46.047 29.117 80.446 1.00 15.45 169 HIS B C 1
ATOM 5314 O O . HIS B 1 169 ? 45.412 30.166 80.418 1.00 15.63 169 HIS B O 1
ATOM 5328 N N . HIS B 1 170 ? 47.191 28.961 79.784 1.00 13.19 170 HIS B N 1
ATOM 5329 C CA . HIS B 1 170 ? 47.719 30.040 78.961 1.00 14.94 170 HIS B CA 1
ATOM 5330 C C . HIS B 1 170 ? 48.213 29.511 77.630 1.00 12.85 170 HIS B C 1
ATOM 5331 O O . HIS B 1 170 ? 48.753 2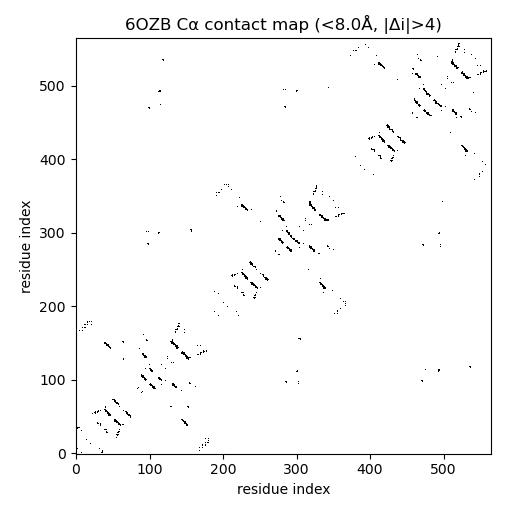8.406 77.549 1.00 15.27 170 HIS B O 1
ATOM 5345 N N . SER B 1 171 ? 47.994 30.296 76.581 1.00 12.75 171 SER B N 1
ATOM 5346 C CA . SER B 1 171 ? 48.368 29.887 75.227 1.00 14.54 171 SER B CA 1
ATOM 5347 C C . SER B 1 171 ? 49.846 30.060 74.909 1.00 25.44 171 SER B C 1
ATOM 5348 O O . SER B 1 171 ? 50.297 29.626 73.861 1.00 21.83 171 SER B O 1
ATOM 5356 N N . GLU B 1 172 ? 50.590 30.686 75.813 1.00 18.48 172 GLU B N 1
ATOM 5357 C CA . GLU B 1 172 ? 52.026 30.858 75.651 1.00 17.62 172 GLU B CA 1
ATOM 5358 C C . GLU B 1 172 ? 52.777 30.387 76.880 1.00 18.61 172 GLU B C 1
ATOM 5359 O O . GLU B 1 172 ? 52.207 30.286 77.945 1.00 17.32 172 GLU B O 1
ATOM 5371 N N . ASN B 1 173 ? 54.067 30.098 76.709 1.00 18.40 173 ASN B N 1
ATOM 5372 C CA . ASN B 1 173 ? 54.891 29.670 77.815 1.00 20.65 173 ASN B CA 1
ATOM 5373 C C . ASN B 1 173 ? 54.862 30.777 78.832 1.00 19.08 173 ASN B C 1
ATOM 5374 O O . ASN B 1 173 ? 54.914 31.946 78.459 1.00 18.91 173 ASN B O 1
ATOM 5385 N N . ARG B 1 174 ? 54.886 30.421 80.111 1.00 17.17 174 ARG B N 1
ATOM 5386 C CA . ARG B 1 174 ? 55.043 31.428 81.146 1.00 20.37 174 ARG B CA 1
ATOM 5387 C C . ARG B 1 174 ? 55.648 30.773 82.380 1.00 25.09 174 ARG B C 1
ATOM 5388 O O . ARG B 1 174 ? 55.532 29.576 82.580 1.00 31.41 174 ARG B O 1
ATOM 5409 N N . THR B 1 175 ? 56.272 31.589 83.206 1.00 18.12 175 THR B N 1
ATOM 5410 C CA . THR B 1 175 ? 56.790 31.137 84.491 1.00 17.57 175 THR B CA 1
ATOM 5411 C C . THR B 1 175 ? 55.745 31.391 85.563 1.00 22.74 175 THR B C 1
ATOM 5412 O O . THR B 1 175 ? 54.936 32.340 85.468 1.00 21.41 175 THR B O 1
ATOM 5423 N N . VAL B 1 176 ? 55.746 30.537 86.578 1.00 18.02 176 VAL B N 1
ATOM 5424 C CA . VAL B 1 176 ? 54.785 30.633 87.668 1.00 14.03 176 VAL B CA 1
ATOM 5425 C C . VAL B 1 176 ? 55.574 30.681 88.965 1.00 16.09 176 VAL B C 1
ATOM 5426 O O . VAL B 1 176 ? 56.408 29.822 89.228 1.00 21.25 176 VAL B O 1
ATOM 5439 N N . SER B 1 177 ? 55.330 31.726 89.743 1.00 18.73 177 SER B N 1
ATOM 5440 C CA . SER B 1 177 ? 56.040 31.980 90.978 1.00 21.05 177 SER B CA 1
ATOM 5441 C C . SER B 1 177 ? 55.304 31.407 92.179 1.00 17.27 177 SER B C 1
ATOM 5442 O O . SER B 1 177 ? 54.115 31.109 92.116 1.00 18.60 177 SER B O 1
ATOM 5450 N N . GLU B 1 178 ? 56.011 31.268 93.300 1.00 18.89 178 GLU B N 1
ATOM 5451 C CA . GLU B 1 178 ? 55.367 30.892 94.560 1.00 20.47 178 GLU B CA 1
ATOM 5452 C C . GLU B 1 178 ? 54.253 31.861 94.969 1.00 20.45 178 GLU B C 1
ATOM 5453 O O . GLU B 1 178 ? 53.213 31.428 95.473 1.00 21.25 178 GLU B O 1
ATOM 5465 N N . ASP B 1 179 ? 54.436 33.162 94.740 1.00 25.09 179 ASP B N 1
ATOM 5466 C CA . ASP B 1 179 ? 53.380 34.130 95.064 1.00 24.13 179 ASP B CA 1
ATOM 5467 C C . ASP B 1 179 ? 52.091 33.838 94.325 1.00 23.16 179 ASP B C 1
ATOM 5468 O O . ASP B 1 179 ? 50.999 34.013 94.859 1.00 17.42 179 ASP B O 1
ATOM 5477 N N . GLU B 1 180 ? 52.201 33.418 93.074 1.00 16.21 180 GLU B N 1
ATOM 5478 C CA . GLU B 1 180 ? 51.018 33.101 92.319 1.00 19.71 180 GLU B CA 1
ATOM 5479 C C . GLU B 1 180 ? 50.307 31.850 92.881 1.00 18.00 180 GLU B C 1
ATOM 5480 O O . GLU B 1 180 ? 49.083 31.825 92.985 1.00 15.84 180 GLU B O 1
ATOM 5492 N N . LEU B 1 181 ? 51.063 30.847 93.305 1.00 17.12 181 LEU B N 1
ATOM 5493 C CA . LEU B 1 181 ? 50.452 29.675 93.903 1.00 16.57 181 LEU B CA 1
ATOM 5494 C C . LEU B 1 181 ? 49.793 30.069 95.216 1.00 19.59 181 LEU B C 1
ATOM 5495 O O . LEU B 1 181 ? 48.740 29.539 95.544 1.00 18.86 181 LEU B O 1
ATOM 5511 N N . GLU B 1 182 ? 50.414 30.983 95.961 1.00 14.15 182 GLU B N 1
ATOM 5512 C CA . GLU B 1 182 ? 49.853 31.416 97.259 1.00 17.46 182 GLU B CA 1
ATOM 5513 C C . GLU B 1 182 ? 48.510 32.108 97.020 1.00 19.75 182 GLU B C 1
ATOM 5514 O O . GLU B 1 182 ? 47.545 31.886 97.753 1.00 15.33 182 GLU B O 1
ATOM 5526 N N . ALA B 1 183 ? 48.445 32.942 95.987 1.00 16.12 183 ALA B N 1
ATOM 5527 C CA . ALA B 1 183 ? 47.180 33.622 95.632 1.00 16.46 183 ALA B CA 1
ATOM 5528 C C . ALA B 1 183 ? 46.100 32.632 95.290 1.00 17.15 183 ALA B C 1
ATOM 5529 O O . ALA B 1 183 ? 44.969 32.753 95.760 1.00 19.59 183 ALA B O 1
ATOM 5536 N N . MET B 1 184 ? 46.428 31.657 94.451 1.00 16.40 184 MET B N 1
ATOM 5537 C CA . MET B 1 184 ? 45.467 30.615 94.109 1.00 12.47 184 MET B CA 1
ATOM 5538 C C . MET B 1 184 ? 45.028 29.813 95.349 1.00 13.65 184 MET B C 1
ATOM 5539 O O . MET B 1 184 ? 43.834 29.486 95.496 1.00 17.00 184 MET B O 1
ATOM 5553 N N . GLN B 1 185 ? 45.962 29.561 96.263 1.00 14.24 185 GLN B N 1
ATOM 5554 C CA . GLN B 1 185 ? 45.644 28.770 97.443 1.00 15.12 185 GLN B CA 1
ATOM 5555 C C . GLN B 1 185 ? 44.674 29.523 98.340 1.00 12.94 185 GLN B C 1
ATOM 5556 O O . GLN B 1 185 ? 43.733 28.932 98.891 1.00 14.53 185 GLN B O 1
ATOM 5570 N N . MET B 1 186 ? 44.894 30.827 98.470 1.00 15.41 186 MET B N 1
ATOM 5571 C CA . MET B 1 186 ? 43.992 31.642 99.275 1.00 16.75 186 MET B CA 1
ATOM 5572 C C . MET B 1 186 ? 42.620 31.673 98.664 1.00 13.32 186 MET B C 1
ATOM 5573 O O . MET B 1 186 ? 41.611 31.605 99.369 1.00 16.73 186 MET B O 1
ATOM 5587 N N . ILE B 1 187 ? 42.575 31.793 97.349 1.00 13.81 187 ILE B N 1
ATOM 5588 C CA . ILE B 1 187 ? 41.304 31.831 96.653 1.00 16.45 187 ILE B CA 1
ATOM 5589 C C . ILE B 1 187 ? 40.540 30.507 96.813 1.00 16.22 187 ILE B C 1
ATOM 5590 O O . ILE B 1 187 ? 39.332 30.532 97.109 1.00 16.51 187 ILE B O 1
ATOM 5606 N N . VAL B 1 188 ? 41.201 29.355 96.647 1.00 11.54 188 VAL B N 1
ATOM 5607 C CA . VAL B 1 188 ? 40.454 28.102 96.773 1.00 11.34 188 VAL B CA 1
ATOM 5608 C C . VAL B 1 188 ? 40.050 27.865 98.235 1.00 12.78 188 VAL B C 1
ATOM 5609 O O . VAL B 1 188 ? 38.982 27.285 98.471 1.00 13.36 188 VAL B O 1
ATOM 5622 N N . ASP B 1 189 ? 40.854 28.331 99.197 1.00 15.28 189 ASP B N 1
ATOM 5623 C CA . ASP B 1 189 ? 40.465 28.236 100.623 1.00 12.21 189 ASP B CA 1
ATOM 5624 C C . ASP B 1 189 ? 39.218 29.073 100.902 1.00 14.75 189 ASP B C 1
ATOM 5625 O O . ASP B 1 189 ? 38.331 28.654 101.660 1.00 14.68 189 ASP B O 1
ATOM 5634 N N . GLN B 1 190 ? 39.146 30.268 100.312 1.00 14.45 190 GLN B N 1
ATOM 5635 C CA . GLN B 1 190 ? 37.995 31.141 100.518 1.00 14.55 190 GLN B CA 1
ATOM 5636 C C . GLN B 1 190 ? 36.732 30.590 99.811 1.00 16.44 190 GLN B C 1
ATOM 5637 O O . GLN B 1 190 ? 35.608 30.663 100.358 1.00 14.95 190 GLN B O 1
ATOM 5651 N N . LEU B 1 191 ? 36.905 29.975 98.640 1.00 13.68 191 LEU B N 1
ATOM 5652 C CA . LEU B 1 191 ? 35.790 29.297 97.963 1.00 14.48 191 LEU B CA 1
ATOM 5653 C C . LEU B 1 191 ? 35.268 28.111 98.754 1.00 12.72 191 LEU B C 1
ATOM 5654 O O . LEU B 1 191 ? 34.074 27.856 98.765 1.00 15.59 191 LEU B O 1
ATOM 5670 N N . ALA B 1 192 ? 36.157 27.378 99.404 1.00 14.38 192 ALA B N 1
ATOM 5671 C CA . ALA B 1 192 ? 35.751 26.288 100.275 1.00 14.98 192 ALA B CA 1
ATOM 5672 C C . ALA B 1 192 ? 34.833 26.789 101.361 1.00 16.13 192 ALA B C 1
ATOM 5673 O O . ALA B 1 192 ? 33.878 26.110 101.749 1.00 16.82 192 ALA B O 1
ATOM 5680 N N . VAL B 1 193 ? 35.157 27.964 101.901 1.00 15.75 193 VAL B N 1
ATOM 5681 C CA . VAL B 1 193 ? 34.271 28.562 102.911 1.00 13.58 193 VAL B CA 1
ATOM 5682 C C . VAL B 1 193 ? 32.912 28.913 102.290 1.00 15.96 193 VAL B C 1
ATOM 5683 O O . VAL B 1 193 ? 31.862 28.706 102.901 1.00 16.02 193 VAL B O 1
ATOM 5696 N N . ALA B 1 194 ? 32.917 29.474 101.088 1.00 13.94 194 ALA B N 1
ATOM 5697 C CA . ALA B 1 194 ? 31.671 29.816 100.402 1.00 13.17 194 ALA B CA 1
ATOM 5698 C C . ALA B 1 194 ? 30.787 28.591 100.167 1.00 14.67 194 ALA B C 1
ATOM 5699 O O . ALA B 1 194 ? 29.578 28.616 100.435 1.00 15.52 194 ALA B O 1
ATOM 5706 N N . ILE B 1 195 ? 31.394 27.516 99.677 1.00 12.97 195 ILE B N 1
ATOM 5707 C CA . ILE B 1 195 ? 30.671 26.262 99.431 1.00 13.04 195 ILE B CA 1
ATOM 5708 C C . ILE B 1 195 ? 30.108 25.661 100.730 1.00 14.95 195 ILE B C 1
ATOM 5709 O O . ILE B 1 195 ? 28.928 25.286 100.797 1.00 16.19 195 ILE B O 1
ATOM 5725 N N . ALA B 1 196 ? 30.930 25.550 101.766 1.00 14.93 196 ALA B N 1
ATOM 5726 C CA . ALA B 1 196 ? 30.452 25.039 103.039 1.00 18.26 196 ALA B CA 1
ATOM 5727 C C . ALA B 1 196 ? 29.333 25.897 103.606 1.00 16.86 196 ALA B C 1
ATOM 5728 O O . ALA B 1 196 ? 28.349 25.362 104.104 1.00 18.06 196 ALA B O 1
ATOM 5735 N N . GLN B 1 197 ? 29.475 27.225 103.560 1.00 14.85 197 GLN B N 1
ATOM 5736 C CA . GLN B 1 197 ? 28.431 28.085 104.109 1.00 15.20 197 GLN B CA 1
ATOM 5737 C C . GLN B 1 197 ? 27.124 27.955 103.324 1.00 15.35 197 GLN B C 1
ATOM 5738 O O . GLN B 1 197 ? 26.059 27.922 103.895 1.00 16.07 197 GLN B O 1
ATOM 5752 N N . SER B 1 198 ? 27.210 27.888 102.013 1.00 17.01 198 SER B N 1
ATOM 5753 C CA . SER B 1 198 ? 26.004 27.708 101.204 1.00 16.61 198 SER B CA 1
ATOM 5754 C C . SER B 1 198 ? 25.287 26.392 101.544 1.00 16.02 198 SER B C 1
ATOM 5755 O O . SER B 1 198 ? 24.066 26.368 101.679 1.00 22.55 198 SER B O 1
ATOM 5763 N N . HIS B 1 199 ? 26.022 25.289 101.687 1.00 17.52 199 HIS B N 1
ATOM 5764 C CA . HIS B 1 199 ? 25.402 24.025 102.086 1.00 20.39 199 HIS B CA 1
ATOM 5765 C C . HIS B 1 199 ? 24.686 24.145 103.437 1.00 21.00 199 HIS B C 1
ATOM 5766 O O . HIS B 1 199 ? 23.562 23.633 103.637 1.00 22.47 199 HIS B O 1
ATOM 5780 N N . LEU B 1 200 ? 25.315 24.843 104.382 1.00 17.95 200 LEU B N 1
ATOM 5781 C CA . LEU B 1 200 ? 24.723 25.011 105.708 1.00 18.86 200 LEU B CA 1
ATOM 5782 C C . LEU B 1 200 ? 23.462 25.863 105.657 1.00 19.23 200 LEU B C 1
ATOM 5783 O O . LEU B 1 200 ? 22.512 25.634 106.401 1.00 23.63 200 LEU B O 1
ATOM 5799 N N . GLU B 1 201 ? 23.446 26.848 104.777 1.00 22.53 201 GLU B N 1
ATOM 5800 C CA . GLU B 1 201 ? 22.304 27.750 104.700 1.00 21.99 201 GLU B CA 1
ATOM 5801 C C . GLU B 1 201 ? 21.113 27.115 103.972 1.00 32.43 201 GLU B C 1
ATOM 5802 O O . GLU B 1 201 ? 19.983 27.530 104.155 1.00 30.08 201 GLU B O 1
ATOM 5814 N N . HIS B 1 202 ? 21.390 26.119 103.142 1.00 33.83 202 HIS B N 1
ATOM 5815 C CA . HIS B 1 202 ? 20.364 25.457 102.347 1.00 46.18 202 HIS B CA 1
ATOM 5816 C C . HIS B 1 202 ? 20.034 24.037 102.832 1.00 56.81 202 HIS B C 1
ATOM 5817 O O . HIS B 1 202 ? 19.902 23.131 102.018 1.00 60.98 202 HIS B O 1
ATOM 5831 N N . HIS B 1 203 ? 19.972 23.866 104.158 1.00 79.38 203 HIS B N 1
ATOM 58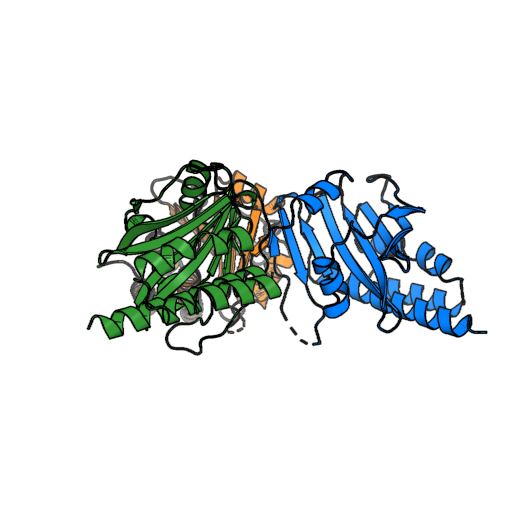32 C CA . HIS B 1 203 ? 19.701 22.588 104.850 1.00 94.06 203 HIS B CA 1
ATOM 5833 C C . HIS B 1 203 ? 20.990 21.811 105.086 1.00 86.92 203 HIS B C 1
ATOM 5834 O O . HIS B 1 203 ? 21.340 21.514 106.229 1.00 78.14 203 HIS B O 1
ATOM 5848 N N . VAL C 1 11 ? 90.671 22.672 91.148 1.00 98.00 11 VAL C N 1
ATOM 5849 C CA . VAL C 1 11 ? 89.533 23.581 91.223 1.00 92.21 11 VAL C CA 1
ATOM 5850 C C . VAL C 1 11 ? 89.477 24.186 92.627 1.00 89.26 11 VAL C C 1
ATOM 5851 O O . VAL C 1 11 ? 89.070 25.333 92.794 1.00 72.24 11 VAL C O 1
ATOM 5863 N N . SER C 1 12 ? 89.869 23.396 93.628 1.00 105.64 12 SER C N 1
ATOM 5864 C CA . SER C 1 12 ? 89.911 23.857 95.016 1.00 111.44 12 SER C CA 1
ATOM 5865 C C . SER C 1 12 ? 91.309 24.366 95.389 1.00 111.63 12 SER C C 1
ATOM 5866 O O . SER C 1 12 ? 91.434 25.342 96.131 1.00 105.02 12 SER C O 1
ATOM 5874 N N . LEU C 1 13 ? 92.355 23.695 94.908 1.00 107.24 13 LEU C N 1
ATOM 5875 C CA . LEU C 1 13 ? 93.720 24.203 95.075 1.00 100.42 13 LEU C CA 1
ATOM 5876 C C . LEU C 1 13 ? 93.849 25.452 94.193 1.00 79.57 13 LEU C C 1
ATOM 5877 O O . LEU C 1 13 ? 94.539 26.430 94.523 1.00 51.07 13 LEU C O 1
ATOM 5893 N N . ASN C 1 14 ? 93.137 25.425 93.074 1.00 79.17 14 ASN C N 1
ATOM 5894 C CA . ASN C 1 14 ? 93.075 26.586 92.216 1.00 59.63 14 ASN C CA 1
ATOM 5895 C C . ASN C 1 14 ? 92.195 27.703 92.762 1.00 33.53 14 ASN C C 1
ATOM 5896 O O . ASN C 1 14 ? 92.606 28.854 92.672 1.00 28.33 14 ASN C O 1
ATOM 5907 N N . GLN C 1 15 ? 91.015 27.419 93.327 1.00 27.58 15 GLN C N 1
ATOM 5908 C CA . GLN C 1 15 ? 90.189 28.547 93.814 1.00 27.91 15 GLN C CA 1
ATOM 5909 C C . GLN C 1 15 ? 90.945 29.283 94.930 1.00 21.19 15 GLN C C 1
ATOM 5910 O O . GLN C 1 15 ? 90.878 30.501 95.035 1.00 23.64 15 GLN C O 1
ATOM 5924 N N . GLU C 1 16 ? 91.668 28.540 95.756 1.00 20.20 16 GLU C N 1
ATOM 5925 C CA . GLU C 1 16 ? 92.417 29.127 96.866 1.00 23.51 16 GLU C CA 1
ATOM 5926 C C . GLU C 1 16 ? 93.486 30.087 96.320 1.00 28.65 16 GLU C C 1
ATOM 5927 O O . GLU C 1 16 ? 93.728 31.167 96.859 1.00 22.54 16 GLU C O 1
ATOM 5939 N N . SER C 1 17 ? 94.116 29.692 95.225 1.00 23.25 17 SER C N 1
ATOM 5940 C CA . SER C 1 17 ? 95.163 30.514 94.649 1.00 23.11 17 SER C CA 1
ATOM 5941 C C . SER C 1 17 ? 94.569 31.789 94.024 1.00 18.51 17 SER C C 1
ATOM 5942 O O . SER C 1 17 ? 95.178 32.848 94.101 1.00 20.21 17 SER C O 1
ATOM 5950 N N . VAL C 1 18 ? 93.384 31.702 93.437 1.00 17.35 18 VAL C N 1
ATOM 5951 C CA . VAL C 1 18 ? 92.707 32.894 92.931 1.00 16.15 18 VAL C CA 1
ATOM 5952 C C . VAL C 1 18 ? 92.423 33.896 94.050 1.00 26.38 18 VAL C C 1
ATOM 5953 O O . VAL C 1 18 ? 92.594 35.106 93.884 1.00 19.00 18 VAL C O 1
ATOM 5966 N N . LEU C 1 19 ? 91.974 33.395 95.188 1.00 16.77 19 LEU C N 1
ATOM 5967 C CA . LEU C 1 19 ? 91.672 34.275 96.312 1.00 17.69 19 LEU C CA 1
ATOM 5968 C C . LEU C 1 19 ? 92.931 34.951 96.822 1.00 22.78 19 LEU C C 1
ATOM 5969 O O . LEU C 1 19 ? 92.907 36.131 97.146 1.00 18.92 19 LEU C O 1
ATOM 5985 N N . ARG C 1 20 ? 94.026 34.189 96.903 1.00 16.12 20 ARG C N 1
ATOM 5986 C CA . ARG C 1 20 ? 95.301 34.717 97.368 1.00 16.68 20 ARG C CA 1
ATOM 5987 C C . ARG C 1 20 ? 95.800 35.781 96.429 1.00 16.21 20 ARG C C 1
ATOM 5988 O O . ARG C 1 20 ? 96.370 36.762 96.863 1.00 16.31 20 ARG C O 1
ATOM 6009 N N . ARG C 1 21 ? 95.578 35.591 95.130 1.00 16.34 21 ARG C N 1
ATOM 6010 C CA . ARG C 1 21 ? 96.081 36.550 94.168 1.00 15.60 21 ARG C CA 1
ATOM 6011 C C . ARG C 1 21 ? 95.279 37.865 94.264 1.00 23.89 21 ARG C C 1
ATOM 6012 O O . ARG C 1 21 ? 95.831 38.940 94.097 1.00 19.88 21 ARG C O 1
ATOM 6033 N N . ILE C 1 22 ? 93.985 37.799 94.561 1.00 18.33 22 ILE C N 1
ATOM 6034 C CA . ILE C 1 22 ? 93.220 39.026 94.786 1.00 15.66 22 ILE C CA 1
ATOM 6035 C C . ILE C 1 22 ? 93.731 39.740 96.019 1.00 14.33 22 ILE C C 1
ATOM 6036 O O . ILE C 1 22 ? 93.931 40.941 96.002 1.00 16.56 22 ILE C O 1
ATOM 6052 N N A THR C 1 23 ? 93.956 38.978 97.074 0.65 14.83 23 THR C N 1
ATOM 6053 N N B THR C 1 23 ? 93.975 39.011 97.103 0.35 14.84 23 THR C N 1
ATOM 6054 C CA A THR C 1 23 ? 94.402 39.541 98.321 0.65 17.55 23 THR C CA 1
ATOM 6055 C CA B THR C 1 23 ? 94.398 39.680 98.325 0.35 19.50 23 THR C CA 1
ATOM 6056 C C A THR C 1 23 ? 95.755 40.245 98.137 0.65 23.20 23 THR C C 1
ATOM 6057 C C B THR C 1 23 ? 95.778 40.297 98.129 0.35 22.32 23 THR C C 1
ATOM 6058 O O A THR C 1 23 ? 95.974 41.316 98.682 0.65 19.48 23 THR C O 1
ATOM 6059 O O B THR C 1 23 ? 96.054 41.355 98.680 0.35 20.82 23 THR C O 1
ATOM 6080 N N . ALA C 1 24 ? 96.637 39.669 97.328 1.00 19.13 24 ALA C N 1
ATOM 6081 C CA . ALA C 1 24 ? 97.945 40.262 97.084 1.00 19.15 24 ALA C CA 1
ATOM 6082 C C . ALA C 1 24 ? 97.783 41.634 96.444 1.00 19.72 24 ALA C C 1
ATOM 6083 O O . ALA C 1 24 ? 98.518 42.565 96.779 1.00 20.20 24 ALA C O 1
ATOM 6091 N N . ARG C 1 25 ? 96.823 41.762 95.528 1.00 16.00 25 ARG C N 1
ATOM 6092 C CA . ARG C 1 25 ? 96.576 43.034 94.869 1.00 15.09 25 ARG C CA 1
ATOM 6093 C C . ARG C 1 25 ? 96.038 44.094 95.820 1.00 21.47 25 ARG C C 1
ATOM 6094 O O . ARG C 1 25 ? 96.381 45.279 95.718 1.00 18.78 25 ARG C O 1
ATOM 6115 N N . ILE C 1 26 ? 95.156 43.672 96.714 1.00 17.82 26 ILE C N 1
ATOM 6116 C CA . ILE C 1 26 ? 94.655 44.577 97.754 1.00 17.53 26 ILE C CA 1
ATOM 6117 C C . ILE C 1 26 ? 95.819 45.080 98.609 1.00 21.83 26 ILE C C 1
ATOM 6118 O O . ILE C 1 26 ? 95.994 46.277 98.803 1.00 23.50 26 ILE C O 1
ATOM 6134 N N . ARG C 1 27 ? 96.664 44.159 99.050 1.00 22.14 27 ARG C N 1
ATOM 6135 C CA . ARG C 1 27 ? 97.789 44.482 99.926 1.00 21.53 27 ARG C CA 1
ATOM 6136 C C . ARG C 1 27 ? 98.813 45.393 99.273 1.00 19.87 27 ARG C C 1
ATOM 6137 O O . ARG C 1 27 ? 99.483 46.173 99.954 1.00 25.47 27 ARG C O 1
ATOM 6158 N N . GLN C 1 28 ? 98.936 45.303 97.953 1.00 19.21 28 GLN C N 1
ATOM 6159 C CA . GLN C 1 28 ? 99.831 46.180 97.199 1.00 21.65 28 GLN C CA 1
ATOM 6160 C C . GLN C 1 28 ? 99.209 47.564 96.885 1.00 19.16 28 GLN C C 1
ATOM 6161 O O . GLN C 1 28 ? 99.828 48.376 96.196 1.00 21.20 28 GLN C O 1
ATOM 6175 N N . SER C 1 29 ? 97.993 47.792 97.376 1.00 22.75 29 SER C N 1
ATOM 6176 C CA . SER C 1 29 ? 97.244 49.039 97.188 1.00 27.93 29 SER C CA 1
ATOM 6177 C C . SER C 1 29 ? 96.937 49.404 95.734 1.00 20.76 29 SER C C 1
ATOM 6178 O O . SER C 1 29 ? 96.902 50.579 95.367 1.00 21.57 29 SER C O 1
ATOM 6186 N N . LEU C 1 30 ? 96.685 48.399 94.903 1.00 19.87 30 LEU C N 1
ATOM 6187 C CA . LEU C 1 30 ? 96.221 48.671 93.545 1.00 15.93 30 LEU C CA 1
ATOM 6188 C C . LEU C 1 30 ? 94.855 49.351 93.565 1.00 20.54 30 LEU C C 1
ATOM 6189 O O . LEU C 1 30 ? 94.051 49.144 94.481 1.00 19.59 30 LEU C O 1
ATOM 6205 N N . GLU C 1 31 ? 94.632 50.199 92.572 1.00 19.97 31 GLU C N 1
ATOM 6206 C CA . GLU C 1 31 ? 93.326 50.802 92.332 1.00 19.44 31 GLU C CA 1
ATOM 6207 C C . GLU C 1 31 ? 92.317 49.688 92.121 1.00 16.80 31 GLU C C 1
ATOM 6208 O O . GLU C 1 31 ? 92.628 48.662 91.514 1.00 19.51 31 GLU C O 1
ATOM 6220 N N . LEU C 1 32 ? 91.117 49.880 92.649 1.00 22.29 32 LEU C N 1
ATOM 6221 C CA . LEU C 1 32 ? 90.087 48.868 92.568 1.00 19.11 32 LEU C CA 1
ATOM 6222 C C . LEU C 1 32 ? 89.843 48.420 91.125 1.00 16.29 32 LEU C C 1
ATOM 6223 O O . LEU C 1 32 ? 89.706 47.231 90.847 1.00 16.92 32 LEU C O 1
ATOM 6239 N N . GLU C 1 33 ? 89.813 49.364 90.204 1.00 16.06 33 GLU C N 1
ATOM 6240 C CA . GLU C 1 33 ? 89.571 49.008 88.790 1.00 20.98 33 GLU C CA 1
ATOM 6241 C C . GLU C 1 33 ? 90.629 48.036 88.276 1.00 22.31 33 GLU C C 1
ATOM 6242 O O . GLU C 1 33 ? 90.310 47.107 87.532 1.00 21.15 33 GLU C O 1
ATOM 6254 N N . ASP C 1 34 ? 91.873 48.214 88.717 1.00 22.96 34 ASP C N 1
ATOM 6255 C CA . ASP C 1 34 ? 92.946 47.304 88.306 1.00 22.79 34 ASP C CA 1
ATOM 6256 C C . ASP C 1 34 ? 92.853 45.955 88.994 1.00 22.64 34 ASP C C 1
ATOM 6257 O O . ASP C 1 34 ? 93.186 44.931 88.400 1.00 25.47 34 ASP C O 1
ATOM 6266 N N . ILE C 1 35 ? 92.413 45.935 90.250 1.00 19.98 35 ILE C N 1
ATOM 6267 C CA . ILE C 1 35 ? 92.187 44.668 90.911 1.00 17.88 35 ILE C CA 1
ATOM 6268 C C . ILE C 1 35 ? 91.117 43.870 90.178 1.00 26.00 35 ILE C C 1
ATOM 6269 O O . ILE C 1 35 ? 91.238 42.665 89.997 1.00 23.22 35 ILE C O 1
ATOM 6285 N N . ILE C 1 36 ? 90.048 44.549 89.785 1.00 19.35 36 ILE C N 1
ATOM 6286 C CA . ILE C 1 36 ? 88.924 43.878 89.139 1.00 18.56 36 ILE C CA 1
ATOM 6287 C C . ILE C 1 36 ? 89.302 43.364 87.752 1.00 19.92 36 ILE C C 1
ATOM 6288 O O . ILE C 1 36 ? 88.956 42.242 87.398 1.00 23.22 36 ILE C O 1
ATOM 6304 N N . THR C 1 37 ? 90.026 44.173 86.999 1.00 16.50 37 THR C N 1
ATOM 6305 C CA . THR C 1 37 ? 90.472 43.797 85.644 1.00 19.04 37 THR C CA 1
ATOM 6306 C C . THR C 1 37 ? 91.370 42.574 85.685 1.00 31.00 37 THR C C 1
ATOM 6307 O O . THR C 1 37 ? 91.128 41.584 84.983 1.00 22.32 37 THR C O 1
ATOM 6318 N N . ALA C 1 38 ? 92.365 42.593 86.555 1.00 23.37 38 ALA C N 1
ATOM 6319 C CA . ALA C 1 38 ? 93.326 41.486 86.599 1.00 24.52 38 ALA C CA 1
ATOM 6320 C C . ALA C 1 38 ? 92.686 40.208 87.083 1.00 23.90 38 ALA C C 1
ATOM 6321 O O . ALA C 1 38 ? 93.101 39.113 86.703 1.00 26.98 38 ALA C O 1
ATOM 6328 N N . THR C 1 39 ? 91.619 40.335 87.856 1.00 21.39 39 THR C N 1
ATOM 6329 C CA . THR C 1 39 ? 91.016 39.190 88.485 1.00 23.92 39 THR C CA 1
ATOM 6330 C C . THR C 1 39 ? 90.175 38.387 87.506 1.00 28.10 39 THR C C 1
ATOM 6331 O O . THR C 1 39 ? 90.110 37.167 87.596 1.00 21.28 39 THR C O 1
ATOM 6342 N N . THR C 1 40 ? 89.497 39.048 86.580 1.00 26.42 40 THR C N 1
ATOM 6343 C CA A THR C 1 40 ? 88.609 38.308 85.695 0.66 22.75 40 THR C CA 1
ATOM 6344 C CA B THR C 1 40 ? 88.607 38.357 85.664 0.34 22.98 40 THR C CA 1
ATOM 6345 C C . THR C 1 40 ? 89.385 37.291 84.864 1.00 16.74 40 THR C C 1
ATOM 6346 O O . THR C 1 40 ? 88.881 36.193 84.595 1.00 23.03 40 THR C O 1
ATOM 6367 N N . ALA C 1 41 ? 90.628 37.587 84.480 1.00 19.54 41 ALA C N 1
ATOM 6368 C CA . ALA C 1 41 ? 91.398 36.616 83.681 1.00 23.66 41 ALA C CA 1
ATOM 6369 C C . ALA C 1 41 ? 91.729 35.348 84.464 1.00 31.37 41 ALA C C 1
ATOM 6370 O O . ALA C 1 41 ? 91.729 34.242 83.928 1.00 21.99 41 ALA C O 1
ATOM 6377 N N . GLU C 1 42 ? 92.047 35.520 85.737 1.00 26.54 42 GLU C N 1
ATOM 6378 C CA . GLU C 1 42 ? 92.363 34.381 86.589 1.00 19.87 42 GLU C CA 1
ATOM 6379 C C . GLU C 1 42 ? 91.081 33.592 86.856 1.00 19.95 42 GLU C C 1
ATOM 6380 O O . GLU C 1 42 ? 91.081 32.376 86.885 1.00 20.45 42 GLU C O 1
ATOM 6392 N N . VAL C 1 43 ? 89.966 34.278 86.981 1.00 17.82 43 VAL C N 1
ATOM 6393 C CA . VAL C 1 43 ? 88.706 33.555 87.179 1.00 13.92 43 VAL C CA 1
ATOM 6394 C C . VAL C 1 43 ? 88.332 32.730 85.949 1.00 15.32 43 VAL C C 1
ATOM 6395 O O . VAL C 1 43 ? 87.881 31.581 86.061 1.00 20.63 43 VAL C O 1
ATOM 6408 N N . ARG C 1 44 ? 88.548 33.280 84.763 1.00 14.54 44 ARG C N 1
ATOM 6409 C CA . ARG C 1 44 ? 88.174 32.559 83.548 1.00 17.34 44 ARG C CA 1
ATOM 6410 C C . ARG C 1 44 ? 89.003 31.303 83.441 1.00 20.32 44 ARG C C 1
ATOM 6411 O O . ARG C 1 44 ? 88.501 30.243 83.089 1.00 22.34 44 ARG C O 1
ATOM 6432 N N . ALA C 1 45 ? 90.286 31.427 83.764 1.00 21.20 45 ALA C N 1
ATOM 6433 C CA . ALA C 1 45 ? 91.174 30.291 83.694 1.00 24.49 45 ALA C CA 1
ATOM 6434 C C . ALA C 1 45 ? 90.715 29.208 84.661 1.00 26.83 45 ALA C C 1
ATOM 6435 O O . ALA C 1 45 ? 90.775 28.023 84.353 1.00 24.70 45 ALA C O 1
ATOM 6442 N N . LEU C 1 46 ? 90.242 29.615 85.833 1.00 22.87 46 LEU C N 1
ATOM 6443 C CA . LEU C 1 46 ? 89.749 28.658 86.825 1.00 22.83 46 LEU C CA 1
ATOM 6444 C C . LEU C 1 46 ? 88.511 27.918 86.351 1.00 21.93 46 LEU C C 1
ATOM 6445 O O . LEU C 1 46 ? 88.428 26.711 86.468 1.00 24.20 46 LEU C O 1
ATOM 6461 N N . LEU C 1 47 ? 87.542 28.647 85.821 1.00 19.93 47 LEU C N 1
ATOM 6462 C CA . LEU C 1 47 ? 86.270 28.053 85.432 1.00 21.16 47 LEU C CA 1
ATOM 6463 C C . LEU C 1 47 ? 86.319 27.409 84.058 1.00 28.82 47 LEU C C 1
ATOM 6464 O O . LEU C 1 47 ? 85.571 26.476 83.779 1.00 21.62 47 LEU C O 1
ATOM 6480 N N . GLY C 1 48 ? 87.212 27.909 83.206 1.00 19.77 48 GLY C N 1
ATOM 6481 C CA . GLY C 1 48 ? 87.439 27.320 81.899 1.00 26.16 48 GLY C CA 1
ATOM 6482 C C . GLY C 1 48 ? 86.406 27.663 80.837 1.00 22.77 48 GLY C C 1
ATOM 6483 O O . GLY C 1 48 ? 86.367 27.058 79.763 1.00 24.15 48 GLY C O 1
ATOM 6487 N N . THR C 1 49 ? 85.587 28.654 81.121 1.00 17.29 49 THR C N 1
ATOM 6488 C CA . THR C 1 49 ? 84.500 29.028 80.235 1.00 18.60 49 THR C CA 1
ATOM 6489 C C . THR C 1 49 ? 84.946 30.066 79.210 1.00 21.58 49 THR C C 1
ATOM 6490 O O . THR C 1 49 ? 86.000 30.701 79.373 1.00 19.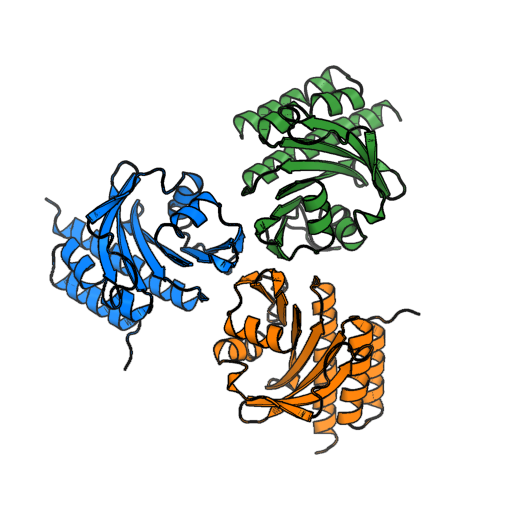30 49 THR C O 1
ATOM 6501 N N . ASP C 1 50 ? 84.130 30.277 78.180 1.00 18.17 50 ASP C N 1
ATOM 6502 C CA . ASP C 1 50 ? 84.541 31.112 77.054 1.00 15.58 50 ASP C CA 1
ATOM 6503 C C . ASP C 1 50 ? 84.613 32.594 77.376 1.00 14.35 50 ASP C C 1
ATOM 6504 O O . ASP C 1 50 ? 85.387 33.290 76.756 1.00 17.98 50 ASP C O 1
ATOM 6513 N N . ARG C 1 51 ? 83.775 33.074 78.302 1.00 16.57 51 ARG C N 1
ATOM 6514 C CA . ARG C 1 51 ? 83.692 34.514 78.594 1.00 19.60 51 ARG C CA 1
ATOM 6515 C C . ARG C 1 51 ? 83.264 34.709 80.036 1.00 19.83 51 ARG C C 1
ATOM 6516 O O . ARG C 1 51 ? 82.219 34.205 80.443 1.00 18.29 51 ARG C O 1
ATOM 6537 N N . VAL C 1 52 ? 84.104 35.403 80.812 1.00 13.12 52 VAL C N 1
ATOM 6538 C CA . VAL C 1 52 ? 83.783 35.782 82.188 1.00 14.73 52 VAL C CA 1
ATOM 6539 C C . VAL C 1 52 ? 83.819 37.295 82.243 1.00 17.13 52 VAL C C 1
ATOM 6540 O O . VAL C 1 52 ? 84.715 37.911 81.680 1.00 14.70 52 VAL C O 1
ATOM 6553 N N . MET C 1 53 ? 82.817 37.882 82.888 1.00 15.81 53 MET C N 1
ATOM 6554 C CA . MET C 1 53 ? 82.680 39.341 82.975 1.00 13.34 53 MET C CA 1
ATOM 6555 C C . MET C 1 53 ? 82.338 39.765 84.382 1.00 18.21 53 MET C C 1
ATOM 6556 O O . MET C 1 53 ? 81.721 39.007 85.127 1.00 18.22 53 MET C O 1
ATOM 6570 N N . ILE C 1 54 ? 82.742 40.981 84.743 1.00 17.70 54 ILE C N 1
ATOM 6571 C CA . ILE C 1 54 ? 82.200 41.612 85.930 1.00 15.69 54 ILE C CA 1
ATOM 6572 C C . ILE C 1 54 ? 81.359 42.794 85.455 1.00 16.40 54 ILE C C 1
ATOM 6573 O O . ILE C 1 54 ? 81.790 43.614 84.627 1.00 15.39 54 ILE C O 1
ATOM 6589 N N . TYR C 1 55 ? 80.131 42.809 85.937 1.00 17.37 55 TYR C N 1
ATOM 6590 C CA . TYR C 1 55 ? 79.092 43.754 85.554 1.00 15.30 55 TYR C CA 1
ATOM 6591 C C . TYR C 1 55 ? 78.854 44.662 86.754 1.00 19.41 55 TYR C C 1
ATOM 6592 O O . TYR C 1 55 ? 78.651 44.164 87.839 1.00 21.99 55 TYR C O 1
ATOM 6610 N N . LYS C 1 56 ? 78.888 45.971 86.567 1.00 17.14 56 LYS C N 1
ATOM 6611 C CA . LYS C 1 56 ? 78.730 46.899 87.683 1.00 14.85 56 LYS C CA 1
ATOM 6612 C C . LYS C 1 56 ? 77.427 47.676 87.509 1.00 18.79 56 LYS C C 1
ATOM 6613 O O . LYS C 1 56 ? 77.163 48.253 86.440 1.00 17.87 56 LYS C O 1
ATOM 6632 N N . PHE C 1 57 ? 76.599 47.693 88.550 1.00 17.45 57 PHE C N 1
ATOM 6633 C CA . PHE C 1 57 ? 75.311 48.387 88.468 1.00 17.35 57 PHE C CA 1
ATOM 6634 C C . PHE C 1 57 ? 75.468 49.900 88.621 1.00 22.06 57 PHE C C 1
ATOM 6635 O O . PHE C 1 57 ? 76.286 50.375 89.409 1.00 23.02 57 PHE C O 1
ATOM 6652 N N . HIS C 1 58 ? 74.685 50.630 87.826 1.00 22.94 58 HIS C N 1
ATOM 6653 C CA . HIS C 1 58 ? 74.452 52.061 88.007 1.00 28.52 58 HIS C CA 1
ATOM 6654 C C . HIS C 1 58 ? 73.311 52.257 89.010 1.00 27.27 58 HIS C C 1
ATOM 6655 O O . HIS C 1 58 ? 72.512 51.351 89.233 1.00 32.69 58 HIS C O 1
ATOM 6669 N N . PRO C 1 59 ? 73.196 53.453 89.586 1.00 30.70 59 PRO C N 1
ATOM 6670 C CA . PRO C 1 59 ? 72.106 53.704 90.532 1.00 33.59 59 PRO C CA 1
ATOM 6671 C C . PRO C 1 59 ? 70.696 53.396 90.002 1.00 41.15 59 PRO C C 1
ATOM 6672 O O . PRO C 1 59 ? 69.854 52.945 90.782 1.00 43.62 59 PRO C O 1
ATOM 6683 N N . ASP C 1 60 ? 70.440 53.617 88.712 1.00 35.70 60 ASP C N 1
ATOM 6684 C CA . ASP C 1 60 ? 69.100 53.396 88.173 1.00 38.41 60 ASP C CA 1
ATOM 6685 C C . ASP C 1 60 ? 68.832 51.920 87.829 1.00 35.07 60 ASP C C 1
ATOM 6686 O O . ASP C 1 60 ? 67.777 51.592 87.302 1.00 42.73 60 ASP C O 1
ATOM 6695 N N . GLY C 1 61 ? 69.790 51.040 88.116 1.00 30.61 61 GLY C N 1
ATOM 6696 C CA . GLY C 1 61 ? 69.605 49.610 87.914 1.00 33.09 61 GLY C CA 1
ATOM 6697 C C . GLY C 1 61 ? 70.145 49.077 86.589 1.00 26.39 61 GLY C C 1
ATOM 6698 O O . GLY C 1 61 ? 70.257 47.860 86.384 1.00 27.43 61 GLY C O 1
ATOM 6702 N N . SER C 1 62 ? 70.448 49.988 85.672 1.00 27.54 62 SER C N 1
ATOM 6703 C CA . SER C 1 62 ? 71.215 49.637 84.486 1.00 23.92 62 SER C CA 1
ATOM 6704 C C . SER C 1 62 ? 72.608 49.306 84.930 1.00 20.22 62 SER C C 1
ATOM 6705 O O . SER C 1 62 ? 72.953 49.425 86.102 1.00 21.63 62 SER C O 1
ATOM 6713 N N . GLY C 1 63 ? 73.436 48.893 83.992 1.00 21.75 63 GLY C N 1
ATOM 6714 C CA . GLY C 1 63 ? 74.783 48.539 84.348 1.00 20.92 63 GLY C CA 1
ATOM 6715 C C . GLY C 1 63 ? 75.729 48.459 83.175 1.00 21.88 63 GLY C C 1
ATOM 6716 O O . GLY C 1 63 ? 75.328 48.648 82.031 1.00 26.78 63 GLY C O 1
ATOM 6720 N N . GLN C 1 64 ? 76.990 48.168 83.489 1.00 19.14 64 GLN C N 1
ATOM 6721 C CA . GLN C 1 64 ? 78.062 48.171 82.512 1.00 19.30 64 GLN C CA 1
ATOM 6722 C C . GLN C 1 64 ? 79.045 47.009 82.727 1.00 15.68 64 GLN C C 1
ATOM 6723 O O . GLN C 1 64 ? 79.388 46.629 83.866 1.00 17.65 64 GLN C O 1
ATOM 6737 N N . VAL C 1 65 ? 79.496 46.420 81.629 1.00 17.19 65 VAL C N 1
ATOM 6738 C CA . VAL C 1 65 ? 80.538 45.426 81.711 1.00 17.37 65 VAL C CA 1
ATOM 6739 C C . VAL C 1 65 ? 81.851 46.170 81.905 1.00 17.13 65 VAL C C 1
ATOM 6740 O O . VAL C 1 65 ? 82.294 46.898 81.019 1.00 19.60 65 VAL C O 1
ATOM 6753 N N . ILE C 1 66 ? 82.454 46.032 83.084 1.00 17.16 66 ILE C N 1
ATOM 6754 C CA . ILE C 1 66 ? 83.661 46.808 83.398 1.00 16.21 66 ILE C CA 1
ATOM 6755 C C . ILE C 1 66 ? 84.920 45.967 83.343 1.00 18.55 66 ILE C C 1
ATOM 6756 O O . ILE C 1 66 ? 86.017 46.503 83.397 1.00 17.75 66 ILE C O 1
ATOM 6772 N N . ALA C 1 67 ? 84.769 44.644 83.265 1.00 18.91 67 ALA C N 1
ATOM 6773 C CA . ALA C 1 67 ? 85.916 43.756 83.063 1.00 14.92 67 ALA C CA 1
ATOM 6774 C C . ALA C 1 67 ? 85.472 42.481 82.362 1.00 21.73 67 ALA C C 1
ATOM 6775 O O . ALA C 1 67 ? 84.345 42.011 82.566 1.00 20.23 67 ALA C O 1
ATOM 6782 N N . GLU C 1 68 ? 86.376 41.910 81.574 1.00 19.62 68 GLU C N 1
ATOM 6783 C CA . GLU C 1 68 ? 86.045 40.782 80.729 1.00 16.71 68 GLU C CA 1
ATOM 6784 C C . GLU C 1 68 ? 87.299 39.997 80.339 1.00 19.74 68 GLU C C 1
ATOM 6785 O O . GLU C 1 68 ? 88.354 40.582 80.037 1.00 18.41 68 GLU C O 1
ATOM 6797 N N . SER C 1 69 ? 87.183 38.674 80.363 1.00 15.91 69 SER C N 1
ATOM 6798 C CA . SER C 1 69 ? 88.214 37.806 79.825 1.00 21.45 69 SER C CA 1
ATOM 6799 C C . SER C 1 69 ? 87.573 36.734 78.958 1.00 13.85 69 SER C C 1
ATOM 6800 O O . SER C 1 69 ? 86.623 36.066 79.357 1.00 16.66 69 SER C O 1
ATOM 6808 N N . ILE C 1 70 ? 88.074 36.630 77.737 1.00 14.70 70 ILE C N 1
ATOM 6809 C CA . ILE C 1 70 ? 87.549 35.709 76.755 1.00 16.63 70 ILE C CA 1
ATOM 6810 C C . ILE C 1 70 ? 88.641 34.763 76.284 1.00 20.08 70 ILE C C 1
ATOM 6811 O O . ILE C 1 70 ? 89.780 35.157 76.096 1.00 22.80 70 ILE C O 1
ATOM 6827 N N . HIS C 1 71 ? 88.267 33.511 76.083 1.00 16.83 71 HIS C N 1
ATOM 6828 C CA . HIS C 1 71 ? 89.170 32.493 75.572 1.00 18.83 71 HIS C CA 1
ATOM 6829 C C . HIS C 1 71 ? 89.219 32.500 74.045 1.00 19.66 71 HIS C C 1
ATOM 6830 O O . HIS C 1 71 ? 88.234 32.185 73.419 1.00 23.04 71 HIS C O 1
ATOM 6844 N N . GLU C 1 72 ? 90.364 32.840 73.467 1.00 20.10 72 GLU C N 1
ATOM 6845 C CA . GLU C 1 72 ? 90.596 32.697 72.022 1.00 20.97 72 GLU C CA 1
ATOM 6846 C C . GLU C 1 72 ? 89.523 33.371 71.170 1.00 23.80 72 GLU C C 1
ATOM 6847 O O . GLU C 1 72 ? 89.093 32.816 70.158 1.00 25.71 72 GLU C O 1
ATOM 6859 N N . ASN C 1 73 ? 89.105 34.566 71.588 1.00 23.80 73 ASN C N 1
ATOM 6860 C CA . ASN C 1 73 ? 88.103 35.333 70.839 1.00 25.28 73 ASN C CA 1
ATOM 6861 C C . ASN C 1 73 ? 86.876 34.512 70.527 1.00 19.72 73 ASN C C 1
ATOM 6862 O O . ASN C 1 73 ? 86.259 34.692 69.483 1.00 19.91 73 ASN C O 1
ATOM 6873 N N . ARG C 1 74 ? 86.498 33.598 71.406 1.00 18.38 74 ARG C N 1
ATOM 6874 C CA . ARG C 1 74 ? 85.462 32.658 71.005 1.00 19.65 74 ARG C CA 1
ATOM 6875 C C . ARG C 1 74 ? 84.108 33.326 70.922 1.00 17.64 74 ARG C C 1
ATOM 6876 O O . ARG C 1 74 ? 83.298 32.963 70.068 1.00 20.09 74 ARG C O 1
ATOM 6897 N N . LEU C 1 75 ? 83.905 34.350 71.745 1.00 17.25 75 LEU C N 1
ATOM 6898 C CA . LEU C 1 75 ? 82.683 35.153 71.695 1.00 16.65 75 LEU C CA 1
ATOM 6899 C C . LEU C 1 75 ? 83.083 36.610 71.615 1.00 17.48 75 LEU C C 1
ATOM 6900 O O . LEU C 1 75 ? 84.198 36.953 71.987 1.00 19.22 75 LEU C O 1
ATOM 6916 N N . PRO C 1 76 ? 82.206 37.469 71.087 1.00 18.59 76 PRO C N 1
ATOM 6917 C CA . PRO C 1 76 ? 82.567 38.882 70.981 1.00 18.02 76 PRO C CA 1
ATOM 6918 C C . PRO C 1 76 ? 82.733 39.544 72.325 1.00 16.97 76 PRO C C 1
ATOM 6919 O O . PRO C 1 76 ? 82.198 39.109 73.337 1.00 19.42 76 PRO C O 1
ATOM 6930 N N . SER C 1 77 ? 83.455 40.648 72.303 1.00 20.30 77 SER C N 1
ATOM 6931 C CA . SER C 1 77 ? 83.722 41.403 73.514 1.00 22.39 77 SER C CA 1
ATOM 6932 C C . SER C 1 77 ? 82.556 42.313 73.869 1.00 17.96 77 SER C C 1
ATOM 6933 O O . SER C 1 77 ? 82.008 43.022 73.001 1.00 21.92 77 SER C O 1
ATOM 6941 N N . LEU C 1 78 ? 82.147 42.254 75.130 1.00 19.84 78 LEU C N 1
ATOM 6942 C CA . LEU C 1 78 ? 81.067 43.104 75.624 1.00 18.85 78 LEU C CA 1
ATOM 6943 C C . LEU C 1 78 ? 81.618 44.185 76.548 1.00 20.68 78 LEU C C 1
ATOM 6944 O O . LEU C 1 78 ? 80.852 44.980 77.082 1.00 21.48 78 LEU C O 1
ATOM 6960 N N . LEU C 1 79 ? 82.940 44.251 76.688 1.00 22.33 79 LEU C N 1
ATOM 6961 C CA . LEU C 1 79 ? 83.564 45.210 77.576 1.00 20.78 79 LEU C CA 1
ATOM 6962 C C . LEU C 1 79 ? 83.126 46.638 77.251 1.00 21.50 79 LEU C C 1
ATOM 6963 O O . LEU C 1 79 ? 83.118 47.063 76.078 1.00 21.04 79 LEU C O 1
ATOM 6979 N N . GLY C 1 80 ? 82.759 47.393 78.282 1.00 21.01 80 GLY C N 1
ATOM 6980 C CA . GLY C 1 80 ? 82.359 48.776 78.091 1.00 22.41 80 GLY C CA 1
ATOM 6981 C C . GLY C 1 80 ? 80.898 48.940 77.721 1.00 26.10 80 GLY C C 1
ATOM 6982 O O . GLY C 1 80 ? 80.382 50.054 77.721 1.00 29.66 80 GLY C O 1
ATOM 6986 N N . LEU C 1 81 ? 80.217 47.859 77.360 1.00 25.22 81 LEU C N 1
ATOM 6987 C CA . LEU C 1 81 ? 78.821 48.012 76.946 1.00 22.65 81 LEU C CA 1
ATOM 6988 C C . LEU C 1 81 ? 77.915 48.209 78.157 1.00 27.62 81 LEU C C 1
ATOM 6989 O O . LEU C 1 81 ? 78.146 47.634 79.230 1.00 25.39 81 LEU C O 1
ATOM 7005 N N . ASN C 1 82 ? 76.889 49.037 77.954 1.00 30.74 82 ASN C N 1
ATOM 7006 C CA . ASN C 1 82 ? 75.850 49.278 78.953 1.00 26.00 82 ASN C CA 1
ATOM 7007 C C . ASN C 1 82 ? 74.594 48.487 78.651 1.00 31.73 82 ASN C C 1
ATOM 7008 O O . ASN C 1 82 ? 74.203 48.340 77.496 1.00 27.85 82 ASN C O 1
ATOM 7019 N N . PHE C 1 83 ? 73.938 47.996 79.692 1.00 23.86 83 PHE C N 1
ATOM 7020 C CA . PHE C 1 83 ? 72.679 47.297 79.510 1.00 24.48 83 PHE C CA 1
ATOM 7021 C C . PHE C 1 83 ? 71.606 47.908 80.402 1.00 23.17 83 PHE C C 1
ATOM 7022 O O . PHE C 1 83 ? 71.886 48.291 81.535 1.00 24.03 83 PHE C O 1
ATOM 7039 N N . PRO C 1 84 ? 70.370 47.985 79.900 1.00 27.57 84 PRO C N 1
ATOM 7040 C CA . PRO C 1 84 ? 69.297 48.660 80.638 1.00 26.06 84 PRO C CA 1
ATOM 7041 C C . PRO C 1 84 ? 68.802 47.882 81.857 1.00 27.68 84 PRO C C 1
ATOM 7042 O O . PRO C 1 84 ? 69.011 46.669 81.970 1.00 28.97 84 PRO C O 1
ATOM 7053 N N . ALA C 1 85 ? 68.158 48.600 82.766 1.00 28.28 85 ALA C N 1
ATOM 7054 C CA . ALA C 1 85 ? 67.584 48.005 83.965 1.00 27.08 85 ALA C CA 1
ATOM 7055 C C . ALA C 1 85 ? 66.611 46.896 83.604 1.00 26.59 85 ALA C C 1
ATOM 7056 O O . ALA C 1 85 ? 66.538 45.888 84.294 1.00 28.11 85 ALA C O 1
ATOM 7063 N N . ASP C 1 86 ? 65.872 47.086 82.513 1.00 28.20 86 ASP C N 1
ATOM 7064 C CA . ASP C 1 86 ? 64.823 46.152 82.112 1.00 27.36 86 ASP C CA 1
ATOM 7065 C C . ASP C 1 86 ? 65.338 44.752 81.783 1.00 23.04 86 ASP C C 1
ATOM 7066 O O . ASP C 1 86 ? 64.553 43.802 81.738 1.00 22.12 86 ASP C O 1
ATOM 7075 N N . ASP C 1 87 ? 66.638 44.612 81.546 1.00 21.08 87 ASP C N 1
ATOM 7076 C CA . ASP C 1 87 ? 67.199 43.297 81.239 1.00 21.75 87 ASP C CA 1
ATOM 7077 C C . ASP C 1 87 ? 67.099 42.364 82.448 1.00 23.56 87 ASP C C 1
ATOM 7078 O O . ASP C 1 87 ? 67.077 41.139 82.283 1.00 23.11 87 ASP C O 1
ATOM 7087 N N . ILE C 1 88 ? 67.048 42.956 83.644 1.00 25.59 88 ILE C N 1
ATOM 7088 C CA . ILE C 1 88 ? 66.860 42.221 84.891 1.00 23.73 88 ILE C CA 1
ATOM 7089 C C . ILE C 1 88 ? 65.595 42.763 85.561 1.00 26.08 88 ILE C C 1
ATOM 7090 O O . ILE C 1 88 ? 65.651 43.749 86.291 1.00 28.37 88 ILE C O 1
ATOM 7106 N N . PRO C 1 89 ? 64.442 42.112 85.323 1.00 29.38 89 PRO C N 1
ATOM 7107 C CA . PRO C 1 89 ? 63.164 42.613 85.843 1.00 28.16 89 PRO C CA 1
ATOM 7108 C C . PRO C 1 89 ? 63.087 42.528 87.358 1.00 28.16 89 PRO C C 1
ATOM 7109 O O . PRO C 1 89 ? 63.908 41.844 87.958 1.00 23.48 89 PRO C O 1
ATOM 7120 N N . PRO C 1 90 ? 62.104 43.200 87.967 1.00 27.60 90 PRO C N 1
ATOM 7121 C CA . PRO C 1 90 ? 61.986 43.264 89.430 1.00 25.48 90 PRO C CA 1
ATOM 7122 C C . PRO C 1 90 ? 62.027 41.896 90.141 1.00 31.21 90 PRO C C 1
ATOM 7123 O O . PRO C 1 90 ? 62.753 41.763 91.127 1.00 28.62 90 PRO C O 1
ATOM 7134 N N . GLN C 1 91 ? 61.307 40.895 89.645 1.00 30.72 91 GLN C N 1
ATOM 7135 C CA . GLN C 1 91 ? 61.319 39.592 90.314 1.00 37.01 91 GLN C CA 1
ATOM 7136 C C . GLN C 1 91 ? 62.729 39.048 90.436 1.00 34.19 91 GLN C C 1
ATOM 7137 O O . GLN C 1 91 ? 63.148 38.659 91.523 1.00 24.20 91 GLN C O 1
ATOM 7151 N N . ALA C 1 92 ? 63.458 39.056 89.324 1.00 22.42 92 ALA C N 1
ATOM 7152 C CA . ALA C 1 92 ? 64.831 38.566 89.290 1.00 29.63 92 ALA C CA 1
ATOM 7153 C C . ALA C 1 92 ? 65.717 39.399 90.190 1.00 25.17 92 ALA C C 1
ATOM 7154 O O . ALA C 1 92 ? 66.559 38.864 90.903 1.00 25.45 92 ALA C O 1
ATOM 7161 N N . ARG C 1 93 ? 65.526 40.714 90.149 1.00 29.57 93 ARG C N 1
ATOM 7162 C CA . ARG C 1 93 ? 66.376 41.622 90.908 1.00 30.53 93 ARG C CA 1
ATOM 7163 C C . ARG C 1 93 ? 66.177 41.389 92.398 1.00 31.18 93 ARG C C 1
ATOM 7164 O O . ARG C 1 93 ? 67.135 41.359 93.164 1.00 31.46 93 ARG C O 1
ATOM 7185 N N . GLU C 1 94 ? 64.932 41.161 92.793 1.00 26.70 94 GLU C N 1
ATOM 7186 C CA . GLU C 1 94 ? 64.623 40.904 94.191 1.00 36.47 94 GLU C CA 1
ATOM 7187 C C . GLU C 1 94 ? 65.288 39.628 94.696 1.00 34.63 94 GLU C C 1
ATOM 7188 O O . GLU C 1 94 ? 65.680 39.558 95.856 1.00 37.72 94 GLU C O 1
ATOM 7200 N N . LEU C 1 95 ? 65.369 38.601 93.851 1.00 27.00 95 LEU C N 1
ATOM 7201 C CA . LEU C 1 95 ? 66.065 37.377 94.253 1.00 32.59 95 LEU C CA 1
ATOM 7202 C C . LEU C 1 95 ? 67.526 37.632 94.506 1.00 31.51 95 LEU C C 1
ATOM 7203 O O . LEU C 1 95 ? 68.108 37.053 95.425 1.00 31.29 95 LEU C O 1
ATOM 7219 N N . LEU C 1 96 ? 68.122 38.468 93.665 1.00 26.11 96 LEU C N 1
ATOM 7220 C CA . LEU C 1 96 ? 69.516 38.858 93.837 1.00 26.98 96 LEU C CA 1
ATOM 7221 C C . LEU C 1 96 ? 69.697 39.600 95.169 1.00 35.40 96 LEU C C 1
ATOM 7222 O O . LEU C 1 96 ? 70.559 39.246 95.967 1.00 33.19 96 LEU C O 1
ATOM 7238 N N . VAL C 1 97 ? 68.859 40.606 95.415 1.00 36.53 97 VAL C N 1
ATOM 7239 C CA . VAL C 1 97 ? 69.015 41.495 96.584 1.00 37.18 97 VAL C CA 1
ATOM 7240 C C . VAL C 1 97 ? 68.693 40.801 97.907 1.00 35.03 97 VAL C C 1
ATOM 7241 O O . VAL C 1 97 ? 69.443 40.930 98.865 1.00 42.14 97 VAL C O 1
ATOM 7254 N N . LYS C 1 98 ? 67.564 40.092 97.951 1.00 38.97 98 LYS C N 1
ATOM 7255 C CA . LYS C 1 98 ? 67.049 39.485 99.183 1.00 46.72 98 LYS C CA 1
ATOM 7256 C C . LYS C 1 98 ? 67.572 38.076 99.467 1.00 42.66 98 LYS C C 1
ATOM 7257 O O . LYS C 1 98 ? 67.779 37.724 100.619 1.00 40.65 98 LYS C O 1
ATOM 7276 N N . SER C 1 99 ? 67.793 37.266 98.437 1.00 32.22 99 SER C N 1
ATOM 7277 C CA . SER C 1 99 ? 68.274 35.905 98.663 1.00 34.23 99 SER C CA 1
ATOM 7278 C C . SER C 1 99 ? 69.727 35.698 98.236 1.00 33.73 99 SER C C 1
ATOM 7279 O O . SER C 1 99 ? 70.284 34.627 98.468 1.00 29.85 99 SER C O 1
ATOM 7287 N N . LYS C 1 100 ? 70.336 36.716 97.629 1.00 28.18 100 LYS C N 1
ATOM 7288 C CA . LYS C 1 100 ? 71.677 36.593 97.107 1.00 29.70 100 LYS C CA 1
ATOM 7289 C C . LYS C 1 100 ? 71.800 35.333 96.247 1.00 29.26 100 LYS C C 1
ATOM 7290 O O . LYS C 1 100 ? 72.771 34.586 96.335 1.00 23.84 100 LYS C O 1
ATOM 7309 N N . VAL C 1 101 ? 70.794 35.106 95.417 1.00 21.70 101 VAL C N 1
ATOM 7310 C CA . VAL C 1 101 ? 70.734 33.911 94.611 1.00 21.76 101 VAL C CA 1
ATOM 7311 C C . VAL C 1 101 ? 71.898 33.812 93.596 1.00 20.85 101 VAL C C 1
ATOM 7312 O O . VAL C 1 101 ? 72.323 34.819 93.019 1.00 18.72 101 VAL C O 1
ATOM 7325 N N . ARG C 1 102 ? 72.406 32.593 93.419 1.00 17.56 102 ARG C N 1
ATOM 7326 C CA . ARG C 1 102 ? 73.324 32.232 92.343 1.00 17.41 102 ARG C CA 1
ATOM 7327 C C . ARG C 1 102 ? 72.482 31.468 91.338 1.00 16.71 102 ARG C C 1
ATOM 7328 O O . ARG C 1 102 ? 71.653 30.660 91.737 1.00 18.18 102 ARG C O 1
ATOM 7349 N N . SER C 1 103 ? 72.674 31.733 90.048 1.00 16.20 103 SER C N 1
ATOM 7350 C CA . SER C 1 103 ? 71.800 31.176 89.016 1.00 19.16 103 SER C CA 1
ATOM 7351 C C . SER C 1 103 ? 72.574 30.499 87.907 1.00 16.44 103 SER C C 1
ATOM 7352 O O . SER C 1 103 ? 73.535 31.063 87.409 1.00 18.55 103 SER C O 1
ATOM 7360 N N . ILE C 1 104 ? 72.126 29.297 87.532 1.00 15.81 104 ILE C N 1
ATOM 7361 C CA . ILE C 1 104 ? 72.671 28.521 86.428 1.00 13.45 104 ILE C CA 1
ATOM 7362 C C . ILE C 1 104 ? 71.594 28.346 85.360 1.00 12.26 104 ILE C C 1
ATOM 7363 O O . ILE C 1 104 ? 70.610 27.686 85.624 1.00 16.44 104 ILE C O 1
ATOM 7379 N N . VAL C 1 105 ? 71.791 28.902 84.162 1.00 13.08 105 VAL C N 1
ATOM 7380 C CA . VAL C 1 105 ? 70.845 28.713 83.064 1.00 14.41 105 VAL C CA 1
ATOM 7381 C C . VAL C 1 105 ? 71.394 27.667 82.125 1.00 15.12 105 VAL C C 1
ATOM 7382 O O . VAL C 1 105 ? 72.523 27.765 81.672 1.00 13.94 105 VAL C O 1
ATOM 7395 N N . ASP C 1 106 ? 70.562 26.668 81.832 1.00 15.19 106 ASP C N 1
ATOM 7396 C CA . ASP C 1 106 ? 70.893 25.597 80.925 1.00 15.70 106 ASP C CA 1
ATOM 7397 C C . ASP C 1 106 ? 69.951 25.711 79.733 1.00 16.29 106 ASP C C 1
ATOM 7398 O O . ASP C 1 106 ? 68.778 25.313 79.784 1.00 16.32 106 ASP C O 1
ATOM 7407 N N . VAL C 1 107 ? 70.455 26.301 78.665 1.00 15.68 107 VAL C N 1
ATOM 7408 C CA . VAL C 1 107 ? 69.608 26.590 77.515 1.00 16.83 107 VAL C CA 1
ATOM 7409 C C . VAL C 1 107 ? 69.015 25.333 76.899 1.00 18.37 107 VAL C C 1
ATOM 7410 O O . VAL C 1 107 ? 67.826 25.318 76.527 1.00 17.42 107 VAL C O 1
ATOM 7423 N N . ALA C 1 108 ? 69.802 24.267 76.797 1.00 20.81 108 ALA C N 1
ATOM 7424 C CA . ALA C 1 108 ? 69.314 23.031 76.172 1.00 20.60 108 ALA C CA 1
ATOM 7425 C C . ALA C 1 108 ? 68.065 22.468 76.827 1.00 22.78 108 ALA C C 1
ATOM 7426 O O . ALA C 1 108 ? 67.206 21.976 76.132 1.00 18.06 108 ALA C O 1
ATOM 7433 N N . THR C 1 109 ? 67.972 22.517 78.147 1.00 15.42 109 THR C N 1
ATOM 7434 C CA . THR C 1 109 ? 66.801 21.988 78.866 1.00 14.67 109 THR C CA 1
ATOM 7435 C C . THR C 1 109 ? 65.744 23.055 79.151 1.00 16.50 109 THR C C 1
ATOM 7436 O O . THR C 1 109 ? 64.627 22.735 79.586 1.00 17.14 109 THR C O 1
ATOM 7447 N N . GLY C 1 110 ? 66.105 24.317 78.946 1.00 16.17 110 GLY C N 1
ATOM 7448 C CA . GLY C 1 110 ? 65.207 25.430 79.240 1.00 15.73 110 GLY C CA 1
ATOM 7449 C C . GLY C 1 110 ? 64.999 25.662 80.719 1.00 19.16 110 GLY C C 1
ATOM 7450 O O . GLY C 1 110 ? 63.962 26.203 81.125 1.00 15.43 110 GLY C O 1
ATOM 7454 N N . MET C 1 111 ? 65.983 25.263 81.523 1.00 16.18 111 MET C N 1
ATOM 7455 C CA . MET C 1 111 ? 65.867 25.327 82.975 1.00 15.78 111 MET C CA 1
ATOM 7456 C C . MET C 1 111 ? 66.886 26.294 83.587 1.00 16.02 111 MET C C 1
ATOM 7457 O O . MET C 1 111 ? 67.974 26.498 83.055 1.00 17.60 111 MET C O 1
ATOM 7471 N N . ILE C 1 112 ? 66.516 26.865 84.728 1.00 17.07 112 ILE C N 1
ATOM 7472 C CA . ILE C 1 112 ? 67.438 27.711 85.501 1.00 14.65 112 ILE C CA 1
ATOM 7473 C C . ILE C 1 112 ? 67.495 27.123 86.900 1.00 14.33 112 ILE C C 1
ATOM 7474 O O . ILE C 1 112 ? 66.466 26.750 87.462 1.00 15.29 112 ILE C O 1
ATOM 7490 N N . GLY C 1 113 ? 68.701 26.995 87.435 1.00 14.51 113 GLY C N 1
ATOM 7491 C CA . GLY C 1 113 ? 68.907 26.449 88.750 1.00 18.27 113 GLY C CA 1
ATOM 7492 C C . GLY C 1 113 ? 69.339 27.557 89.671 1.00 15.87 113 GLY C C 1
ATOM 7493 O O . GLY C 1 113 ? 70.263 28.303 89.343 1.00 19.24 113 GLY C O 1
ATOM 7497 N N . GLN C 1 114 ? 68.718 27.637 90.839 1.00 15.03 114 GLN C N 1
ATOM 7498 C CA . GLN C 1 114 ? 68.986 28.745 91.732 1.00 15.21 114 GLN C CA 1
ATOM 7499 C C . GLN C 1 114 ? 69.273 28.249 93.115 1.00 16.72 114 GLN C C 1
ATOM 7500 O O . GLN C 1 114 ? 68.644 27.305 93.626 1.00 24.03 114 GLN C O 1
ATOM 7514 N N . SER C 1 115 ? 70.273 28.879 93.711 1.00 18.77 115 SER C N 1
ATOM 7515 C CA . SER C 1 115 ? 70.756 28.485 95.024 1.00 20.83 115 SER C CA 1
ATOM 7516 C C . SER C 1 115 ? 70.948 29.746 95.836 1.00 24.79 115 SER C C 1
ATOM 7517 O O . SER C 1 115 ? 71.784 30.566 95.484 1.00 22.64 115 SER C O 1
ATOM 7525 N N . PRO C 1 116 ? 70.129 29.947 96.875 1.00 30.05 116 PRO C N 1
ATOM 7526 C CA . PRO C 1 116 ? 70.358 31.069 97.776 1.00 39.82 116 PRO C CA 1
ATOM 7527 C C . PRO C 1 116 ? 71.545 30.788 98.663 1.00 49.29 116 PRO C C 1
ATOM 7528 O O . PRO C 1 116 ? 71.880 29.615 98.871 1.00 47.18 116 PRO C O 1
ATOM 7539 N N . VAL C 1 117 ? 72.166 31.844 99.174 1.00 51.57 117 VAL C N 1
ATOM 7540 C CA . VAL C 1 117 ? 73.168 31.712 100.219 1.00 74.22 117 VAL C CA 1
ATOM 7541 C C . VAL C 1 117 ? 72.405 31.734 101.537 1.00 91.80 117 VAL C C 1
ATOM 7542 O O . VAL C 1 117 ? 72.700 30.983 102.470 1.00 95.05 117 VAL C O 1
ATOM 7555 N N . HIS C 1 118 ? 71.411 32.618 101.572 1.00 114.15 118 HIS C N 1
ATOM 7556 C CA . HIS C 1 118 ? 70.536 32.850 102.717 1.00 125.19 118 HIS C CA 1
ATOM 7557 C C . HIS C 1 118 ? 69.248 33.394 102.092 1.00 113.15 118 HIS C C 1
ATOM 7558 O O . HIS C 1 118 ? 69.313 34.286 101.248 1.00 105.39 118 HIS C O 1
ATOM 7572 N N . ASP C 1 119 ? 68.086 32.904 102.525 1.00 111.56 119 ASP C N 1
ATOM 7573 C CA . ASP C 1 119 ? 66.901 32.923 101.665 1.00 119.93 119 ASP C CA 1
ATOM 7574 C C . ASP C 1 119 ? 65.711 33.811 102.084 1.00 130.29 119 ASP C C 1
ATOM 7575 O O . ASP C 1 119 ? 65.596 34.942 101.607 1.00 126.92 119 ASP C O 1
ATOM 7584 N N . LEU C 1 120 ? 64.833 33.316 102.954 1.00 147.57 120 LEU C N 1
ATOM 7585 C CA . LEU C 1 120 ? 63.463 33.844 103.039 1.00 153.45 120 LEU C CA 1
ATOM 7586 C C . LEU C 1 120 ? 63.318 35.190 103.764 1.00 158.66 120 LEU C C 1
ATOM 7587 O O . LEU C 1 120 ? 64.082 35.515 104.677 1.00 164.00 120 LEU C O 1
ATOM 7603 N N . GLU C 1 121 ? 62.308 35.952 103.337 1.00 153.33 121 GLU C N 1
ATOM 7604 C CA . GLU C 1 121 ? 62.046 37.309 103.827 1.00 144.05 121 GLU C CA 1
ATOM 7605 C C . GLU C 1 121 ? 61.692 37.348 105.315 1.00 139.57 121 GLU C C 1
ATOM 7606 O O . GLU C 1 121 ? 60.915 36.516 105.791 1.00 130.61 121 GLU C O 1
ATOM 7618 N N . THR C 1 122 ? 62.255 38.338 106.016 1.00 145.83 122 THR C N 1
ATOM 7619 C CA . THR C 1 122 ? 62.114 38.532 107.472 1.00 152.23 122 THR C CA 1
ATOM 7620 C C . THR C 1 122 ? 61.839 37.236 108.241 1.00 161.79 122 THR C C 1
ATOM 7621 O O . THR C 1 122 ? 60.996 37.190 109.140 1.00 164.94 122 THR C O 1
ATOM 7632 N N . GLY C 1 123 ? 62.565 36.188 107.865 1.00 165.59 123 GLY C N 1
ATOM 7633 C CA . GLY C 1 123 ? 62.513 34.905 108.541 1.00 170.25 123 GLY C CA 1
ATOM 7634 C C . GLY C 1 123 ? 63.909 34.322 108.511 1.00 167.23 123 GLY C C 1
ATOM 7635 O O . GLY C 1 123 ? 64.824 34.959 107.988 1.00 166.81 123 GLY C O 1
ATOM 7639 N N . GLU C 1 124 ? 64.090 33.125 109.060 1.00 163.86 124 GLU C N 1
ATOM 7640 C CA . GLU C 1 124 ? 65.417 32.523 109.079 1.00 156.48 124 GLU C CA 1
ATOM 7641 C C . GLU C 1 124 ? 65.885 32.219 107.665 1.00 147.52 124 GLU C C 1
ATOM 7642 O O . GLU C 1 124 ? 65.201 31.540 106.895 1.00 139.63 124 GLU C O 1
ATOM 7654 N N . LEU C 1 125 ? 67.061 32.739 107.336 1.00 145.89 125 LEU C N 1
ATOM 7655 C CA . LEU C 1 125 ? 67.657 32.540 106.026 1.00 138.88 125 LEU C CA 1
ATOM 7656 C C . LEU C 1 125 ? 68.587 31.323 106.064 1.00 144.00 125 LEU C C 1
ATOM 7657 O O . LEU C 1 125 ? 69.445 31.223 106.944 1.00 147.45 125 LEU C O 1
ATOM 7673 N N . ILE C 1 126 ? 68.413 30.406 105.110 1.00 138.60 126 ILE C N 1
ATOM 7674 C CA . ILE C 1 126 ? 69.126 29.124 105.120 1.00 134.08 126 ILE C CA 1
ATOM 7675 C C . ILE C 1 126 ? 69.774 28.782 103.763 1.00 126.11 126 ILE C C 1
ATOM 7676 O O . ILE C 1 126 ? 69.176 28.995 102.704 1.00 113.70 126 ILE C O 1
ATOM 7692 N N . SER C 1 127 ? 71.002 28.256 103.820 1.00 128.90 127 SER C N 1
ATOM 7693 C CA . SER C 1 127 ? 71.747 27.800 102.635 1.00 124.16 127 SER C CA 1
ATOM 7694 C C . SER C 1 127 ? 71.155 26.515 102.044 1.00 125.51 127 SER C C 1
ATOM 7695 O O . SER C 1 127 ? 70.896 25.553 102.771 1.00 120.79 127 SER C O 1
ATOM 7703 N N . GLU C 1 128 ? 70.974 26.499 100.723 1.00 132.02 128 GLU C N 1
ATOM 7704 C CA . GLU C 1 128 ? 70.199 25.450 100.058 1.00 130.77 128 GLU C CA 1
ATOM 7705 C C . GLU C 1 128 ? 71.010 24.586 99.077 1.00 120.97 128 GLU C C 1
ATOM 7706 O O . GLU C 1 128 ? 72.227 24.729 98.947 1.00 121.78 128 GLU C O 1
ATOM 7718 N N . ASP C 1 129 ? 70.293 23.711 98.373 1.00 94.16 129 ASP C N 1
ATOM 7719 C CA . ASP C 1 129 ? 70.832 22.939 97.258 1.00 75.36 129 ASP C CA 1
ATOM 7720 C C . ASP C 1 129 ? 70.306 23.628 96.014 1.00 53.29 129 ASP C C 1
ATOM 7721 O O . ASP C 1 129 ? 69.424 24.482 96.116 1.00 39.04 129 ASP C O 1
ATOM 7730 N N . ILE C 1 130 ? 70.804 23.249 94.843 1.00 44.75 130 ILE C N 1
ATOM 7731 C CA . ILE C 1 130 ? 70.392 23.923 93.621 1.00 32.04 130 ILE C CA 1
ATOM 7732 C C . ILE C 1 130 ? 69.099 23.296 93.143 1.00 26.35 130 ILE C C 1
ATOM 7733 O O . ILE C 1 130 ? 69.020 22.084 92.966 1.00 34.34 130 ILE C O 1
ATOM 7749 N N A CYS C 1 131 ? 68.088 24.147 92.953 0.50 28.53 131 CYS C N 1
ATOM 7750 N N B CYS C 1 131 ? 68.077 24.124 92.961 0.50 28.78 131 CYS C N 1
ATOM 7751 C CA A CYS C 1 131 ? 66.738 23.743 92.542 0.50 30.21 131 CYS C CA 1
ATOM 7752 C CA B CYS C 1 131 ? 66.792 23.638 92.479 0.50 29.68 131 CYS C CA 1
ATOM 7753 C C A CYS C 1 131 ? 66.436 24.276 91.131 0.50 24.30 131 CYS C C 1
ATOM 7754 C C B CYS C 1 131 ? 66.488 24.247 91.122 0.50 24.01 131 CYS C C 1
ATOM 7755 O O A CYS C 1 131 ? 66.567 25.485 90.882 0.50 20.65 131 CYS C O 1
ATOM 7756 O O B CYS C 1 131 ? 66.651 25.458 90.907 0.50 20.84 131 CYS C O 1
ATOM 7771 N N . TYR C 1 132 ? 66.053 23.392 90.207 1.00 17.03 132 TYR C N 1
ATOM 7772 C CA . TYR C 1 132 ? 65.831 23.803 88.823 1.00 16.22 132 TYR C CA 1
ATOM 7773 C C . TYR C 1 132 ? 64.336 23.987 88.485 1.00 16.71 132 TYR C C 1
ATOM 7774 O O . TYR C 1 132 ? 63.489 23.202 88.877 1.00 21.24 132 TYR C O 1
ATOM 7793 N N . ARG C 1 133 ? 64.062 25.031 87.704 1.00 16.20 133 ARG C N 1
ATOM 7794 C CA . ARG C 1 133 ? 62.710 25.370 87.267 1.00 16.69 133 ARG C CA 1
ATOM 7795 C C . ARG C 1 133 ? 62.783 25.893 85.839 1.00 15.96 133 ARG C C 1
ATOM 7796 O O . ARG C 1 133 ? 63.857 26.233 85.375 1.00 15.16 133 ARG C O 1
ATOM 7817 N N . PRO C 1 134 ? 61.641 25.993 85.151 1.00 16.36 134 PRO C N 1
ATOM 7818 C CA . PRO C 1 134 ? 61.698 26.558 83.793 1.00 15.84 134 PRO C CA 1
ATOM 7819 C C . PRO C 1 134 ? 62.132 28.021 83.830 1.00 15.90 134 PRO C C 1
ATOM 7820 O O . PRO C 1 134 ? 61.687 28.780 84.691 1.00 16.13 134 PRO C O 1
ATOM 7831 N N . VAL C 1 135 ? 63.021 28.392 82.922 1.00 14.95 135 VAL C N 1
ATOM 7832 C CA . VAL C 1 135 ? 63.500 29.769 82.838 1.00 15.17 135 VAL C CA 1
ATOM 7833 C C . VAL C 1 135 ? 62.618 30.532 81.848 1.00 16.64 135 VAL C C 1
ATOM 7834 O O . VAL C 1 135 ? 62.104 29.945 80.915 1.00 18.96 135 VAL C O 1
ATOM 7847 N N . ASP C 1 136 ? 62.401 31.824 82.096 1.00 16.61 136 ASP C N 1
ATOM 7848 C CA . ASP C 1 136 ? 61.588 32.665 81.214 1.00 16.50 136 ASP C CA 1
ATOM 7849 C C . ASP C 1 136 ? 62.134 32.655 79.792 1.00 17.70 136 ASP C C 1
ATOM 7850 O O . ASP C 1 136 ? 63.355 32.765 79.592 1.00 17.53 136 ASP C O 1
ATOM 7859 N N . SER C 1 137 ? 61.244 32.521 78.813 1.00 16.98 137 SER C N 1
ATOM 7860 C CA A SER C 1 137 ? 61.660 32.443 77.415 0.52 17.03 137 SER C CA 1
ATOM 7861 C CA B SER C 1 137 ? 61.655 32.445 77.415 0.48 17.32 137 SER C CA 1
ATOM 7862 C C . SER C 1 137 ? 62.404 33.700 76.964 1.00 16.33 137 SER C C 1
ATOM 7863 O O . SER C 1 137 ? 63.266 33.634 76.091 1.00 20.79 137 SER C O 1
ATOM 7878 N N . CYS C 1 138 ? 62.086 34.847 77.547 1.00 18.49 138 CYS C N 1
ATOM 7879 C CA . CYS C 1 138 ? 62.767 36.079 77.130 1.00 19.29 138 CYS C CA 1
ATOM 7880 C C . CYS C 1 138 ? 64.252 35.970 77.425 1.00 19.53 138 CYS C C 1
ATOM 7881 O O . CYS C 1 138 ? 65.077 36.373 76.618 1.00 19.16 138 CYS C O 1
ATOM 7888 N N . HIS C 1 139 ? 64.590 35.409 78.582 1.00 18.24 139 HIS C N 1
ATOM 7889 C CA . HIS C 1 139 ? 65.972 35.273 78.999 1.00 16.14 139 HIS C CA 1
ATOM 7890 C C . HIS C 1 139 ? 66.685 34.191 78.165 1.00 15.63 139 HIS C C 1
ATOM 7891 O O . HIS C 1 139 ? 67.846 34.362 77.794 1.00 19.66 139 HIS C O 1
ATOM 7905 N N . VAL C 1 140 ? 65.987 33.108 77.829 1.00 21.06 140 VAL C N 1
ATOM 7906 C CA . VAL C 1 140 ? 66.567 32.107 76.937 1.00 22.61 140 VAL C CA 1
ATOM 7907 C C . VAL C 1 140 ? 66.927 32.754 75.606 1.00 18.26 140 VAL C C 1
ATOM 7908 O O . VAL C 1 140 ? 67.998 32.514 75.060 1.00 22.73 140 VAL C O 1
ATOM 7921 N N . GLU C 1 141 ? 65.998 33.536 75.077 1.00 16.34 141 GLU C N 1
ATOM 7922 C CA . GLU C 1 141 ? 66.194 34.173 73.768 1.00 23.42 141 GLU C CA 1
ATOM 7923 C C . GLU C 1 141 ? 67.354 35.176 73.818 1.00 25.43 141 GLU C C 1
ATOM 7924 O O . GLU C 1 141 ? 68.125 35.299 72.872 1.00 24.11 141 GLU C O 1
ATOM 7936 N N . TYR C 1 142 ? 67.479 35.875 74.939 1.00 19.20 142 TYR C N 1
ATOM 7937 C CA . TYR C 1 142 ? 68.551 36.830 75.183 1.00 18.42 142 TYR C CA 1
ATOM 7938 C C . TYR C 1 142 ? 69.913 36.139 75.111 1.00 20.82 142 TYR C C 1
ATOM 7939 O O . TYR C 1 142 ? 70.844 36.626 74.456 1.00 22.56 142 TYR C O 1
ATOM 7957 N N . LEU C 1 143 ? 70.023 34.994 75.778 1.00 18.21 143 LEU C N 1
ATOM 7958 C CA . LEU C 1 143 ? 71.287 34.248 75.803 1.00 19.10 143 LEU C CA 1
ATOM 7959 C C . LEU C 1 143 ? 71.557 33.628 74.417 1.00 16.47 143 LEU C C 1
ATOM 7960 O O . LEU C 1 143 ? 72.672 33.700 73.898 1.00 22.84 143 LEU C O 1
ATOM 7976 N N . THR C 1 144 ? 70.537 33.020 73.824 1.00 20.68 144 THR C N 1
ATOM 7977 C CA . THR C 1 144 ? 70.699 32.402 72.520 1.00 21.66 144 THR C CA 1
ATOM 7978 C C . THR C 1 144 ? 71.155 33.445 71.461 1.00 26.45 144 THR C C 1
ATOM 7979 O O . THR C 1 144 ? 71.934 33.124 70.579 1.00 25.35 144 THR C O 1
ATOM 7990 N N . ALA C 1 145 ? 70.688 34.687 71.561 1.00 22.40 145 ALA C N 1
ATOM 7991 C CA . ALA C 1 145 ? 71.064 35.715 70.612 1.00 26.29 145 ALA C CA 1
ATOM 7992 C C . ALA C 1 145 ? 72.565 36.012 70.676 1.00 27.70 145 ALA C C 1
ATOM 7993 O O . ALA C 1 145 ? 73.134 36.494 69.699 1.00 31.49 145 ALA C O 1
ATOM 8000 N N . MET C 1 146 ? 73.176 35.746 71.835 1.00 22.23 146 MET C N 1
ATOM 8001 C CA . MET C 1 146 ? 74.624 35.937 72.067 1.00 29.81 146 MET C CA 1
ATOM 8002 C C . MET C 1 146 ? 75.454 34.683 71.751 1.00 33.25 146 MET C C 1
ATOM 8003 O O . MET C 1 146 ? 76.681 34.700 71.842 1.00 37.93 146 MET C O 1
ATOM 8017 N N . GLY C 1 147 ? 74.780 33.590 71.440 1.00 25.46 147 GLY C N 1
ATOM 8018 C CA . GLY C 1 147 ? 75.454 32.326 71.189 1.00 25.90 147 GLY C CA 1
ATOM 8019 C C . GLY C 1 147 ? 75.843 31.614 72.485 1.00 25.41 147 GLY C C 1
ATOM 8020 O O . GLY C 1 147 ? 76.716 30.749 72.490 1.00 25.46 147 GLY C O 1
ATOM 8024 N N . VAL C 1 148 ? 75.195 31.983 73.584 1.00 20.79 148 VAL C N 1
ATOM 8025 C CA . VAL C 1 148 ? 75.500 31.408 74.905 1.00 13.94 148 VAL C CA 1
ATOM 8026 C C . VAL C 1 148 ? 74.550 30.228 75.185 1.00 17.92 148 VAL C C 1
ATOM 8027 O O . VAL C 1 148 ? 73.343 30.384 75.086 1.00 18.95 148 VAL C O 1
ATOM 8040 N N . LYS C 1 149 ? 75.106 29.071 75.539 1.00 15.93 149 LYS C N 1
ATOM 8041 C CA . LYS C 1 149 ? 74.327 27.893 75.929 1.00 13.38 149 LYS C CA 1
ATOM 8042 C C . LYS C 1 149 ? 74.323 27.643 77.432 1.00 13.99 149 LYS C C 1
ATOM 8043 O O . LYS C 1 149 ? 73.450 26.926 77.952 1.00 18.10 149 LYS C O 1
ATOM 8062 N N . SER C 1 150 ? 75.276 28.256 78.138 1.00 15.23 150 SER C N 1
ATOM 8063 C CA . SER C 1 150 ? 75.399 28.128 79.581 1.00 13.41 150 SER C CA 1
ATOM 8064 C C . SER C 1 150 ? 75.739 29.460 80.189 1.00 13.61 150 SER C C 1
ATOM 8065 O O . SER C 1 150 ? 76.743 30.068 79.789 1.00 16.79 150 SER C O 1
ATOM 8073 N N . SER C 1 151 ? 74.971 29.870 81.196 1.00 12.65 151 SER C N 1
ATOM 8074 C CA . SER C 1 151 ? 75.253 31.103 81.924 1.00 14.03 151 SER C CA 1
ATOM 8075 C C . SER C 1 151 ? 75.271 30.807 83.418 1.00 15.67 151 SER C C 1
ATOM 8076 O O . SER C 1 151 ? 74.424 30.060 83.910 1.00 14.67 151 SER C O 1
ATOM 8084 N N . VAL C 1 152 ? 76.233 31.380 84.138 1.00 13.82 152 VAL C N 1
ATOM 8085 C CA . VAL C 1 152 ? 76.281 31.256 85.598 1.00 13.01 152 VAL C CA 1
ATOM 8086 C C . VAL C 1 152 ? 76.539 32.636 86.161 1.00 16.59 152 VAL C C 1
ATOM 8087 O O . VAL C 1 152 ? 77.486 33.311 85.725 1.00 16.59 152 VAL C O 1
ATOM 8100 N N . VAL C 1 153 ? 75.691 33.061 87.098 1.00 13.40 153 VAL C N 1
ATOM 8101 C CA . VAL C 1 153 ? 75.778 34.408 87.679 1.00 11.19 153 VAL C CA 1
ATOM 8102 C C . VAL C 1 153 ? 75.784 34.354 89.198 1.00 16.28 153 VAL C C 1
ATOM 8103 O O . VAL C 1 153 ? 74.981 33.668 89.799 1.00 16.12 153 VAL C O 1
ATOM 8116 N N . ALA C 1 154 ? 76.715 35.083 89.808 1.00 14.39 154 ALA C N 1
ATOM 8117 C CA . ALA C 1 154 ? 76.711 35.292 91.250 1.00 15.29 154 ALA C CA 1
ATOM 8118 C C . ALA C 1 154 ? 76.817 36.788 91.547 1.00 13.83 154 ALA C C 1
ATOM 8119 O O . ALA C 1 154 ? 77.662 37.474 90.952 1.00 16.23 154 ALA C O 1
ATOM 8126 N N . PRO C 1 155 ? 75.981 37.294 92.451 1.00 15.80 155 PRO C N 1
ATOM 8127 C CA . PRO C 1 155 ? 75.985 38.721 92.770 1.00 14.91 155 PRO C CA 1
ATOM 8128 C C . PRO C 1 155 ? 77.170 39.115 93.614 1.00 19.29 155 PRO C C 1
ATOM 8129 O O . PRO C 1 155 ? 77.653 38.318 94.413 1.00 20.21 155 PRO C O 1
ATOM 8140 N N . ILE C 1 156 ? 77.586 40.362 93.438 1.00 18.20 156 ILE C N 1
ATOM 8141 C CA . ILE C 1 156 ? 78.630 40.994 94.234 1.00 16.66 156 ILE C CA 1
ATOM 8142 C C . ILE C 1 156 ? 77.984 42.082 95.077 1.00 20.54 156 ILE C C 1
ATOM 8143 O O . ILE C 1 156 ? 77.281 42.976 94.552 1.00 17.82 156 ILE C O 1
ATOM 8159 N N . PHE C 1 157 ? 78.241 42.047 96.382 1.00 20.13 157 PHE C N 1
ATOM 8160 C CA . PHE C 1 157 ? 77.675 43.029 97.299 1.00 22.13 157 PHE C CA 1
ATOM 8161 C C . PHE C 1 157 ? 78.779 43.895 97.873 1.00 35.27 157 PHE C C 1
ATOM 8162 O O . PHE C 1 157 ? 79.930 43.480 97.957 1.00 38.76 157 PHE C O 1
ATOM 8179 N N . CYS C 1 158 ? 78.427 45.113 98.246 1.00 32.26 158 CYS C N 1
ATOM 8180 C CA . CYS C 1 158 ? 79.320 45.923 99.055 1.00 33.88 158 CYS C CA 1
ATOM 8181 C C . CYS C 1 158 ? 78.495 46.318 100.253 1.00 37.84 158 CYS C C 1
ATOM 8182 O O . CYS C 1 158 ? 77.537 47.080 100.135 1.00 33.62 158 CYS C O 1
ATOM 8190 N N . GLN C 1 159 ? 78.859 45.758 101.404 1.00 44.26 159 GLN C N 1
ATOM 8191 C CA . GLN C 1 159 ? 78.010 45.806 102.585 1.00 50.57 159 GLN C CA 1
ATOM 8192 C C . GLN C 1 159 ? 76.630 45.243 102.212 1.00 49.88 159 GLN C C 1
ATOM 8193 O O . GLN C 1 159 ? 76.540 44.069 101.840 1.00 47.31 159 GLN C O 1
ATOM 8207 N N . ASP C 1 160 ? 75.569 46.047 102.259 1.00 39.83 160 ASP C N 1
ATOM 8208 C CA . ASP C 1 160 ? 74.237 45.517 101.948 1.00 52.84 160 ASP C CA 1
ATOM 8209 C C . ASP C 1 160 ? 73.732 45.911 100.556 1.00 42.72 160 ASP C C 1
ATOM 8210 O O . ASP C 1 160 ? 72.599 45.605 100.196 1.00 48.09 160 ASP C O 1
ATOM 8219 N N . GLU C 1 161 ? 74.584 46.538 99.756 1.00 37.62 161 GLU C N 1
ATOM 8220 C CA . GLU C 1 161 ? 74.163 47.046 98.457 1.00 40.25 161 GLU C CA 1
ATOM 8221 C C . GLU C 1 161 ? 74.577 46.085 97.354 1.00 23.44 161 GLU C C 1
ATOM 8222 O O . GLU C 1 161 ? 75.704 45.595 97.337 1.00 25.33 161 GLU C O 1
ATOM 8234 N N . LEU C 1 162 ? 73.651 45.803 96.450 1.00 24.31 162 LEU C N 1
ATOM 8235 C CA . LEU C 1 162 ? 73.974 45.014 95.268 1.00 27.61 162 LEU C CA 1
ATOM 8236 C C . LEU C 1 162 ? 74.855 45.853 94.358 1.00 28.41 162 LEU C C 1
ATOM 8237 O O . LEU C 1 162 ? 74.388 46.779 93.711 1.00 31.76 162 LEU C O 1
ATOM 8253 N N . TRP C 1 163 ? 76.102 45.451 94.230 1.00 21.59 163 TRP C N 1
ATOM 8254 C CA . TRP C 1 163 ? 77.103 46.255 93.552 1.00 16.17 163 TRP C CA 1
ATOM 8255 C C . TRP C 1 163 ? 77.304 45.823 92.112 1.00 19.25 163 TRP C C 1
ATOM 8256 O O . TRP C 1 163 ? 77.516 46.665 91.236 1.00 18.77 163 TRP C O 1
ATOM 8277 N N . GLY C 1 164 ? 77.236 44.519 91.868 1.00 16.63 164 GLY C N 1
ATOM 8278 C CA . GLY C 1 164 ? 77.480 43.999 90.524 1.00 14.14 164 GLY C CA 1
ATOM 8279 C C . GLY C 1 164 ? 77.225 42.518 90.429 1.00 16.01 164 GLY C C 1
ATOM 8280 O O . GLY C 1 164 ? 76.600 41.945 91.324 1.00 15.76 164 GLY C O 1
ATOM 8284 N N . LEU C 1 165 ? 77.708 41.920 89.343 1.00 18.76 165 LEU C N 1
ATOM 8285 C CA . LEU C 1 165 ? 77.566 40.480 89.089 1.00 16.58 165 LEU C CA 1
ATOM 8286 C C . LEU C 1 165 ? 78.868 39.923 88.571 1.00 13.78 165 LEU C C 1
ATOM 8287 O O . LEU C 1 165 ? 79.541 40.583 87.761 1.00 18.37 165 LEU C O 1
ATOM 8303 N N . LEU C 1 166 ? 79.186 38.697 88.985 1.00 13.58 166 LEU C N 1
ATOM 8304 C CA . LEU C 1 166 ? 80.184 37.878 88.304 1.00 14.93 166 LEU C CA 1
ATOM 8305 C C . LEU C 1 166 ? 79.430 36.968 87.337 1.00 15.37 166 LEU C C 1
ATOM 8306 O O . LEU C 1 166 ? 78.539 36.208 87.756 1.00 14.71 166 LEU C O 1
ATOM 8322 N N . VAL C 1 167 ? 79.738 37.100 86.052 1.00 14.26 167 VAL C N 1
ATOM 8323 C CA . VAL C 1 167 ? 79.001 36.416 84.986 1.00 14.00 167 VAL C CA 1
ATOM 8324 C C . VAL C 1 167 ? 79.913 35.491 84.179 1.00 15.45 167 VAL C C 1
ATOM 8325 O O . VAL C 1 167 ? 80.947 35.920 83.680 1.00 19.54 167 VAL C O 1
ATOM 8338 N N . SER C 1 168 ? 79.514 34.233 84.033 1.00 14.25 168 SER C N 1
ATOM 8339 C CA . SER C 1 168 ? 80.283 33.249 83.286 1.00 14.32 168 SER C CA 1
ATOM 8340 C C . SER C 1 168 ? 79.425 32.691 82.154 1.00 13.35 168 SER C C 1
ATOM 8341 O O . SER C 1 168 ? 78.401 32.077 82.422 1.00 17.50 168 SER C O 1
ATOM 8349 N N . HIS C 1 169 ? 79.834 32.944 80.911 1.00 12.81 169 HIS C N 1
ATOM 8350 C CA . HIS C 1 169 ? 79.128 32.487 79.706 1.00 11.33 169 HIS C CA 1
ATOM 8351 C C . HIS C 1 169 ? 79.934 31.419 78.978 1.00 16.08 169 HIS C C 1
ATOM 8352 O O . HIS C 1 169 ? 81.164 31.508 78.898 1.00 18.37 169 HIS C O 1
ATOM 8366 N N . HIS C 1 170 ? 79.237 30.435 78.408 1.00 14.51 170 HIS C N 1
ATOM 8367 C CA . HIS C 1 170 ? 79.881 29.412 77.594 1.00 12.82 170 HIS C CA 1
ATOM 8368 C C . HIS C 1 170 ? 79.053 29.085 76.381 1.00 13.96 170 HIS C C 1
ATOM 8369 O O . HIS C 1 170 ? 77.816 29.047 76.454 1.00 18.32 170 HIS C O 1
ATOM 8383 N N . SER C 1 171 ? 79.740 28.871 75.256 1.00 14.67 171 SER C N 1
ATOM 8384 C CA . SER C 1 171 ? 79.096 28.625 73.955 1.00 14.16 171 SER C CA 1
ATOM 8385 C C . SER C 1 171 ? 78.606 27.186 73.779 1.00 21.52 171 SER C C 1
ATOM 8386 O O . SER C 1 171 ? 77.940 26.853 72.784 1.00 21.17 171 SER C O 1
ATOM 8394 N N . GLU C 1 172 ? 78.924 26.340 74.751 1.00 20.61 172 GLU C N 1
ATOM 8395 C CA . GLU C 1 172 ? 78.551 24.946 74.698 1.00 18.55 172 GLU C CA 1
ATOM 8396 C C . GLU C 1 172 ? 77.852 24.507 75.959 1.00 16.23 172 GLU C C 1
ATOM 8397 O O . GLU C 1 172 ? 78.046 25.082 77.035 1.00 16.79 172 GLU C O 1
ATOM 8409 N N . ASN C 1 173 ? 77.048 23.467 75.804 1.00 25.07 173 ASN C N 1
ATOM 8410 C CA A ASN C 1 173 ? 76.314 22.894 76.930 0.54 22.72 173 ASN C CA 1
ATOM 8411 C CA B ASN C 1 173 ? 76.321 22.851 76.907 0.46 24.77 173 ASN C CA 1
ATOM 8412 C C . ASN C 1 173 ? 77.269 22.455 78.029 1.00 18.76 173 ASN C C 1
ATOM 8413 O O . ASN C 1 173 ? 78.337 21.894 77.775 1.00 22.78 173 ASN C O 1
ATOM 8434 N N . ARG C 1 174 ? 76.912 22.724 79.274 1.00 18.71 174 ARG C N 1
ATOM 8435 C CA . ARG C 1 174 ? 77.685 22.106 80.336 1.00 30.13 174 ARG C CA 1
ATOM 8436 C C . ARG C 1 174 ? 76.865 21.968 81.590 1.00 23.18 174 ARG C C 1
ATOM 8437 O O . ARG C 1 174 ? 75.795 22.555 81.698 1.00 29.93 174 ARG C O 1
ATOM 8458 N N . THR C 1 175 ? 77.342 21.109 82.480 1.00 20.60 175 THR C N 1
ATOM 8459 C CA . THR C 1 175 ? 76.740 20.936 83.803 1.00 25.40 175 THR C CA 1
ATOM 8460 C C . THR C 1 175 ? 77.517 21.769 84.793 1.00 26.09 175 THR C C 1
ATOM 8461 O O . THR C 1 175 ? 78.717 21.955 84.640 1.00 28.53 175 THR C O 1
ATOM 8472 N N . VAL C 1 176 ? 76.841 22.254 85.826 1.00 19.69 176 VAL C N 1
ATOM 8473 C CA . VAL C 1 176 ? 77.495 23.060 86.827 1.00 17.40 176 VAL C CA 1
ATOM 8474 C C . VAL C 1 176 ? 77.248 22.451 88.183 1.00 20.31 176 VAL C C 1
ATOM 8475 O O . VAL C 1 176 ? 76.108 22.196 88.568 1.00 21.21 176 VAL C O 1
ATOM 8488 N N . SER C 1 177 ? 78.344 22.208 88.890 1.00 20.54 177 SER C N 1
ATOM 8489 C CA . SER C 1 177 ? 78.326 21.569 90.193 1.00 22.31 177 SER C CA 1
ATOM 8490 C C . SER C 1 177 ? 78.257 22.569 91.331 1.00 21.06 177 SER C C 1
ATOM 8491 O O . SER C 1 177 ? 78.566 23.750 91.169 1.00 21.64 177 SER C O 1
ATOM 8499 N N . GLU C 1 178 ? 77.891 22.074 92.503 1.00 23.53 178 GLU C N 1
ATOM 8500 C CA . GLU C 1 178 ? 77.916 22.886 93.713 1.00 27.68 178 GLU C CA 1
ATOM 8501 C C . GLU C 1 178 ? 79.294 23.459 93.969 1.00 31.95 178 GLU C C 1
ATOM 8502 O O . GLU C 1 178 ? 79.419 24.606 94.382 1.00 27.35 178 GLU C O 1
ATOM 8514 N N . ASP C 1 179 ? 80.327 22.664 93.711 1.00 25.45 179 ASP C N 1
ATOM 8515 C CA . ASP C 1 179 ? 81.697 23.097 93.964 1.00 27.37 179 ASP C CA 1
ATOM 8516 C C . ASP C 1 179 ? 82.061 24.321 93.146 1.00 21.55 179 ASP C C 1
ATOM 8517 O O . ASP C 1 179 ? 82.779 25.202 93.626 1.00 24.23 179 ASP C O 1
ATOM 8526 N N . GLU C 1 180 ? 81.586 24.377 91.906 1.00 20.28 180 GLU C N 1
ATOM 8527 C CA . GLU C 1 180 ? 81.814 25.530 91.052 1.00 23.62 180 GLU C CA 1
ATOM 8528 C C . GLU C 1 180 ? 81.064 26.742 91.573 1.00 20.03 180 GLU C C 1
ATOM 8529 O O . GLU C 1 180 ? 81.600 27.848 91.540 1.00 21.19 180 GLU C O 1
ATOM 8541 N N . LEU C 1 181 ? 79.849 26.563 92.079 1.00 19.79 181 LEU C N 1
ATOM 8542 C CA . LEU C 1 181 ? 79.158 27.722 92.640 1.00 24.79 181 LEU C CA 1
ATOM 8543 C C . LEU C 1 181 ? 79.866 28.198 93.881 1.00 21.13 181 LEU C C 1
ATOM 8544 O O . LEU C 1 181 ? 79.915 29.390 94.127 1.00 20.82 181 LEU C O 1
ATOM 8560 N N . GLU C 1 182 ? 80.373 27.260 94.670 1.00 14.99 182 GLU C N 1
ATOM 8561 C CA . GLU C 1 182 ? 81.046 27.592 95.922 1.00 22.02 182 GLU C CA 1
ATOM 8562 C C . GLU C 1 182 ? 82.293 28.411 95.588 1.00 23.46 182 GLU C C 1
ATOM 8563 O O . GLU C 1 182 ? 82.588 29.387 96.264 1.00 21.66 182 GLU C O 1
ATOM 8575 N N . ALA C 1 183 ? 83.010 28.025 94.534 1.00 18.61 183 ALA C N 1
ATOM 8576 C CA . ALA C 1 183 ? 84.172 28.782 94.074 1.00 20.65 183 ALA C CA 1
ATOM 8577 C C . ALA C 1 183 ? 83.809 30.200 93.672 1.00 21.92 183 ALA C C 1
ATOM 8578 O O . ALA C 1 183 ? 84.483 31.148 94.064 1.00 21.21 183 ALA C O 1
ATOM 8585 N N . MET C 1 184 ? 82.757 30.347 92.877 1.00 16.91 184 MET C N 1
ATOM 8586 C CA . MET C 1 184 ? 82.292 31.667 92.474 1.00 16.43 184 MET C CA 1
ATOM 8587 C C . MET C 1 184 ? 81.911 32.499 93.692 1.00 18.29 184 MET C C 1
ATOM 8588 O O . MET C 1 184 ? 82.159 33.708 93.738 1.00 15.12 184 MET C O 1
ATOM 8602 N N . GLN C 1 185 ? 81.344 31.849 94.695 1.00 16.12 185 GLN C N 1
ATOM 8603 C CA . GLN C 1 185 ? 80.866 32.564 95.888 1.00 15.54 185 GLN C CA 1
ATOM 8604 C C . GLN C 1 185 ? 82.042 33.121 96.679 1.00 18.39 185 GLN C C 1
ATOM 8605 O O . GLN C 1 185 ? 81.999 34.247 97.175 1.00 17.67 185 GLN C O 1
ATOM 8619 N N . MET C 1 186 ? 83.100 32.337 96.800 1.00 18.50 186 MET C N 1
ATOM 8620 C CA . MET C 1 186 ? 84.290 32.798 97.509 1.00 16.82 186 MET C CA 1
ATOM 8621 C C . MET C 1 186 ? 84.945 33.950 96.741 1.00 15.84 186 MET C C 1
ATOM 8622 O O . MET C 1 186 ? 85.454 34.890 97.334 1.00 19.48 186 MET C O 1
ATOM 8636 N N . ILE C 1 187 ? 84.948 33.858 95.422 1.00 16.21 187 ILE C N 1
ATOM 8637 C CA . ILE C 1 187 ? 85.502 34.921 94.598 1.00 17.68 187 ILE C CA 1
ATOM 8638 C C . ILE C 1 187 ? 84.715 36.226 94.737 1.00 16.77 187 ILE C C 1
ATOM 8639 O O . ILE C 1 187 ? 85.312 37.301 94.892 1.00 16.67 187 ILE C O 1
ATOM 8655 N N . VAL C 1 188 ? 83.384 36.170 94.690 1.00 14.48 188 VAL C N 1
ATOM 8656 C CA . VAL C 1 188 ? 82.645 37.418 94.887 1.00 14.77 188 VAL C CA 1
ATOM 8657 C C . VAL C 1 188 ? 82.766 37.914 96.328 1.00 17.25 188 VAL C C 1
ATOM 8658 O O . VAL C 1 188 ? 82.781 39.125 96.536 1.00 17.99 188 VAL C O 1
ATOM 8671 N N . ASP C 1 189 ? 82.901 37.023 97.320 1.00 15.35 189 ASP C N 1
ATOM 8672 C CA . ASP C 1 189 ? 83.138 37.451 98.710 1.00 14.59 189 ASP C CA 1
ATOM 8673 C C . ASP C 1 189 ? 84.481 38.181 98.832 1.00 20.18 189 ASP C C 1
ATOM 8674 O O . ASP C 1 189 ? 84.595 39.188 99.533 1.00 15.69 189 ASP C O 1
ATOM 8683 N N . GLN C 1 190 ? 85.498 37.677 98.134 1.00 17.63 190 GLN C N 1
ATOM 8684 C CA . GLN C 1 190 ? 86.823 38.301 98.166 1.00 20.66 190 GLN C CA 1
ATOM 8685 C C . GLN C 1 190 ? 86.823 39.635 97.417 1.00 22.32 190 GLN C C 1
ATOM 8686 O O . GLN C 1 190 ? 87.478 40.582 97.837 1.00 18.99 190 GLN C O 1
ATOM 8700 N N . LEU C 1 191 ? 86.091 39.729 96.313 1.00 19.61 191 LEU C N 1
ATOM 8701 C CA . LEU C 1 191 ? 85.980 41.010 95.616 1.00 18.38 191 LEU C CA 1
ATOM 8702 C C . LEU C 1 191 ? 85.251 42.041 96.463 1.00 19.38 191 LEU C C 1
ATOM 8703 O O . LEU C 1 191 ? 85.607 43.222 96.481 1.00 22.05 191 LEU C O 1
ATOM 8719 N N . ALA C 1 192 ? 84.238 41.586 97.183 1.00 17.13 192 ALA C N 1
ATOM 8720 C CA . ALA C 1 192 ? 83.476 42.440 98.073 1.00 15.71 192 ALA C CA 1
ATOM 8721 C C . ALA C 1 192 ? 84.401 43.074 99.107 1.00 19.67 192 ALA C C 1
ATOM 8722 O O . ALA C 1 192 ? 84.177 44.224 99.526 1.00 16.82 192 ALA C O 1
ATOM 8729 N N . VAL C 1 193 ? 85.397 42.310 99.559 1.00 17.12 193 VAL C N 1
ATOM 8730 C CA . VAL C 1 193 ? 86.385 42.861 100.492 1.00 16.78 193 VAL C CA 1
ATOM 8731 C C . VAL C 1 193 ? 87.237 43.950 99.813 1.00 15.28 193 VAL C C 1
ATOM 8732 O O . VAL C 1 193 ? 87.465 45.006 100.399 1.00 15.99 193 VAL C O 1
ATOM 8745 N N . ALA C 1 194 ? 87.691 43.705 98.591 1.00 14.87 194 ALA C N 1
ATOM 8746 C CA . ALA C 1 194 ? 88.466 44.707 97.868 1.00 18.41 194 ALA C CA 1
ATOM 8747 C C . ALA C 1 194 ? 87.631 45.973 97.679 1.00 18.66 194 ALA C C 1
ATOM 8748 O O . ALA C 1 194 ? 88.111 47.088 97.845 1.00 16.41 194 ALA C O 1
ATOM 8755 N N . ILE C 1 195 ? 86.375 45.800 97.286 1.00 15.62 195 ILE C N 1
ATOM 8756 C CA . ILE C 1 195 ? 85.500 46.949 97.107 1.00 17.47 195 ILE C CA 1
ATOM 8757 C C . ILE C 1 195 ? 85.279 47.729 98.406 1.00 18.23 195 ILE C C 1
ATOM 8758 O O . ILE C 1 195 ? 85.404 48.964 98.439 1.00 17.22 195 ILE C O 1
ATOM 8774 N N . ALA C 1 196 ? 84.965 47.040 99.499 1.00 17.78 196 ALA C N 1
ATOM 8775 C CA . ALA C 1 196 ? 84.813 47.719 100.779 1.00 21.57 196 ALA C CA 1
ATOM 8776 C C . ALA C 1 196 ? 86.065 48.481 101.220 1.00 18.75 196 ALA C C 1
ATOM 8777 O O . ALA C 1 196 ? 85.973 49.577 101.792 1.00 18.64 196 ALA C O 1
ATOM 8784 N N . GLN C 1 197 ? 87.235 47.884 101.023 1.00 20.31 197 GLN C N 1
ATOM 8785 C CA . GLN C 1 197 ? 88.450 48.540 101.460 1.00 20.42 197 GLN C CA 1
ATOM 8786 C C . GLN C 1 197 ? 88.654 49.809 100.664 1.00 17.57 197 GLN C C 1
ATOM 8787 O O . GLN C 1 197 ? 89.020 50.823 101.214 1.00 18.30 197 GLN C O 1
ATOM 8801 N N . SER C 1 198 ? 88.399 49.718 99.360 1.00 18.68 198 SER C N 1
ATOM 8802 C CA . SER C 1 198 ? 88.552 50.881 98.492 1.00 18.87 198 SER C CA 1
ATOM 8803 C C . SER C 1 198 ? 87.599 51.990 98.913 1.00 18.18 198 SER C C 1
ATOM 8804 O O . SER C 1 198 ? 87.993 53.137 98.999 1.00 20.36 198 SER C O 1
ATOM 8812 N N . HIS C 1 199 ? 86.345 51.658 99.198 1.00 20.63 199 HIS C N 1
ATOM 8813 C CA . HIS C 1 199 ? 85.418 52.673 99.677 1.00 23.02 199 HIS C CA 1
ATOM 8814 C C . HIS C 1 199 ? 85.875 53.363 100.933 1.00 24.71 199 HIS C C 1
ATOM 8815 O O . HIS C 1 199 ? 85.708 54.582 101.084 1.00 23.52 199 HIS C O 1
ATOM 8829 N N . LEU C 1 200 ? 86.467 52.603 101.848 1.00 20.53 200 LEU C N 1
ATOM 8830 C CA . LEU C 1 200 ? 86.924 53.176 103.100 1.00 21.27 200 LEU C CA 1
ATOM 8831 C C . LEU C 1 200 ? 88.078 54.145 102.854 1.00 21.43 200 LEU C C 1
ATOM 8832 O O . LEU C 1 200 ? 88.193 55.178 103.497 1.00 22.52 200 LEU C O 1
ATOM 8848 N N . GLU C 1 201 ? 88.905 53.809 101.879 1.00 20.45 201 GLU C N 1
ATOM 8849 C CA . GLU C 1 201 ? 90.073 54.634 101.559 1.00 23.58 201 GLU C CA 1
ATOM 8850 C C . GLU C 1 201 ? 89.685 55.917 100.797 1.00 23.03 201 GLU C C 1
ATOM 8851 O O . GLU C 1 201 ? 90.427 56.899 100.803 1.00 30.46 201 GLU C O 1
ATOM 8863 N N . HIS C 1 202 ? 88.541 55.883 100.128 1.00 25.03 202 HIS C N 1
ATOM 8864 C CA . HIS C 1 202 ? 88.032 57.040 99.399 1.00 29.51 202 HIS C CA 1
ATOM 8865 C C . HIS C 1 202 ? 86.832 57.723 100.037 1.00 41.16 202 HIS C C 1
ATOM 8866 O O . HIS C 1 202 ? 86.034 58.332 99.338 1.00 45.15 202 HIS C O 1
ATOM 8880 N N . HIS C 1 203 ? 86.731 57.698 101.358 1.00 32.50 203 HIS C N 1
ATOM 8881 C CA . HIS C 1 203 ? 85.535 58.271 101.992 1.00 47.37 203 HIS C CA 1
ATOM 8882 C C . HIS C 1 203 ? 85.324 59.747 101.652 1.00 44.51 203 HIS C C 1
ATOM 8883 O O . HIS C 1 203 ? 85.751 60.628 102.391 1.00 51.37 203 HIS C O 1
#

Foldseek 3Di:
DADDLVVLLVVLVVVLVVLPQLLVSQQVRQQSLCRHLVAAKKFKWWADPQQKIAGSYMDGDPPQFDDRHGPIGDNPLQDPVRVCCCQPFQKKWKAALVVQWIWIDGPPCDDTDIDHDDVVNSVVQVVRLFRMKIKTFADQPRHGTIIIIGTHNDGDDDDPSSVVSVVSVSVSSSVSVNSSCVVPPD/DDDDLVVLLVVLVVCLVVLPPLLVSQQVSQQSLCSHVVAAKKFWWWADPQQKIATSYMDGDPCPFPDRHGPIGDNPLQDPVNVCCCQPFQKKWKAALVVQKIWIAGPVVSGDTDIDHDDVVNSVVCVVRLFRMKIKTFADQPRHTTIIIIGTHNDGDDDDSSSVVSVVVSSVSSSVSVNSSVVVVD/DVVLLVVLLVVLVVCLVVVDDLLVSQQVSQQSLCVVVVAAKKFKWFADPQQKIAGSYMDGDPPPFPDRHGPIGDNPLQDPVNVCCCQAQQWKWKAA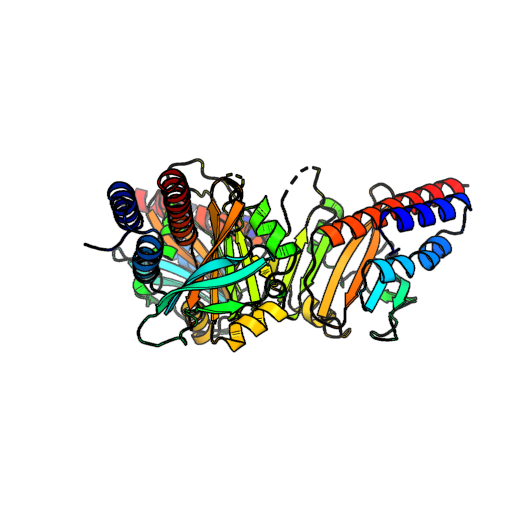LVVQKIWIWGCFDDDPDGTDTDDTDIDHDDVVNSVVCVVRLFRIKIWGFADQVNHGTIIIIGTHNDGDDDDPVNVVSVVVVSVSSSVSVNVNVVVVD

=== Feature glossary ===
The record interleaves many kinds of information about one protein. Here is each kind framed as the question it answers.

Q: What known structures does this most resemble?
A: Structural nearest neighbors (via Foldseek easy-search vs the PDB). Reported per hit: target PDB id, E-value, and alignment TM-score. A TM-score above ~0.5 is the conventional threshold for 'same fold'.

Q: Where is each backbone atom in 3D?
A: The mmCIF table is the protein's shape written out atom by atom. For each backbone N, Cα, C, and carbonyl O, it records an (x, y, z) coordinate triple in Å plus the residue type, chain letter, and residue number.

Q: What are the backbone torsion angles?
A: The φ/ψ torsion pair specifies the backbone conformation at each residue. φ rotates about the N–Cα bond, ψ about the Cα–C bond. Steric clashes forbid most of the (φ, ψ) plane — the allowed regions (α-helix basin, β-sheet basin, left-handed helix) are the Ramachandran-allowed regions.

Q: Which residues are buried vs exposed?
A: Solvent-accessible surface area (SASA) is the area in Å² traced out by the centre of a 1.4 Å probe sphere (a water molecule) rolled over the protein's van der Waals surface (Shrake–Rupley / Lee–Richards construction). Buried residues have near-zero SASA; fully exposed residues can exceed 200 Å². The total SASA scales roughly with the number of surface residues.

Q: How confident is the AlphaFold model at each residue?
A: pLDDT is the predicted lDDT-Cα score: AlphaFold's confidence that the local environment of each residue (all inter-atomic distances within 15 Å) is correctly placed. It is a per-residue number between 0 and 100, with higher meaning more reliable.

Q: What does the local fold look like, residue by residue?
A: 3Di is Foldseek's structural alphabet. Each residue is assigned one of twenty discrete states based on how its Cα sits relative to its spatial (not sequential) neighbors. Aligning 3Di strings finds structural homologs roughly as well as full 3D superposition, but orders of magnitude faster.

Q: How big and how compact is the whole molecule?
A: Radius of gyration (Rg) is the root-mean-square distance of Cα atoms from their centroid — a single number for overall size and compactness. A globular domain of N residues has Rg ≈ 2.2·N^0.38 Å; an extended or disordered chain has a much larger Rg. The Cα contact count is the number of residue pairs whose Cα atoms are within 8 Å and are more than four positions apart in sequence — a standard proxy for tertiary packing density. The bounding box is the smallest axis-aligned box enclosing all Cα atoms.

Q: Which residues are in helices, strands, or loops?
A: DSSP 8-state secondary structure assigns each residue one of H (α-helix), G (3₁₀-helix), I (π-helix), E (extended β-strand), B (isolated β-bridge), T (hydrogen-bonded turn), S (bend), or '-' (coil). The assignment is computed from backbone hydrogen-bond geometry via the Kabsch–Sander algorithm.

Q: How mobile is each atom in the crystal?
A: Crystallographic B-factors measure how much each atom's electron density is smeared out, in Å². They rise in mobile loops and surface residues and fall in the buried interior. In AlphaFold models this column is repurposed to hold pLDDT instead.

Q: What if only a Cα trace is available?
A: P-SEA three-state annotation labels each residue as helix, strand, or coil based purely on the geometry of the Cα trace. It serves as a fallback when the full backbone (and thus DSSP) is unavailable.

Q: What family and function is it annotated with?
A: Database cross-references. InterPro integrates a dozen domain/family signature databases into unified entries with residue-range hits. GO terms attach function/process/location labels with evidence codes. CATH codes position the fold in a four-level structural taxonomy. Organism is the NCBI-taxonomy species name.

Q: Are the domains correctly placed relative to each other?
A: Predicted Aligned Error (PAE) is an AlphaFold confidence matrix: entry (i, j) is the expected error in the position of residue j, in ångströms, when the prediction is superimposed on the true structure at residue i. Low PAE within a block of residues means that block is internally rigid and well-predicted; high PAE between two blocks means their relative placement is uncertain even if each block individually is confident.

Q: What do the diagnostic plots show?
A: Three diagnostic plots accompany the record. The Cα contact map visualizes the tertiary structure as a 2D adjacency matrix (8 Å cutoff, sequence-local contacts suppressed). The Ramachandran plot shows the distribution of backbone (φ, ψ) torsions, with points in the α and β basins reflecting secondary structure content. The PAE plot shows AlphaFold's inter-residue confidence as a color matrix.

Q: What is the amino-acid chain?
A: Primary structure: the covalent order of the twenty standard amino acids along the backbone. Two proteins with the same sequence will (almost always) fold to the same structure; two with 30% identity often share a fold but not the details.

Q: What do the rendered images show?
A: The six renders are orthographic views along the three Cartesian axes in both directions. Representation (cartoon, sticks, or surface) and color scheme (sequence-rainbow or by-chain) vary across proteins so the training set covers all the common visualization conventions.